Protein AF-A0A3R7LM99-F1 (afdb_monomer_lite)

Secondary structure (DSSP, 8-state):
-TTGGGT--TT----TT-HHHHHHHHHHHHHHHTTS--------GGGGSPPPP---SSHHHHHHHHHHS-HHHHHHHHHHS-GGGHHHHH-S----------THHHHHHHHSS--B-SHHHHHHHHHHHHHHHHHTT---HHHHHHHHHHHHHTT-B---GGGTTHHHHHHHHHGGGSSPPPHHHHHHHHHHS-HHHHHT-HHHHHHHHHHHHHTT-HHHHHHHHTTSSS--HHHHTHHHHHS-HHHHHHHHHHHHHH-TT-HHHHHHHHHHHT--HHHHHHHHHHHH--SS---HHHHHHHHHHHHHHHHH---HHHHHHHHHHTT-SS--GGGS-HHHHHHHTTTS-HHHHHHHHHHHHHTT----HHHHHHHHTSTT--HHHHHHHHHH-TT-HHHHHHHHHHHHHHTT-HHHHHHHHHHHHHHHHHTSTT-HHHHHHHHHHHHHHHHHS-HHHHHHS--HHHHHHHHHHHHTSTTTHHHHHHHHHHSHHHHHS--TTHHHHHHHHHHHHHHHHHT----HHHHHHHHHHHHHH-S-HHHHHHHHHH-SS--HHHHHHHHHHHTT-TTHHHHHHH-HHHHTT-HHHHHHHH-GGGGGGHHHHHHHHHH-SSPPHHHHHHHHTT--HHHHHHHHHHHHHHHTT-TTTHHHHHHHHHHHHHHTT--

Structure (mmCIF, N/CA/C/O backbone):
data_AF-A0A3R7LM99-F1
#
_entry.id   AF-A0A3R7LM99-F1
#
loop_
_atom_site.group_PDB
_atom_site.id
_atom_site.type_symbol
_atom_site.label_atom_id
_atom_site.label_alt_id
_atom_site.label_comp_id
_atom_site.label_asym_id
_atom_site.label_entity_id
_atom_site.label_seq_id
_atom_site.pdbx_PDB_ins_code
_atom_site.Cartn_x
_atom_site.Cartn_y
_atom_site.Cartn_z
_atom_site.occupancy
_atom_site.B_iso_or_equiv
_atom_site.auth_seq_id
_atom_site.auth_comp_id
_atom_site.auth_asym_id
_atom_site.auth_atom_id
_atom_site.pdbx_PDB_model_num
ATOM 1 N N . MET A 1 1 ? 45.178 21.424 -55.373 1.00 45.78 1 MET A N 1
ATOM 2 C CA . MET A 1 1 ? 43.779 21.849 -55.115 1.00 45.78 1 MET A CA 1
ATOM 3 C C . MET A 1 1 ? 43.351 23.023 -56.004 1.00 45.78 1 MET A C 1
ATOM 5 O O . MET A 1 1 ? 42.335 22.893 -56.667 1.00 45.78 1 MET A O 1
ATOM 9 N N . ALA A 1 2 ? 44.138 24.103 -56.114 1.00 44.59 2 ALA A N 1
ATOM 10 C CA . ALA A 1 2 ? 43.827 25.240 -57.001 1.00 44.59 2 ALA A CA 1
ATOM 11 C C . ALA A 1 2 ? 43.760 24.885 -58.507 1.00 44.59 2 ALA A C 1
ATOM 13 O O . ALA A 1 2 ? 42.858 25.334 -59.196 1.00 44.59 2 ALA A O 1
ATOM 14 N N . ARG A 1 3 ? 44.648 24.013 -59.015 1.00 47.62 3 ARG A N 1
ATOM 15 C CA . ARG A 1 3 ? 44.629 23.575 -60.432 1.00 47.62 3 ARG A CA 1
ATOM 16 C C . ARG A 1 3 ? 43.450 22.661 -60.798 1.00 47.62 3 ARG A C 1
ATOM 18 O O . ARG A 1 3 ? 42.922 22.757 -61.894 1.00 47.62 3 ARG A O 1
ATOM 25 N N . ALA A 1 4 ? 42.998 21.840 -59.850 1.00 51.47 4 ALA A N 1
ATOM 26 C CA . ALA A 1 4 ? 41.804 21.003 -59.983 1.00 51.47 4 ALA A CA 1
ATOM 27 C C . ALA A 1 4 ? 40.533 21.855 -60.178 1.00 51.47 4 ALA A C 1
ATOM 29 O O . ALA A 1 4 ? 39.713 21.571 -61.040 1.00 51.47 4 ALA A O 1
ATOM 30 N N . LEU A 1 5 ? 40.406 22.969 -59.451 1.00 48.72 5 LEU A N 1
ATOM 31 C CA . LEU A 1 5 ? 39.274 23.894 -59.594 1.00 48.72 5 LEU A CA 1
ATOM 32 C C . LEU A 1 5 ? 39.198 24.582 -60.975 1.00 48.72 5 LEU A C 1
ATOM 34 O O . LEU A 1 5 ? 38.144 25.111 -61.307 1.00 48.72 5 LEU A O 1
ATOM 38 N N . HIS A 1 6 ? 40.264 24.530 -61.786 1.00 50.09 6 HIS A N 1
ATOM 39 C CA . HIS A 1 6 ? 40.353 25.166 -63.108 1.00 50.09 6 HIS A CA 1
ATOM 40 C C . HIS A 1 6 ? 40.191 24.214 -64.310 1.00 50.09 6 HIS A C 1
ATOM 42 O O . HIS A 1 6 ? 40.374 24.643 -65.443 1.00 50.09 6 HIS A O 1
ATOM 48 N N . GLY A 1 7 ? 39.789 22.955 -64.100 1.00 50.69 7 GLY A N 1
ATOM 49 C CA . GLY A 1 7 ? 39.240 22.119 -65.180 1.00 50.69 7 GLY A CA 1
ATOM 50 C C . GLY A 1 7 ? 40.185 21.112 -65.844 1.00 50.69 7 GLY A C 1
ATOM 51 O O . GLY A 1 7 ? 39.684 20.231 -66.534 1.00 50.69 7 GLY A O 1
ATOM 52 N N . ASP A 1 8 ? 41.494 21.143 -65.577 1.00 51.69 8 ASP A N 1
ATOM 53 C CA . ASP A 1 8 ? 42.444 20.154 -66.118 1.00 51.69 8 ASP A CA 1
ATOM 54 C C . ASP A 1 8 ? 42.789 19.067 -65.085 1.00 51.69 8 ASP A C 1
ATOM 56 O O . ASP A 1 8 ? 43.679 19.206 -64.242 1.00 51.69 8 ASP A O 1
ATOM 60 N N . TRP A 1 9 ? 42.043 17.960 -65.140 1.00 55.28 9 TRP A N 1
ATOM 61 C CA . TRP A 1 9 ? 42.069 16.876 -64.144 1.00 55.28 9 TRP A CA 1
ATOM 62 C C . TRP A 1 9 ? 42.962 15.686 -64.519 1.00 55.28 9 TRP A C 1
ATOM 64 O O . TRP A 1 9 ? 43.233 14.829 -63.679 1.00 55.28 9 TRP A O 1
ATOM 74 N N . THR A 1 10 ? 43.438 15.624 -65.763 1.00 53.31 10 THR A N 1
ATOM 75 C CA . THR A 1 10 ? 44.174 14.482 -66.339 1.00 53.31 10 THR A CA 1
ATOM 76 C C . THR A 1 10 ? 45.643 14.400 -65.911 1.00 53.31 10 THR A C 1
ATOM 78 O O . THR A 1 10 ? 46.302 13.405 -66.194 1.00 53.31 10 THR A O 1
ATOM 81 N N . ARG A 1 11 ? 46.168 15.410 -65.201 1.00 51.78 11 ARG A N 1
ATOM 82 C CA . ARG A 1 11 ? 47.588 15.507 -64.797 1.00 51.78 11 ARG A CA 1
ATOM 83 C C . ARG A 1 11 ? 47.853 15.313 -63.294 1.00 51.78 11 ARG A C 1
ATOM 85 O O . ARG A 1 11 ? 48.932 15.649 -62.819 1.00 51.78 11 ARG A O 1
ATOM 92 N N . LEU A 1 12 ? 46.883 14.813 -62.525 1.00 55.62 12 LEU A N 1
ATOM 93 C CA . LEU A 1 12 ? 47.027 14.563 -61.083 1.00 55.62 12 LEU A CA 1
ATOM 94 C C . LEU A 1 12 ? 47.307 13.076 -60.824 1.00 55.62 12 LEU A C 1
ATOM 96 O O . LEU A 1 12 ? 46.373 12.302 -60.625 1.00 55.62 12 LEU A O 1
ATOM 100 N N . THR A 1 13 ? 48.582 12.686 -60.854 1.00 53.97 13 THR A N 1
ATOM 101 C CA . THR A 1 13 ? 49.023 11.293 -60.652 1.00 53.97 13 THR A CA 1
ATOM 102 C C . THR A 1 13 ? 49.349 10.948 -59.194 1.00 53.97 13 THR A C 1
ATOM 104 O O . THR A 1 13 ? 49.163 9.799 -58.821 1.00 53.97 13 THR A O 1
ATOM 107 N N . ASP A 1 14 ? 49.698 11.921 -58.339 1.00 53.59 14 ASP A N 1
ATOM 108 C CA . ASP A 1 14 ? 50.036 11.683 -56.921 1.00 53.59 14 ASP A CA 1
ATOM 109 C C . ASP A 1 14 ? 49.077 12.402 -55.962 1.00 53.59 14 ASP A C 1
ATOM 111 O O . ASP A 1 14 ? 49.275 13.557 -55.584 1.00 53.59 14 ASP A O 1
ATOM 115 N N . VAL A 1 15 ? 47.989 11.729 -55.569 1.00 56.09 15 VAL A N 1
ATOM 116 C CA . VAL A 1 15 ? 46.950 12.307 -54.683 1.00 56.09 15 VAL A CA 1
ATOM 117 C C . VAL A 1 15 ? 46.677 11.433 -53.448 1.00 56.09 15 VAL A C 1
ATOM 119 O O . VAL A 1 15 ? 45.669 11.584 -52.756 1.00 56.09 15 VAL A O 1
ATOM 122 N N . HIS A 1 16 ? 47.576 10.503 -53.124 1.00 55.41 16 HIS A N 1
ATOM 123 C CA . HIS A 1 16 ? 47.325 9.488 -52.098 1.00 55.41 16 HIS A CA 1
ATOM 124 C C . HIS A 1 16 ? 47.248 10.007 -50.649 1.00 55.41 16 HIS A C 1
ATOM 126 O O . HIS A 1 16 ? 46.745 9.297 -49.778 1.00 55.41 16 HIS A O 1
ATOM 132 N N . GLU A 1 17 ? 47.651 11.242 -50.368 1.00 57.62 17 GLU A N 1
ATOM 133 C CA . GLU A 1 17 ? 47.666 11.744 -48.988 1.00 57.62 17 GLU A CA 1
ATOM 134 C C . GLU A 1 17 ? 46.407 12.535 -48.595 1.00 57.62 17 GLU A C 1
ATOM 136 O O . GLU A 1 17 ? 46.100 12.667 -47.412 1.00 57.62 17 GLU A O 1
ATOM 141 N N . ASN A 1 18 ? 45.607 13.024 -49.554 1.00 69.50 18 ASN A N 1
ATOM 142 C CA . ASN A 1 18 ? 44.462 13.890 -49.249 1.00 69.50 18 ASN A CA 1
ATOM 143 C C . ASN A 1 18 ? 43.112 13.189 -49.481 1.00 69.50 18 ASN A C 1
ATOM 145 O O . ASN A 1 18 ? 42.582 13.170 -50.595 1.00 69.50 18 ASN A O 1
ATOM 149 N N . ALA A 1 19 ? 42.511 12.674 -48.401 1.00 71.31 19 ALA A N 1
ATOM 150 C CA . ALA A 1 19 ? 41.234 11.946 -48.424 1.00 71.31 19 ALA A CA 1
ATOM 151 C C . ALA A 1 19 ? 40.069 12.740 -49.054 1.00 71.31 19 ALA A C 1
ATOM 153 O O . ALA A 1 19 ? 39.204 12.161 -49.722 1.00 71.31 19 ALA A O 1
ATOM 154 N N . ARG A 1 20 ? 40.075 14.071 -48.899 1.00 73.12 20 ARG A N 1
ATOM 155 C CA . ARG A 1 20 ? 39.056 14.973 -49.454 1.00 73.12 20 ARG A CA 1
ATOM 156 C C . ARG A 1 20 ? 39.180 15.109 -50.969 1.00 73.12 20 ARG A C 1
ATOM 158 O O . ARG A 1 20 ? 38.170 15.064 -51.667 1.00 73.12 20 ARG A O 1
ATOM 165 N N . LEU A 1 21 ? 40.403 15.243 -51.487 1.00 72.50 21 LEU A N 1
ATOM 166 C CA . LEU A 1 21 ? 40.648 15.317 -52.932 1.00 72.50 21 LEU A CA 1
ATOM 167 C C . LEU A 1 21 ? 40.449 13.950 -53.606 1.00 72.50 21 LEU A C 1
ATOM 169 O O . LEU A 1 21 ? 39.838 13.891 -54.671 1.00 72.50 21 LEU A O 1
ATOM 173 N N . ARG A 1 22 ? 40.855 12.857 -52.944 1.00 74.81 22 ARG A N 1
ATOM 174 C CA . ARG A 1 22 ? 40.600 11.477 -53.390 1.00 74.81 22 ARG A CA 1
ATOM 175 C C . ARG A 1 22 ? 39.103 11.204 -53.563 1.00 74.81 22 ARG A C 1
ATOM 177 O O . ARG A 1 22 ? 38.682 10.769 -54.631 1.00 74.81 22 ARG A O 1
ATOM 184 N N . SER A 1 23 ? 38.294 11.529 -52.552 1.00 76.62 23 SER A N 1
ATOM 185 C CA . SER A 1 23 ? 36.837 11.321 -52.606 1.00 76.62 23 SER A CA 1
ATOM 186 C C . SER A 1 23 ? 36.167 12.171 -53.688 1.00 76.62 23 SER A C 1
ATOM 188 O O . SER A 1 23 ? 35.235 11.706 -54.337 1.00 76.62 23 SER A O 1
ATOM 190 N N . LEU A 1 24 ? 36.671 13.385 -53.944 1.00 77.25 24 LEU A N 1
ATOM 191 C CA . LEU A 1 24 ? 36.196 14.234 -55.040 1.00 77.25 24 LEU A CA 1
ATOM 192 C C . LEU A 1 24 ? 36.494 13.643 -56.423 1.00 77.25 24 LEU A C 1
ATOM 194 O O . LEU A 1 24 ? 35.623 13.650 -57.293 1.00 77.25 24 LEU A O 1
ATOM 198 N N . MET A 1 25 ? 37.703 13.114 -56.623 1.00 73.62 25 MET A N 1
ATOM 199 C CA . MET A 1 25 ? 38.100 12.488 -57.887 1.00 73.62 25 MET A CA 1
ATOM 200 C C . MET A 1 25 ? 37.316 11.199 -58.152 1.00 73.62 25 MET A C 1
ATOM 202 O O . MET A 1 25 ? 36.811 11.015 -59.257 1.00 73.62 25 MET A O 1
ATOM 206 N N . MET A 1 26 ? 37.150 10.346 -57.137 1.00 73.88 26 MET A N 1
ATOM 207 C CA . MET A 1 26 ? 36.350 9.120 -57.239 1.00 73.88 26 MET A CA 1
ATOM 208 C C . MET A 1 26 ? 34.874 9.424 -57.529 1.00 73.88 26 MET A C 1
ATOM 210 O O . MET A 1 26 ? 34.290 8.837 -58.437 1.00 73.88 26 MET A O 1
ATOM 214 N N . ALA A 1 27 ? 34.286 10.402 -56.832 1.00 74.38 27 ALA A N 1
ATOM 215 C CA . ALA A 1 27 ? 32.905 10.816 -57.061 1.00 74.38 27 ALA A CA 1
ATOM 216 C C . ALA A 1 27 ? 32.664 11.326 -58.492 1.00 74.38 27 ALA A C 1
ATOM 218 O O . ALA A 1 27 ? 31.648 10.994 -59.099 1.00 74.38 27 ALA A O 1
ATOM 219 N N . ARG A 1 28 ? 33.609 12.089 -59.064 1.00 71.12 28 ARG A N 1
ATOM 220 C CA . ARG A 1 28 ? 33.503 12.552 -60.456 1.00 71.12 28 ARG A CA 1
ATOM 221 C C . ARG A 1 28 ? 33.704 11.444 -61.487 1.00 71.12 28 ARG A C 1
ATOM 223 O O . ARG A 1 28 ? 32.990 11.460 -62.483 1.00 71.12 28 ARG A O 1
ATOM 230 N N . ARG A 1 29 ? 34.601 10.479 -61.246 1.00 69.44 29 ARG A N 1
ATOM 231 C CA . ARG A 1 29 ? 34.761 9.298 -62.120 1.00 69.44 29 ARG A CA 1
ATOM 232 C C . ARG A 1 29 ? 33.462 8.485 -62.207 1.00 69.44 29 ARG A C 1
ATOM 234 O O . ARG A 1 29 ? 33.057 8.095 -63.297 1.00 69.44 29 ARG A O 1
ATOM 241 N N . LEU A 1 30 ? 32.761 8.318 -61.082 1.00 65.38 30 LEU A N 1
ATOM 242 C CA . LEU A 1 30 ? 31.448 7.659 -61.027 1.00 65.38 30 LEU A CA 1
ATOM 243 C C . LEU A 1 30 ? 30.356 8.445 -61.778 1.00 65.38 30 LEU A C 1
ATOM 245 O O . LEU A 1 30 ? 29.503 7.850 -62.434 1.00 65.38 30 LEU A O 1
ATOM 249 N N . SER A 1 31 ? 30.397 9.782 -61.736 1.00 58.44 31 SER A N 1
ATOM 250 C CA . SER A 1 31 ? 29.492 10.632 -62.528 1.00 58.44 31 SER A CA 1
ATOM 251 C C . SER A 1 31 ? 29.799 10.636 -64.033 1.00 58.44 31 SER A C 1
ATOM 253 O O . SER A 1 31 ? 28.889 10.864 -64.820 1.00 58.44 31 SER A O 1
ATOM 255 N N . SER A 1 32 ? 31.044 10.383 -64.461 1.00 53.22 32 SER A N 1
ATOM 256 C CA . SER A 1 32 ? 31.384 10.241 -65.889 1.00 53.22 32 SER A CA 1
ATOM 257 C C . SER A 1 32 ? 31.079 8.847 -66.450 1.00 53.22 32 SER A C 1
ATOM 259 O O . SER A 1 32 ? 30.724 8.730 -67.617 1.00 53.22 32 SER A O 1
ATOM 261 N N . LEU A 1 33 ? 31.154 7.801 -65.618 1.00 52.62 33 LEU A N 1
ATOM 262 C CA . LEU A 1 33 ? 30.792 6.419 -65.978 1.00 52.62 33 LEU A CA 1
ATOM 263 C C . LEU A 1 33 ? 29.279 6.208 -66.132 1.00 52.62 33 LEU A C 1
ATOM 265 O O . LEU A 1 33 ? 28.850 5.264 -66.773 1.00 52.62 33 LEU A O 1
ATOM 269 N N . THR A 1 34 ? 28.452 7.092 -65.576 1.00 45.88 34 THR A N 1
ATOM 270 C CA . THR A 1 34 ? 26.988 7.033 -65.735 1.00 45.88 34 THR A CA 1
ATOM 271 C C . THR A 1 34 ? 26.492 7.641 -67.056 1.00 45.88 34 THR A C 1
ATOM 273 O O . THR A 1 34 ? 25.304 7.549 -67.350 1.00 45.88 34 THR A O 1
ATOM 276 N N . VAL A 1 35 ? 27.381 8.231 -67.869 1.00 42.09 35 VAL A N 1
ATOM 277 C CA . VAL A 1 35 ? 27.063 8.821 -69.189 1.00 42.09 35 VAL A CA 1
ATOM 278 C C . VAL A 1 35 ? 27.622 7.989 -70.356 1.00 42.09 35 VAL A C 1
ATOM 280 O O . VAL A 1 35 ? 27.123 8.092 -71.473 1.00 42.09 35 VAL A O 1
ATOM 283 N N . ALA A 1 36 ? 28.607 7.122 -70.112 1.00 37.03 36 ALA A N 1
ATOM 284 C CA . ALA A 1 36 ? 29.135 6.182 -71.097 1.00 37.03 36 ALA A CA 1
ATOM 285 C C . ALA A 1 36 ? 28.749 4.758 -70.678 1.00 37.03 36 ALA A C 1
ATOM 287 O O . ALA A 1 36 ? 29.081 4.335 -69.577 1.00 37.03 36 ALA A O 1
ATOM 288 N N . GLY A 1 37 ? 27.995 4.064 -71.533 1.00 33.59 37 GLY A N 1
ATOM 289 C CA . GLY A 1 37 ? 27.467 2.727 -71.266 1.00 33.59 37 GLY A CA 1
ATOM 290 C C . GLY A 1 37 ? 28.528 1.689 -70.890 1.00 33.59 37 GLY A C 1
ATOM 291 O O . GLY A 1 37 ? 29.711 1.847 -71.180 1.00 33.59 37 GLY A O 1
ATOM 292 N N . GLU A 1 38 ? 28.033 0.642 -70.228 1.00 40.38 38 GLU A N 1
ATOM 293 C CA . GLU A 1 38 ? 28.717 -0.556 -69.731 1.00 40.38 38 GLU A CA 1
ATOM 294 C C . GLU A 1 38 ? 29.991 -0.942 -70.501 1.00 40.38 38 GLU A C 1
ATOM 296 O O . GLU A 1 38 ? 29.952 -1.253 -71.690 1.00 40.38 38 GLU A O 1
ATOM 301 N N . GLY A 1 39 ? 31.120 -0.984 -69.787 1.00 30.48 39 GLY A N 1
ATOM 302 C CA . GLY A 1 39 ? 32.387 -1.458 -70.329 1.00 30.48 39 GLY A CA 1
ATOM 303 C C . GLY A 1 39 ? 33.490 -1.568 -69.276 1.00 30.48 39 GLY A C 1
ATOM 304 O O . GLY A 1 39 ? 33.959 -0.564 -68.755 1.00 30.48 39 GLY A O 1
ATOM 305 N N . GLU A 1 40 ? 33.910 -2.813 -69.049 1.00 33.19 40 GLU A N 1
ATOM 306 C CA . GLU A 1 40 ? 35.221 -3.259 -68.550 1.00 33.19 40 GLU A CA 1
ATOM 307 C C . GLU A 1 40 ? 35.529 -3.184 -67.042 1.00 33.19 40 GLU A C 1
ATOM 309 O O . GLU A 1 40 ? 35.939 -2.183 -66.456 1.00 33.19 40 GLU A O 1
ATOM 314 N N . THR A 1 41 ? 35.426 -4.371 -66.440 1.00 39.50 41 THR A N 1
ATOM 315 C CA . THR A 1 41 ? 36.056 -4.804 -65.194 1.00 39.50 41 THR A CA 1
ATOM 316 C C . THR A 1 41 ? 37.581 -4.750 -65.297 1.00 39.50 41 THR A C 1
ATOM 318 O O . THR A 1 41 ? 38.197 -5.560 -65.991 1.00 39.50 41 THR A O 1
ATOM 321 N N . GLY A 1 42 ? 38.190 -3.844 -64.538 1.00 32.81 42 GLY A N 1
ATOM 322 C CA . GLY A 1 42 ? 39.614 -3.852 -64.225 1.00 32.81 42 GLY A CA 1
ATOM 323 C C . GLY A 1 42 ? 39.803 -3.479 -62.762 1.00 32.81 42 GLY A C 1
ATOM 324 O O . GLY A 1 42 ? 39.920 -2.299 -62.438 1.00 32.81 42 GLY A O 1
ATOM 325 N N . GLU A 1 43 ? 39.797 -4.479 -61.879 1.00 39.88 43 GLU A N 1
ATOM 326 C CA . GLU A 1 43 ? 40.082 -4.312 -60.453 1.00 39.88 43 GLU A CA 1
ATOM 327 C C . GLU A 1 43 ? 41.514 -3.781 -60.274 1.00 39.88 43 GLU A C 1
ATOM 329 O O . GLU A 1 43 ? 42.496 -4.512 -60.402 1.00 39.88 43 GLU A O 1
ATOM 334 N N . LYS A 1 44 ? 41.641 -2.480 -59.990 1.00 38.50 44 LYS A N 1
ATOM 335 C CA . LYS A 1 44 ? 42.860 -1.880 -59.435 1.00 38.50 44 LYS A CA 1
ATOM 336 C C . LYS A 1 44 ? 42.677 -1.734 -57.928 1.00 38.50 44 LYS A C 1
ATOM 338 O O . LYS A 1 44 ? 41.620 -1.320 -57.464 1.00 38.50 44 LYS A O 1
ATOM 343 N N . GLU A 1 45 ? 43.734 -2.009 -57.166 1.00 39.19 45 GLU A N 1
ATOM 344 C CA . GLU A 1 45 ? 43.778 -1.982 -55.691 1.00 39.19 45 GLU A CA 1
ATOM 345 C C . GLU A 1 45 ? 43.356 -0.648 -55.020 1.00 39.19 45 GLU A C 1
ATOM 347 O O . GLU A 1 45 ? 43.287 -0.568 -53.792 1.00 39.19 45 GLU A O 1
ATOM 352 N N . GLU A 1 46 ? 43.018 0.396 -55.785 1.00 42.91 46 GLU A N 1
ATOM 353 C CA . GLU A 1 46 ? 42.526 1.688 -55.287 1.00 42.91 46 GLU A CA 1
ATOM 354 C C . GLU A 1 46 ? 41.065 1.662 -54.779 1.00 42.91 46 GLU A C 1
ATOM 356 O O . GLU A 1 46 ? 40.670 2.567 -54.041 1.00 42.91 46 GLU A O 1
ATOM 361 N N . ASP A 1 47 ? 40.281 0.620 -55.085 1.00 45.19 47 ASP A N 1
ATOM 362 C CA . ASP A 1 47 ? 38.853 0.509 -54.715 1.00 45.19 47 ASP A CA 1
ATOM 363 C C . ASP A 1 47 ? 38.585 0.032 -53.272 1.00 45.19 47 ASP A C 1
ATOM 365 O O . ASP A 1 47 ? 37.436 -0.053 -52.832 1.00 45.19 47 ASP A O 1
ATOM 369 N N . LYS A 1 48 ? 39.625 -0.223 -52.464 1.00 46.94 48 LYS A N 1
ATOM 370 C CA . LYS A 1 48 ? 39.446 -0.626 -51.051 1.00 46.94 48 LYS A CA 1
ATOM 371 C C . LYS A 1 48 ? 38.868 0.475 -50.154 1.00 46.94 48 LYS A C 1
ATOM 373 O O . LYS A 1 48 ? 38.340 0.176 -49.083 1.00 46.94 48 LYS A O 1
ATOM 378 N N . TYR A 1 49 ? 38.945 1.737 -50.572 1.00 54.06 49 TYR A N 1
ATOM 379 C CA . TYR A 1 49 ? 38.446 2.880 -49.809 1.00 54.06 49 TYR A CA 1
ATOM 380 C C . TYR A 1 49 ? 37.375 3.614 -50.618 1.00 54.06 49 TYR A C 1
ATOM 382 O O . TYR A 1 49 ? 37.678 4.550 -51.352 1.00 54.06 49 TYR A O 1
ATOM 390 N N . GLY A 1 50 ? 36.114 3.189 -50.479 1.00 67.12 50 GLY A N 1
ATOM 391 C CA . GLY A 1 50 ? 34.976 3.839 -51.136 1.00 67.12 50 GLY A CA 1
ATOM 392 C C . GLY A 1 50 ? 34.863 5.340 -50.823 1.00 67.12 50 GLY A C 1
ATOM 393 O O . GLY A 1 50 ? 35.423 5.834 -49.842 1.00 67.12 50 GLY A O 1
ATOM 394 N N . VAL A 1 51 ? 34.105 6.072 -51.650 1.00 71.75 51 VAL A N 1
ATOM 395 C CA . VAL A 1 51 ? 33.924 7.530 -51.527 1.00 71.75 51 VAL A CA 1
ATOM 396 C C . VAL A 1 51 ? 33.432 7.899 -50.119 1.00 71.75 51 VAL A C 1
ATOM 398 O O . VAL A 1 51 ? 32.375 7.447 -49.668 1.00 71.75 51 VAL A O 1
ATOM 401 N N . GLN A 1 52 ? 34.193 8.743 -49.419 1.00 76.69 52 GLN A N 1
ATOM 402 C CA . GLN A 1 52 ? 33.815 9.293 -48.116 1.00 76.69 52 GLN A CA 1
ATOM 403 C C . GLN A 1 52 ? 33.094 10.636 -48.295 1.00 76.69 52 GLN A C 1
ATOM 405 O O . GLN A 1 52 ? 33.373 11.389 -49.230 1.00 76.69 52 GLN A O 1
ATOM 410 N N . CYS A 1 53 ? 32.168 10.963 -47.391 1.00 77.25 53 CYS A N 1
ATOM 411 C CA . CYS A 1 53 ? 31.479 12.251 -47.430 1.00 77.25 53 CYS A CA 1
ATOM 412 C C . CYS A 1 53 ? 32.404 13.387 -46.968 1.00 77.25 53 CYS A C 1
ATOM 414 O O . CYS A 1 53 ? 32.966 13.331 -45.876 1.00 77.25 53 CYS A O 1
ATOM 416 N N . PHE A 1 54 ? 32.493 14.452 -47.767 1.00 78.12 54 PHE A N 1
ATOM 417 C CA . PHE A 1 54 ? 33.176 15.695 -47.417 1.00 78.12 54 PHE A CA 1
ATOM 418 C C . PHE A 1 54 ? 32.339 16.897 -47.853 1.00 78.12 54 PHE A C 1
ATOM 420 O O . PHE A 1 54 ? 31.713 16.879 -48.911 1.00 78.12 54 PHE A O 1
ATOM 427 N N . THR A 1 55 ? 32.363 17.969 -47.063 1.00 76.31 55 THR A N 1
ATOM 428 C CA . THR A 1 55 ? 31.775 19.253 -47.457 1.00 76.31 55 THR A CA 1
ATOM 429 C C . THR A 1 55 ? 32.761 20.048 -48.311 1.00 76.31 55 THR A C 1
ATOM 431 O O . THR A 1 55 ? 33.975 19.987 -48.111 1.00 76.31 55 THR A O 1
ATOM 434 N N . PHE A 1 56 ? 32.260 20.822 -49.268 1.00 77.44 56 PHE A N 1
ATOM 435 C CA . PHE A 1 56 ? 33.011 21.787 -50.074 1.00 77.44 56 PHE A CA 1
ATOM 436 C C . PHE A 1 56 ? 32.292 23.137 -50.026 1.00 77.44 56 PHE A C 1
ATOM 438 O O . PHE A 1 56 ? 31.094 23.186 -49.767 1.00 77.44 56 PHE A O 1
ATOM 445 N N . GLN A 1 57 ? 33.013 24.236 -50.256 1.00 74.44 57 GLN A N 1
ATOM 446 C CA . GLN A 1 57 ? 32.383 25.562 -50.347 1.00 74.44 57 GLN A CA 1
ATOM 447 C C . GLN A 1 57 ? 31.463 25.672 -51.569 1.00 74.44 57 GLN A C 1
ATOM 449 O O . GLN A 1 57 ? 30.467 26.377 -51.523 1.00 74.44 57 GLN A O 1
ATOM 454 N N . SER A 1 58 ? 31.780 24.945 -52.643 1.00 77.31 58 SER A N 1
ATOM 455 C CA . SER A 1 58 ? 30.891 24.803 -53.791 1.00 77.31 58 SER A CA 1
ATOM 456 C C . SER A 1 58 ? 29.781 23.792 -53.488 1.00 77.31 58 SER A C 1
ATOM 458 O O . SER A 1 58 ? 30.044 22.652 -53.074 1.00 77.31 58 SER A O 1
ATOM 460 N N . GLU A 1 59 ? 28.546 24.217 -53.741 1.00 76.31 59 GLU A N 1
ATOM 461 C CA . GLU A 1 59 ? 27.331 23.405 -53.701 1.00 76.31 59 GLU A CA 1
ATOM 462 C C . GLU A 1 59 ? 27.437 22.194 -54.639 1.00 76.31 59 GLU A C 1
ATOM 464 O O . GLU A 1 59 ? 27.157 21.061 -54.246 1.00 76.31 59 GLU A O 1
ATOM 469 N N . GLU A 1 60 ? 27.926 22.414 -55.859 1.00 78.00 60 GLU A N 1
ATOM 470 C CA . GLU A 1 60 ? 28.087 21.373 -56.874 1.00 78.00 60 GLU A CA 1
ATOM 471 C C . GLU A 1 60 ? 29.071 20.291 -56.426 1.00 78.00 60 GLU A C 1
ATOM 473 O O . GLU A 1 60 ? 28.756 19.102 -56.470 1.00 78.00 60 GLU A O 1
ATOM 478 N N . LEU A 1 61 ? 30.248 20.688 -55.931 1.00 76.81 61 LEU A N 1
ATOM 479 C CA . LEU A 1 61 ? 31.269 19.736 -55.485 1.00 76.81 61 LEU A CA 1
ATOM 480 C C . LEU A 1 61 ? 30.818 18.976 -54.232 1.00 76.81 61 LEU A C 1
ATOM 482 O O . LEU A 1 61 ? 31.029 17.768 -54.141 1.00 76.81 61 LEU A O 1
ATOM 486 N N . SER A 1 62 ? 30.149 19.659 -53.296 1.00 79.38 62 SER A N 1
ATOM 487 C CA . SER A 1 62 ? 29.551 19.010 -52.125 1.00 79.38 62 SER A CA 1
ATOM 488 C C . SER A 1 62 ? 28.553 17.936 -52.525 1.00 79.38 62 SER A C 1
ATOM 490 O O . SER A 1 62 ? 28.616 16.824 -52.010 1.00 79.38 62 SER A O 1
ATOM 492 N N . ARG A 1 63 ? 27.654 18.245 -53.462 1.00 83.25 63 ARG A N 1
ATOM 493 C CA . ARG A 1 63 ? 26.620 17.310 -53.912 1.00 83.25 63 ARG A CA 1
ATOM 494 C C . ARG A 1 63 ? 27.199 16.108 -54.623 1.00 83.25 63 ARG A C 1
ATOM 496 O O . ARG A 1 63 ? 26.763 14.996 -54.346 1.00 83.25 63 ARG A O 1
ATOM 503 N N . VAL A 1 64 ? 28.178 16.319 -55.498 1.00 80.75 64 VAL A N 1
ATOM 504 C CA . VAL A 1 64 ? 28.833 15.230 -56.232 1.00 80.75 64 VAL A CA 1
ATOM 505 C C . VAL A 1 64 ? 29.466 14.236 -55.257 1.00 80.75 64 VAL A C 1
ATOM 507 O O . VAL A 1 64 ? 29.203 13.040 -55.348 1.00 80.75 64 VAL A O 1
ATOM 510 N N . VAL A 1 65 ? 30.216 14.716 -54.262 1.00 80.50 65 VAL A N 1
ATOM 511 C CA . VAL A 1 65 ? 30.888 13.835 -53.291 1.00 80.50 65 VAL A CA 1
ATOM 512 C C . VAL A 1 65 ? 29.910 13.191 -52.320 1.00 80.50 65 VAL A C 1
ATOM 514 O O . VAL A 1 65 ? 29.957 11.982 -52.103 1.00 80.50 65 VAL A O 1
ATOM 517 N N . CYS A 1 66 ? 28.993 13.972 -51.751 1.00 78.56 66 CYS A N 1
ATOM 518 C CA . CYS A 1 66 ? 28.026 13.457 -50.791 1.00 78.56 66 CYS A CA 1
ATOM 519 C C . CYS A 1 66 ? 27.054 12.448 -51.415 1.00 78.56 66 CYS A C 1
ATOM 521 O O . CYS A 1 66 ? 26.637 11.537 -50.711 1.00 78.56 66 CYS A O 1
ATOM 523 N N . ARG A 1 67 ? 26.715 12.560 -52.707 1.00 76.75 67 ARG A N 1
ATOM 524 C CA . ARG A 1 67 ? 25.856 11.584 -53.403 1.00 76.75 67 ARG A CA 1
ATOM 525 C C . ARG A 1 67 ? 26.596 10.333 -53.861 1.00 76.75 67 ARG A C 1
ATOM 527 O O . ARG A 1 67 ? 25.986 9.272 -53.904 1.00 76.75 67 ARG A O 1
ATOM 534 N N . ALA A 1 68 ? 27.878 10.448 -54.194 1.00 76.69 68 ALA A N 1
ATOM 535 C CA . ALA A 1 68 ? 28.688 9.303 -54.604 1.00 76.69 68 ALA A CA 1
ATOM 536 C C . ALA A 1 68 ? 29.188 8.461 -53.415 1.00 76.69 68 ALA A C 1
ATOM 538 O O . ALA A 1 68 ? 29.620 7.327 -53.602 1.00 76.69 68 ALA A O 1
ATOM 539 N N . ALA A 1 69 ? 29.141 8.999 -52.192 1.00 77.75 69 ALA A N 1
ATOM 540 C CA . ALA A 1 69 ? 29.539 8.282 -50.986 1.00 77.75 69 ALA A CA 1
ATOM 541 C C . ALA A 1 69 ? 28.637 7.076 -50.677 1.00 77.75 69 ALA A C 1
ATOM 543 O O . ALA A 1 69 ? 27.453 7.075 -50.996 1.00 77.75 69 ALA A O 1
ATOM 544 N N . GLY A 1 70 ? 29.159 6.062 -49.984 1.00 70.50 70 GLY A N 1
ATOM 545 C CA . GLY A 1 70 ? 28.347 4.911 -49.572 1.00 70.50 70 GLY A CA 1
ATOM 546 C C . GLY A 1 70 ? 27.187 5.305 -48.642 1.00 70.50 70 GLY A C 1
ATOM 547 O O . GLY A 1 70 ? 27.333 6.184 -47.792 1.00 70.50 70 GLY A O 1
ATOM 548 N N . VAL A 1 71 ? 26.044 4.612 -48.736 1.00 67.81 71 VAL A N 1
ATOM 549 C CA . VAL A 1 71 ? 24.792 4.932 -48.002 1.00 67.81 71 VAL A CA 1
ATOM 550 C C . VAL A 1 71 ? 25.006 5.114 -46.490 1.00 67.81 71 VAL A C 1
ATOM 552 O O . VAL A 1 71 ? 24.409 5.995 -45.869 1.00 67.81 71 VAL A O 1
ATOM 555 N N . LYS A 1 72 ? 25.893 4.317 -45.879 1.00 67.69 72 LYS A N 1
ATOM 556 C CA . LYS A 1 72 ? 26.245 4.427 -44.452 1.00 67.69 72 LYS A CA 1
ATOM 557 C C . LYS A 1 72 ? 26.936 5.758 -44.121 1.00 67.69 72 LYS A C 1
ATOM 559 O O . LYS A 1 72 ? 26.602 6.375 -43.111 1.00 67.69 72 LYS A O 1
ATOM 564 N N . ALA A 1 73 ? 27.855 6.208 -44.975 1.00 70.62 73 ALA A N 1
ATOM 565 C CA . ALA A 1 73 ? 28.548 7.482 -44.820 1.00 70.62 73 ALA A CA 1
ATOM 566 C C . ALA A 1 73 ? 27.589 8.659 -45.035 1.00 70.62 73 ALA A C 1
ATOM 568 O O . ALA A 1 73 ? 27.581 9.574 -44.218 1.00 70.62 73 ALA A O 1
ATOM 569 N N . GLN A 1 74 ? 26.707 8.585 -46.041 1.00 73.19 74 GLN A N 1
ATOM 570 C CA . GLN A 1 74 ? 25.688 9.613 -46.288 1.00 73.19 74 GLN A CA 1
ATOM 571 C C . GLN A 1 74 ? 24.773 9.817 -45.072 1.00 73.19 74 GLN A C 1
ATOM 573 O O . GLN A 1 74 ? 24.542 10.950 -44.652 1.00 73.19 74 GLN A O 1
ATOM 578 N N . ARG A 1 75 ? 24.295 8.723 -44.458 1.00 69.38 75 ARG A N 1
ATOM 579 C CA . ARG A 1 75 ? 23.437 8.771 -43.258 1.00 69.38 75 ARG A CA 1
ATOM 580 C C . ARG A 1 75 ? 24.131 9.415 -42.069 1.00 69.38 75 ARG A C 1
ATOM 582 O O . ARG A 1 75 ? 23.547 10.293 -41.440 1.00 69.38 75 ARG A O 1
ATOM 589 N N . TYR A 1 76 ? 25.363 8.992 -41.786 1.00 71.75 76 TYR A N 1
ATOM 590 C CA . TYR A 1 76 ? 26.166 9.607 -40.736 1.00 71.75 76 TYR A CA 1
ATOM 591 C C . TYR A 1 76 ? 26.315 11.107 -41.002 1.00 71.75 76 TYR A C 1
ATOM 593 O O . TYR A 1 76 ? 25.957 11.922 -40.160 1.00 71.75 76 TYR A O 1
ATOM 601 N N . PHE A 1 77 ? 26.717 11.488 -42.216 1.00 74.81 77 PHE A N 1
ATOM 602 C CA . PHE A 1 77 ? 26.968 12.882 -42.570 1.00 74.81 77 PHE A CA 1
ATOM 603 C C . PHE A 1 77 ? 25.715 13.773 -42.480 1.00 74.81 77 PHE A C 1
ATOM 605 O O . PHE A 1 77 ? 25.801 14.916 -42.042 1.00 74.81 77 PHE A O 1
ATOM 612 N N . ILE A 1 78 ? 24.529 13.253 -42.809 1.00 71.62 78 ILE A N 1
ATOM 613 C CA . ILE A 1 78 ? 23.250 13.971 -42.654 1.00 71.62 78 ILE A CA 1
ATOM 614 C C . ILE A 1 78 ? 22.892 14.213 -41.184 1.00 71.62 78 ILE A C 1
ATOM 616 O O . ILE A 1 78 ? 22.291 15.244 -40.866 1.00 71.62 78 ILE A O 1
ATOM 620 N N . GLN A 1 79 ? 23.237 13.277 -40.295 1.00 68.38 79 GLN A N 1
ATOM 621 C CA . GLN A 1 79 ? 22.998 13.421 -38.858 1.00 68.38 79 GLN A CA 1
ATOM 622 C C . GLN A 1 79 ? 23.881 14.512 -38.249 1.00 68.38 79 GLN A C 1
ATOM 624 O O . GLN A 1 79 ? 23.382 15.301 -37.451 1.00 68.38 79 GLN A O 1
ATOM 629 N N . VAL A 1 80 ? 25.151 14.596 -38.658 1.00 69.25 80 VAL A N 1
ATOM 630 C CA . VAL A 1 80 ? 26.100 15.592 -38.127 1.00 69.25 80 VAL A CA 1
ATOM 631 C C . VAL A 1 80 ? 26.012 16.964 -38.808 1.00 69.25 80 VAL A C 1
ATOM 633 O O . VAL A 1 80 ? 26.410 17.956 -38.205 1.00 69.25 80 VAL A O 1
ATOM 636 N N . ILE A 1 81 ? 25.475 17.071 -40.031 1.00 71.06 81 ILE A N 1
ATOM 637 C CA . ILE A 1 81 ? 25.316 18.365 -40.717 1.00 71.06 81 ILE A CA 1
ATOM 638 C C . ILE A 1 81 ? 24.033 19.094 -40.258 1.00 71.06 81 ILE A C 1
ATOM 640 O O . ILE A 1 81 ? 22.935 18.514 -40.311 1.00 71.06 81 ILE A O 1
ATOM 644 N N . PRO A 1 82 ? 24.123 20.398 -39.910 1.00 67.19 82 PRO A N 1
ATOM 645 C CA . PRO A 1 82 ? 22.970 21.235 -39.588 1.00 67.19 82 PRO A CA 1
ATOM 646 C C . PRO A 1 82 ? 21.896 21.215 -40.678 1.00 67.19 82 PRO A C 1
ATOM 648 O O . PRO A 1 82 ? 22.195 21.304 -41.868 1.00 67.19 82 PRO A O 1
ATOM 651 N N . ARG A 1 83 ? 20.619 21.168 -40.275 1.00 66.00 83 ARG A N 1
ATOM 652 C CA . ARG A 1 83 ? 19.474 21.047 -41.198 1.00 66.00 83 ARG A CA 1
ATOM 653 C C . ARG A 1 83 ? 19.477 22.102 -42.314 1.00 66.00 83 ARG A C 1
ATOM 655 O O . ARG A 1 83 ? 19.164 21.754 -43.447 1.00 66.00 83 ARG A O 1
ATOM 662 N N . ALA A 1 84 ? 19.894 23.333 -42.009 1.00 71.38 84 ALA A N 1
ATOM 663 C CA . ALA A 1 84 ? 19.992 24.441 -42.963 1.00 71.38 84 ALA A CA 1
ATOM 664 C C . ALA A 1 84 ? 21.007 24.200 -44.101 1.00 71.38 84 ALA A C 1
ATOM 666 O O . ALA A 1 84 ? 20.830 24.709 -45.200 1.00 71.38 84 ALA A O 1
ATOM 667 N N . LEU A 1 85 ? 22.043 23.388 -43.866 1.00 71.00 85 LEU A N 1
ATOM 668 C CA . LEU A 1 85 ? 23.109 23.114 -44.837 1.00 71.00 85 LEU A CA 1
ATOM 669 C C . LEU A 1 85 ? 22.867 21.829 -45.643 1.00 71.00 85 LEU A C 1
ATOM 671 O O . LEU A 1 85 ? 23.579 21.546 -46.606 1.00 71.00 85 LEU A O 1
ATOM 675 N N . ARG A 1 86 ? 21.843 21.037 -45.304 1.00 76.69 86 ARG A N 1
ATOM 676 C CA . ARG A 1 86 ? 21.554 19.771 -46.001 1.00 76.69 86 ARG A CA 1
ATOM 677 C C . ARG A 1 86 ? 21.169 19.987 -47.463 1.00 76.69 86 ARG A C 1
ATOM 679 O O . ARG A 1 86 ? 21.610 19.223 -48.314 1.00 76.69 86 ARG A O 1
ATOM 686 N N . GLN A 1 87 ? 20.419 21.046 -47.768 1.00 74.94 87 GLN A N 1
ATOM 687 C CA . GLN A 1 87 ? 20.053 21.391 -49.146 1.00 74.94 87 GLN A CA 1
ATOM 688 C C . GLN A 1 87 ? 21.279 21.785 -49.982 1.00 74.94 87 GLN A C 1
ATOM 690 O O . GLN A 1 87 ? 21.386 21.406 -51.149 1.00 74.94 87 GLN A O 1
ATOM 695 N N . HIS A 1 88 ? 22.247 22.470 -49.372 1.00 78.50 88 HIS A N 1
ATOM 696 C CA . HIS A 1 88 ? 23.521 22.781 -50.011 1.00 78.50 88 HIS A CA 1
ATOM 697 C C . HIS A 1 88 ? 24.306 21.493 -50.329 1.00 78.50 88 HIS A C 1
ATOM 699 O O . HIS A 1 88 ? 24.728 21.284 -51.461 1.00 78.50 88 HIS A O 1
ATOM 705 N N . HIS A 1 89 ? 24.419 20.558 -49.380 1.00 77.50 89 HIS A N 1
ATOM 706 C CA . HIS A 1 89 ? 25.260 19.366 -49.563 1.00 77.50 89 HIS A CA 1
ATOM 707 C C . HIS A 1 89 ? 24.597 18.179 -50.285 1.00 77.50 89 HIS A C 1
ATOM 709 O O . HIS A 1 89 ? 25.312 17.376 -50.873 1.00 77.50 89 HIS A O 1
ATOM 715 N N . PHE A 1 90 ? 23.266 18.053 -50.279 1.00 71.50 90 PHE A N 1
ATOM 716 C CA . PHE A 1 90 ? 22.541 16.914 -50.874 1.00 71.50 90 PHE A CA 1
ATOM 717 C C . PHE A 1 90 ? 21.512 17.324 -51.949 1.00 71.50 90 PHE A C 1
ATOM 719 O O . PHE A 1 90 ? 21.117 16.498 -52.779 1.00 71.50 90 PHE A O 1
ATOM 726 N N . GLY A 1 91 ? 21.139 18.608 -52.023 1.00 70.75 91 GLY A N 1
ATOM 727 C CA . GLY A 1 91 ? 20.128 19.135 -52.950 1.00 70.75 91 GLY A CA 1
ATOM 728 C C . GLY A 1 91 ? 18.685 18.899 -52.491 1.00 70.75 91 GLY A C 1
ATOM 729 O O . GLY A 1 91 ? 18.435 18.639 -51.318 1.00 70.75 91 GLY A O 1
ATOM 730 N N . VAL A 1 92 ? 17.741 19.008 -53.435 1.00 57.19 92 VAL A N 1
ATOM 731 C CA . VAL A 1 92 ? 16.290 18.765 -53.235 1.00 57.19 92 VAL A CA 1
ATOM 732 C C . VAL A 1 92 ? 15.919 17.285 -53.427 1.00 57.19 92 VAL A C 1
ATOM 734 O O . VAL A 1 92 ? 14.805 16.868 -53.124 1.00 57.19 92 VAL A O 1
ATOM 737 N N . ALA A 1 93 ? 16.859 16.470 -53.913 1.00 47.56 93 ALA A N 1
ATOM 738 C CA . ALA A 1 93 ? 16.651 15.041 -54.072 1.00 47.56 93 ALA A CA 1
ATOM 739 C C . ALA A 1 93 ? 16.442 14.405 -52.692 1.00 47.56 93 ALA A C 1
ATOM 741 O O . ALA A 1 93 ? 17.346 14.408 -51.852 1.00 47.56 93 ALA A O 1
ATOM 742 N N . GLN A 1 94 ? 15.244 13.865 -52.469 1.00 48.97 94 GLN A N 1
ATOM 743 C CA . GLN A 1 94 ? 15.020 12.915 -51.393 1.00 48.97 94 GLN A CA 1
ATOM 744 C C . GLN A 1 94 ? 16.014 11.776 -51.623 1.00 48.97 94 GLN A C 1
ATOM 746 O O . GLN A 1 94 ? 16.051 11.197 -52.710 1.00 48.97 94 GLN A O 1
ATOM 751 N N . LEU A 1 95 ? 16.845 11.469 -50.620 1.00 47.00 95 LEU A N 1
ATOM 752 C CA . LEU A 1 95 ? 17.498 10.161 -50.601 1.00 47.00 95 LEU A CA 1
ATOM 753 C C . LEU A 1 95 ? 16.414 9.114 -50.841 1.00 47.00 95 LEU A C 1
ATOM 755 O O . LEU A 1 95 ? 15.287 9.356 -50.389 1.00 47.00 95 LEU A O 1
ATOM 759 N N . PRO A 1 96 ? 16.718 7.977 -51.493 1.00 41.41 96 PRO A N 1
ATOM 760 C CA . PRO A 1 96 ? 15.782 6.870 -51.488 1.00 41.41 96 PRO A CA 1
ATOM 761 C C . PRO A 1 96 ? 15.345 6.698 -50.037 1.00 41.41 96 PRO A C 1
ATOM 763 O O . PRO A 1 96 ? 16.180 6.466 -49.149 1.00 41.41 96 PRO A O 1
ATOM 766 N N . ALA A 1 97 ? 14.047 6.943 -49.794 1.00 40.97 97 ALA A N 1
ATOM 767 C CA . ALA A 1 97 ? 13.405 6.531 -48.563 1.00 40.97 97 ALA A CA 1
ATOM 768 C C . ALA A 1 97 ? 13.930 5.127 -48.331 1.00 40.97 97 ALA A C 1
ATOM 770 O O . ALA A 1 97 ? 14.011 4.374 -49.307 1.00 40.97 97 ALA A O 1
ATOM 771 N N . SER A 1 98 ? 14.409 4.860 -47.107 1.00 41.19 98 SER A N 1
ATOM 772 C CA . SER A 1 98 ? 14.884 3.540 -46.695 1.00 41.19 98 SER A CA 1
ATOM 773 C C . SER A 1 98 ? 14.209 2.502 -47.565 1.00 41.19 98 SER A C 1
ATOM 775 O O . SER A 1 98 ? 12.978 2.515 -47.556 1.00 41.19 98 SER A O 1
ATOM 777 N N . GLU A 1 99 ? 14.930 1.661 -48.316 1.00 35.28 99 GLU A N 1
ATOM 778 C CA . GLU A 1 99 ? 14.281 0.411 -48.692 1.00 35.28 99 GLU A CA 1
ATOM 779 C C . GLU A 1 99 ? 13.695 -0.103 -47.377 1.00 35.28 99 GLU A C 1
ATOM 781 O O . GLU A 1 99 ? 14.455 -0.280 -46.409 1.00 35.28 99 GLU A O 1
ATOM 786 N N . PRO A 1 100 ? 12.358 -0.172 -47.256 1.00 40.00 100 PRO A N 1
ATOM 787 C CA . PRO A 1 100 ? 11.750 -0.713 -46.072 1.00 40.00 100 PRO A CA 1
ATOM 788 C C . PRO A 1 100 ? 12.068 -2.197 -46.167 1.00 40.00 100 PRO A C 1
ATOM 790 O O . PRO A 1 100 ? 11.327 -2.970 -46.762 1.00 40.00 100 PRO A O 1
ATOM 793 N N . CYS A 1 101 ? 13.236 -2.595 -45.662 1.00 39.09 101 CYS A N 1
ATOM 794 C CA . CYS A 1 101 ? 13.558 -4.000 -45.538 1.00 39.09 101 CYS A CA 1
ATOM 795 C C . CYS A 1 101 ? 12.504 -4.558 -44.571 1.00 39.09 101 CYS A C 1
ATOM 797 O O . CYS A 1 101 ? 12.303 -4.000 -43.487 1.00 39.09 101 CYS A O 1
ATOM 799 N N . PRO A 1 102 ? 11.707 -5.532 -45.019 1.00 46.69 102 PRO A N 1
ATOM 800 C CA . PRO A 1 102 ? 10.294 -5.547 -44.717 1.00 46.69 102 PRO A CA 1
ATOM 801 C C . PRO A 1 102 ? 10.056 -5.895 -43.251 1.00 46.69 102 PRO A C 1
ATOM 803 O O . PRO A 1 102 ? 10.563 -6.889 -42.724 1.00 46.69 102 PRO A O 1
ATOM 806 N N . SER A 1 103 ? 9.103 -5.167 -42.673 1.00 53.25 103 SER A N 1
ATOM 807 C CA . SER A 1 103 ? 8.221 -5.584 -41.574 1.00 53.25 103 SER A CA 1
ATOM 808 C C . SER A 1 103 ? 7.622 -6.997 -41.747 1.00 53.25 103 SER A C 1
ATOM 810 O O . SER A 1 103 ? 6.976 -7.507 -40.833 1.00 53.25 103 SER A O 1
ATOM 812 N N . GLY A 1 104 ? 7.873 -7.641 -42.890 1.00 59.22 104 GLY A N 1
ATOM 813 C CA . GLY A 1 104 ? 7.578 -9.018 -43.228 1.00 59.22 104 GLY A CA 1
ATOM 814 C C . GLY A 1 104 ? 8.436 -10.071 -42.534 1.00 59.22 104 GLY A C 1
ATOM 815 O O . GLY A 1 104 ? 7.922 -11.158 -42.394 1.00 59.22 104 GLY A O 1
ATOM 816 N N . ARG A 1 105 ? 9.662 -9.829 -42.035 1.00 76.69 105 ARG A N 1
ATOM 817 C CA . ARG A 1 105 ? 10.456 -10.914 -41.390 1.00 76.69 105 ARG A CA 1
ATOM 818 C C . ARG A 1 105 ? 9.756 -11.554 -40.191 1.00 76.69 105 ARG A C 1
ATOM 820 O O . ARG A 1 105 ? 9.748 -12.770 -40.040 1.00 76.69 105 ARG A O 1
ATOM 827 N N . TYR A 1 106 ? 9.149 -10.727 -39.344 1.00 83.69 106 TYR A N 1
ATOM 828 C CA . TYR A 1 106 ? 8.361 -11.219 -38.220 1.00 83.69 106 TYR A CA 1
ATOM 829 C C . TYR A 1 106 ? 7.061 -11.892 -38.683 1.00 83.69 106 TYR A C 1
ATOM 831 O O . TYR A 1 106 ? 6.677 -12.929 -38.150 1.00 83.69 106 TYR A O 1
ATOM 839 N N . VAL A 1 107 ? 6.405 -11.327 -39.701 1.00 82.44 107 VAL A N 1
ATOM 840 C CA . VAL A 1 107 ? 5.150 -11.857 -40.257 1.00 82.44 107 VAL A CA 1
ATOM 841 C C . VAL A 1 107 ? 5.383 -13.193 -40.975 1.00 82.44 107 VAL A C 1
ATOM 843 O O . VAL A 1 107 ? 4.627 -14.134 -40.763 1.00 82.44 107 VAL A O 1
ATOM 846 N N . THR A 1 108 ? 6.469 -13.321 -41.741 1.00 83.38 108 THR A N 1
ATOM 847 C CA . THR A 1 108 ? 6.897 -14.554 -42.406 1.00 83.38 108 THR A CA 1
ATOM 848 C C . THR A 1 108 ? 7.327 -15.595 -41.388 1.00 83.38 108 THR A C 1
ATOM 850 O O . THR A 1 108 ? 6.943 -16.751 -41.523 1.00 83.38 108 THR A O 1
ATOM 853 N N . PHE A 1 109 ? 8.048 -15.203 -40.333 1.00 85.94 109 PHE A N 1
ATOM 854 C CA . PHE A 1 109 ? 8.355 -16.078 -39.201 1.00 85.94 109 PHE A CA 1
ATOM 855 C C . PHE A 1 109 ? 7.080 -16.564 -38.490 1.00 85.94 109 PHE A C 1
ATOM 857 O O . PHE A 1 109 ? 6.971 -17.736 -38.126 1.00 85.94 109 PHE A O 1
ATOM 864 N N . GLN A 1 110 ? 6.075 -15.700 -38.310 1.00 85.19 110 GLN A N 1
ATOM 865 C CA . GLN A 1 110 ? 4.782 -16.110 -37.759 1.00 85.19 110 GLN A CA 1
ATOM 866 C C . GLN A 1 110 ? 4.055 -17.102 -38.673 1.00 85.19 110 GLN A C 1
ATOM 868 O O . GLN A 1 110 ? 3.519 -18.088 -38.169 1.00 85.19 110 GLN A O 1
ATOM 873 N N . SER A 1 111 ? 4.069 -16.897 -39.990 1.00 82.75 111 SER A N 1
ATOM 874 C CA . SER A 1 111 ? 3.393 -17.780 -40.949 1.00 82.75 111 SER A CA 1
ATOM 875 C C . SER A 1 111 ? 4.183 -19.042 -41.320 1.00 82.75 111 SER A C 1
ATOM 877 O O . SER A 1 111 ? 3.602 -19.976 -41.861 1.00 82.75 111 SER A O 1
ATOM 879 N N . SER A 1 112 ? 5.493 -19.098 -41.060 1.00 85.38 112 SER A N 1
ATOM 880 C CA . SER A 1 112 ? 6.349 -20.240 -41.418 1.00 85.38 112 SER A CA 1
ATOM 881 C C . SER A 1 112 ? 6.225 -21.410 -40.430 1.00 85.38 112 SER A C 1
ATOM 883 O O . SER A 1 112 ? 5.636 -21.289 -39.360 1.00 85.38 112 SER A O 1
ATOM 885 N N . ALA A 1 113 ? 6.822 -22.563 -40.738 1.00 82.50 113 ALA A N 1
ATOM 886 C CA . ALA A 1 113 ? 6.963 -23.666 -39.778 1.00 82.50 113 ALA A CA 1
ATOM 887 C C . ALA A 1 113 ? 8.158 -23.484 -38.813 1.00 82.50 113 ALA A C 1
ATOM 889 O O . ALA A 1 113 ? 8.482 -24.390 -38.046 1.00 82.50 113 ALA A O 1
ATOM 890 N N . GLU A 1 114 ? 8.840 -22.336 -38.860 1.00 85.00 114 GLU A N 1
ATOM 891 C CA . GLU A 1 114 ? 10.062 -22.093 -38.097 1.00 85.00 114 GLU A CA 1
ATOM 892 C C . GLU A 1 114 ? 9.780 -21.988 -36.590 1.00 85.00 114 GLU A C 1
ATOM 894 O O . GLU A 1 114 ? 8.815 -21.351 -36.153 1.00 85.00 114 GLU A O 1
ATOM 899 N N . VAL A 1 115 ? 10.637 -22.625 -35.786 1.00 87.75 115 VAL A N 1
ATOM 900 C CA . VAL A 1 115 ? 10.543 -22.655 -34.322 1.00 87.75 115 VAL A CA 1
ATOM 901 C C . VAL A 1 115 ? 11.907 -22.337 -33.720 1.00 87.75 115 VAL A C 1
ATOM 903 O O . VAL A 1 115 ? 12.917 -22.956 -34.049 1.00 87.75 115 VAL A O 1
ATOM 906 N N . VAL A 1 116 ? 11.928 -21.399 -32.778 1.00 88.06 116 VAL A N 1
ATOM 907 C CA . VAL A 1 116 ? 13.119 -21.017 -32.017 1.00 88.06 116 VAL A CA 1
ATOM 908 C C . VAL A 1 116 ? 13.444 -22.111 -31.003 1.00 88.06 116 VAL A C 1
ATOM 910 O O . VAL A 1 116 ? 12.734 -22.284 -30.010 1.00 88.06 116 VAL A O 1
ATOM 913 N N . THR A 1 117 ? 14.528 -22.845 -31.254 1.00 86.19 117 THR A N 1
ATOM 914 C CA . THR A 1 117 ? 14.995 -23.958 -30.407 1.00 86.19 117 THR A CA 1
ATOM 915 C C . THR A 1 117 ? 16.334 -23.699 -29.716 1.00 86.19 117 THR A C 1
ATOM 917 O O . THR A 1 117 ? 16.642 -24.351 -28.722 1.00 86.19 117 THR A O 1
ATOM 920 N N . ARG A 1 118 ? 17.119 -22.725 -30.197 1.00 86.44 118 ARG A N 1
ATOM 921 C CA . ARG A 1 118 ? 18.458 -22.393 -29.678 1.00 86.44 118 ARG A CA 1
ATOM 922 C C . ARG A 1 118 ? 18.465 -21.090 -28.876 1.00 86.44 118 ARG A C 1
ATOM 924 O O . ARG A 1 118 ? 17.689 -20.173 -29.150 1.00 86.44 118 ARG A O 1
ATOM 931 N N . ARG A 1 119 ? 19.418 -20.972 -27.941 1.00 83.75 119 ARG A N 1
ATOM 932 C CA . ARG A 1 119 ? 19.645 -19.772 -27.110 1.00 83.75 119 ARG A CA 1
ATOM 933 C C . ARG A 1 119 ? 19.841 -18.497 -27.936 1.00 83.75 119 ARG A C 1
ATOM 935 O O . ARG A 1 119 ? 19.225 -17.478 -27.644 1.00 83.75 119 ARG A O 1
ATOM 942 N N . GLU A 1 120 ? 20.680 -18.547 -28.964 1.00 81.62 120 GLU A N 1
ATOM 943 C CA . GLU A 1 120 ? 21.035 -17.375 -29.782 1.00 81.62 120 GLU A CA 1
ATOM 944 C C . GLU A 1 120 ? 19.848 -16.844 -30.592 1.00 81.62 120 GLU A C 1
ATOM 946 O O . GLU A 1 120 ? 19.641 -15.633 -30.675 1.00 81.62 120 GLU A O 1
ATOM 951 N N . ALA A 1 121 ? 19.002 -17.755 -31.082 1.00 85.25 121 ALA A N 1
ATOM 952 C CA . ALA A 1 121 ? 17.809 -17.431 -31.856 1.00 85.25 121 ALA A CA 1
ATOM 953 C C . ALA A 1 121 ? 16.747 -16.662 -31.043 1.00 85.25 121 ALA A C 1
ATOM 955 O O . ALA A 1 121 ? 15.897 -15.992 -31.626 1.00 85.25 121 ALA A O 1
ATOM 956 N N . CYS A 1 122 ? 16.821 -16.675 -29.705 1.00 86.75 122 CYS A N 1
ATOM 957 C CA . CYS A 1 122 ? 15.962 -15.843 -28.857 1.00 86.75 122 CYS A CA 1
ATOM 958 C C . CYS A 1 122 ? 16.253 -14.343 -29.028 1.00 86.75 122 CYS A C 1
ATOM 960 O O . CYS A 1 122 ? 15.320 -13.543 -29.048 1.00 86.75 122 CYS A O 1
ATOM 962 N N . ASN A 1 123 ? 17.525 -13.952 -29.185 1.00 85.94 123 ASN A N 1
ATOM 963 C CA . ASN A 1 123 ? 17.881 -12.548 -29.429 1.00 85.94 123 ASN A CA 1
ATOM 964 C C . ASN A 1 123 ? 17.395 -12.104 -30.813 1.00 85.94 123 ASN A C 1
ATOM 966 O O . ASN A 1 123 ? 16.859 -11.007 -30.947 1.00 85.94 123 ASN A O 1
ATOM 970 N N . THR A 1 124 ? 17.526 -12.976 -31.817 1.00 86.81 124 THR A N 1
ATOM 971 C CA . THR A 1 124 ? 17.029 -12.730 -33.176 1.00 86.81 124 THR A CA 1
ATOM 972 C C . THR A 1 124 ? 15.513 -12.561 -33.190 1.00 86.81 124 THR A C 1
ATOM 974 O O . THR A 1 124 ? 15.018 -11.615 -33.794 1.00 86.81 124 THR A O 1
ATOM 977 N N . LEU A 1 125 ? 14.774 -13.411 -32.466 1.00 88.81 125 LEU A N 1
ATOM 978 C CA . LEU A 1 125 ? 13.326 -13.272 -32.304 1.00 88.81 125 LEU A CA 1
ATOM 979 C C . LEU A 1 125 ? 12.956 -11.910 -31.713 1.00 88.81 125 LEU A C 1
ATOM 981 O O . LEU A 1 125 ? 12.152 -11.190 -32.301 1.00 88.81 125 LEU A O 1
ATOM 985 N N . CYS A 1 126 ? 13.552 -11.541 -30.576 1.00 88.56 126 CYS A N 1
ATOM 986 C CA . CYS A 1 126 ? 13.277 -10.252 -29.946 1.00 88.56 126 CYS A CA 1
ATOM 987 C C . CYS A 1 126 ? 13.631 -9.075 -30.869 1.00 88.56 126 CYS A C 1
ATOM 989 O O . CYS A 1 126 ? 12.853 -8.130 -30.959 1.00 88.56 126 CYS A O 1
ATOM 991 N N . GLY A 1 127 ? 14.754 -9.148 -31.591 1.00 86.62 127 GLY A N 1
ATOM 992 C CA . GLY A 1 127 ? 15.149 -8.150 -32.587 1.00 86.62 127 GLY A CA 1
ATOM 993 C C . GLY A 1 127 ? 14.120 -7.994 -33.710 1.00 86.62 127 GLY A C 1
ATOM 994 O O . GLY A 1 127 ? 13.697 -6.875 -33.987 1.00 86.62 127 GLY A O 1
ATOM 995 N N . MET A 1 128 ? 13.632 -9.103 -34.280 1.00 87.75 128 MET A N 1
ATOM 996 C CA . MET A 1 128 ? 12.586 -9.081 -35.314 1.00 87.75 128 MET A CA 1
ATOM 997 C C . MET A 1 128 ? 11.287 -8.436 -34.815 1.00 87.75 128 MET A C 1
ATOM 999 O O . MET A 1 128 ? 10.671 -7.655 -35.540 1.00 87.75 128 MET A O 1
ATOM 1003 N N . VAL A 1 129 ? 10.871 -8.731 -33.578 1.00 88.12 129 VAL A N 1
ATOM 1004 C CA . VAL A 1 129 ? 9.672 -8.118 -32.979 1.00 88.12 129 VAL A CA 1
ATOM 1005 C C . VAL A 1 129 ? 9.869 -6.615 -32.768 1.00 88.12 129 VAL A C 1
ATOM 1007 O O . VAL A 1 129 ? 8.975 -5.829 -33.079 1.00 88.12 129 VAL A O 1
ATOM 1010 N N . VAL A 1 130 ? 11.036 -6.199 -32.265 1.00 86.81 130 VAL A N 1
ATOM 1011 C CA . VAL A 1 130 ? 11.374 -4.779 -32.086 1.00 86.81 130 VAL A CA 1
ATOM 1012 C C . VAL A 1 130 ? 11.332 -4.040 -33.422 1.00 86.81 130 VAL A C 1
ATOM 1014 O O . VAL A 1 130 ? 10.722 -2.978 -33.505 1.00 86.81 130 VAL A O 1
ATOM 1017 N N . GLU A 1 131 ? 11.943 -4.591 -34.470 1.00 85.75 131 GLU A N 1
ATOM 1018 C CA . GLU A 1 131 ? 11.947 -3.993 -35.810 1.00 85.75 131 GLU A CA 1
ATOM 1019 C C . GLU A 1 131 ? 10.533 -3.876 -36.384 1.00 85.75 131 GLU A C 1
ATOM 1021 O O . GLU A 1 131 ? 10.162 -2.814 -36.882 1.00 85.75 131 GLU A O 1
ATOM 1026 N N . HIS A 1 132 ? 9.721 -4.926 -36.244 1.00 86.38 132 HIS A N 1
ATOM 1027 C CA . HIS A 1 132 ? 8.325 -4.929 -36.676 1.00 86.38 132 HIS A CA 1
ATOM 1028 C C . HIS A 1 132 ? 7.504 -3.836 -35.974 1.00 86.38 132 HIS A C 1
ATOM 1030 O O . HIS A 1 132 ? 6.836 -3.037 -36.630 1.00 86.38 132 HIS A O 1
ATOM 1036 N N . LEU A 1 133 ? 7.591 -3.750 -34.644 1.00 84.25 133 LEU A N 1
ATOM 1037 C CA . LEU A 1 133 ? 6.850 -2.754 -33.868 1.00 84.25 133 LEU A CA 1
ATOM 1038 C C . LEU A 1 133 ? 7.361 -1.330 -34.094 1.00 84.25 133 LEU A C 1
ATOM 1040 O O . LEU A 1 133 ? 6.565 -0.391 -34.094 1.00 84.25 133 LEU A O 1
ATOM 1044 N N . ARG A 1 134 ? 8.671 -1.161 -34.313 1.00 84.50 134 ARG A N 1
ATOM 1045 C CA . ARG A 1 134 ? 9.272 0.127 -34.674 1.00 84.50 134 ARG A CA 1
ATOM 1046 C C . ARG A 1 134 ? 8.771 0.601 -36.033 1.00 84.50 134 ARG A C 1
ATOM 1048 O O . ARG A 1 134 ? 8.382 1.757 -36.151 1.00 84.50 134 ARG A O 1
ATOM 1055 N N . ALA A 1 135 ? 8.733 -0.287 -37.026 1.00 80.38 135 ALA A N 1
ATOM 1056 C CA . ALA A 1 135 ? 8.194 0.014 -38.350 1.00 80.38 135 ALA A CA 1
ATOM 1057 C C . ALA A 1 135 ? 6.695 0.358 -38.301 1.00 80.38 135 ALA A C 1
ATOM 1059 O O . ALA A 1 135 ? 6.237 1.206 -39.059 1.00 80.38 135 ALA A O 1
ATOM 1060 N N . ALA A 1 136 ? 5.946 -0.251 -37.378 1.00 79.00 136 ALA A N 1
ATOM 1061 C CA . ALA A 1 136 ? 4.533 0.041 -37.143 1.00 79.00 136 ALA A CA 1
ATOM 1062 C C . ALA A 1 136 ? 4.275 1.298 -36.283 1.00 79.00 136 ALA A C 1
ATOM 1064 O O . ALA A 1 136 ? 3.117 1.614 -36.022 1.00 79.00 136 ALA A O 1
ATOM 1065 N N . GLY A 1 137 ? 5.315 1.983 -35.786 1.00 77.12 137 GLY A N 1
ATOM 1066 C CA . GLY A 1 137 ? 5.172 3.137 -34.887 1.00 77.12 137 GLY A CA 1
ATOM 1067 C C . GLY A 1 137 ? 4.595 2.808 -33.501 1.00 77.12 137 GLY A C 1
ATOM 1068 O O . GLY A 1 137 ? 4.261 3.714 -32.748 1.00 77.12 137 GLY A O 1
ATOM 1069 N N . ASN A 1 138 ? 4.500 1.524 -33.143 1.00 79.38 138 ASN A N 1
ATOM 1070 C CA . ASN A 1 138 ? 3.819 1.028 -31.939 1.00 79.38 138 ASN A CA 1
ATOM 1071 C C . ASN A 1 138 ? 4.787 0.386 -30.934 1.00 79.38 138 ASN A C 1
ATOM 1073 O O . ASN A 1 138 ? 4.394 -0.465 -30.128 1.00 79.38 138 ASN A O 1
ATOM 1077 N N . LEU A 1 139 ? 6.068 0.753 -30.994 1.00 81.06 139 LEU A N 1
ATOM 1078 C CA . LEU A 1 139 ? 7.107 0.174 -30.153 1.00 81.06 139 LEU A CA 1
ATOM 1079 C C . LEU A 1 139 ? 6.965 0.640 -28.695 1.00 81.06 139 LEU A C 1
ATOM 1081 O O . LEU A 1 139 ? 7.566 1.615 -28.257 1.00 81.06 139 LEU A O 1
ATOM 1085 N N . THR A 1 140 ? 6.169 -0.109 -27.940 1.00 80.12 140 THR A N 1
ATOM 1086 C CA . THR A 1 140 ? 5.970 0.037 -26.495 1.00 80.12 140 THR A CA 1
ATOM 1087 C C . THR A 1 140 ? 6.267 -1.289 -25.806 1.00 80.12 140 THR A C 1
ATOM 1089 O O . THR A 1 140 ? 6.077 -2.355 -26.401 1.00 80.12 140 THR A O 1
ATOM 1092 N N . ALA A 1 141 ? 6.661 -1.253 -24.529 1.00 81.69 141 ALA A N 1
ATOM 1093 C CA . ALA A 1 141 ? 6.893 -2.467 -23.741 1.00 81.69 141 ALA A CA 1
ATOM 1094 C C . ALA A 1 141 ? 5.675 -3.414 -23.763 1.00 81.69 141 ALA A C 1
ATOM 1096 O O . ALA A 1 141 ? 5.816 -4.623 -23.949 1.00 81.69 141 ALA A O 1
ATOM 1097 N N . GLY A 1 142 ? 4.460 -2.863 -23.655 1.00 81.94 142 GLY A N 1
ATOM 1098 C CA . GLY A 1 142 ? 3.220 -3.641 -23.693 1.00 81.94 142 GLY A CA 1
ATOM 1099 C C . GLY A 1 142 ? 2.904 -4.255 -25.062 1.00 81.94 142 GLY A C 1
ATOM 1100 O O . GLY A 1 142 ? 2.376 -5.364 -25.126 1.00 81.94 142 GLY A O 1
ATOM 1101 N N . ALA A 1 143 ? 3.202 -3.575 -26.173 1.00 84.12 143 ALA A N 1
ATOM 1102 C CA . ALA A 1 143 ? 3.075 -4.173 -27.506 1.00 84.12 143 ALA A CA 1
ATOM 1103 C C . ALA A 1 143 ? 4.117 -5.281 -27.717 1.00 84.12 143 ALA A C 1
ATOM 1105 O O . ALA A 1 143 ? 3.762 -6.378 -28.140 1.00 84.12 143 ALA A O 1
ATOM 1106 N N . PHE A 1 144 ? 5.367 -5.038 -27.318 1.00 89.19 144 PHE A N 1
ATOM 1107 C CA . PHE A 1 144 ? 6.453 -6.011 -27.415 1.00 89.19 144 PHE A CA 1
ATOM 1108 C C . PHE A 1 144 ? 6.149 -7.303 -26.650 1.00 89.19 144 PHE A C 1
A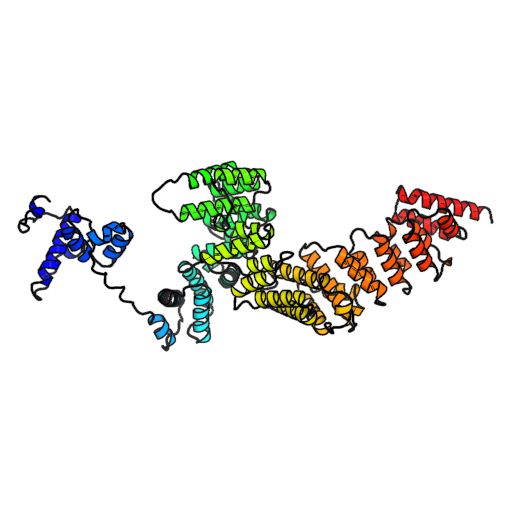TOM 1110 O O . PHE A 1 144 ? 6.191 -8.391 -27.224 1.00 89.19 144 PHE A O 1
ATOM 1117 N N . LEU A 1 145 ? 5.761 -7.201 -25.377 1.00 88.19 145 LEU A N 1
ATOM 1118 C CA . LEU A 1 145 ? 5.436 -8.374 -24.564 1.00 88.19 145 LEU A CA 1
ATOM 1119 C C . LEU A 1 145 ? 4.228 -9.152 -25.104 1.00 88.19 145 LEU A C 1
ATOM 1121 O O . LEU A 1 145 ? 4.209 -10.377 -24.998 1.00 88.19 145 LEU A O 1
ATOM 1125 N N . ARG A 1 146 ? 3.245 -8.476 -25.715 1.00 88.00 146 ARG A N 1
ATOM 1126 C CA . ARG A 1 146 ? 2.101 -9.138 -26.365 1.00 88.00 146 ARG A CA 1
ATOM 1127 C C . ARG A 1 146 ? 2.525 -9.961 -27.576 1.00 88.00 146 ARG A C 1
ATOM 1129 O O . ARG A 1 146 ? 2.073 -11.095 -27.710 1.00 88.00 146 ARG A O 1
ATOM 1136 N N . GLU A 1 147 ? 3.407 -9.433 -28.418 1.00 88.69 147 GLU A N 1
ATOM 1137 C CA . GLU A 1 147 ? 3.937 -10.175 -29.567 1.00 88.69 147 GLU A CA 1
ATOM 1138 C C . GLU A 1 147 ? 4.787 -11.376 -29.133 1.00 88.69 147 GLU A C 1
ATOM 1140 O O . GLU A 1 147 ? 4.645 -12.472 -29.674 1.00 88.69 147 GLU A O 1
ATOM 1145 N N . ILE A 1 148 ? 5.609 -11.222 -28.090 1.00 91.31 148 ILE A N 1
ATOM 1146 C CA . ILE A 1 148 ? 6.364 -12.342 -27.510 1.00 91.31 148 ILE A CA 1
ATOM 1147 C C . ILE A 1 148 ? 5.419 -13.396 -26.913 1.00 91.31 148 ILE A C 1
ATOM 1149 O O . ILE A 1 148 ? 5.601 -14.591 -27.150 1.00 91.31 148 ILE A O 1
ATOM 1153 N N . ALA A 1 149 ? 4.376 -12.980 -26.189 1.00 88.62 149 ALA A N 1
ATOM 1154 C CA . ALA A 1 149 ? 3.360 -13.889 -25.662 1.00 88.62 149 ALA A CA 1
ATOM 1155 C C . ALA A 1 149 ? 2.604 -14.620 -26.782 1.00 88.62 149 ALA A C 1
ATOM 1157 O O . ALA A 1 149 ? 2.340 -15.815 -26.659 1.00 88.62 149 ALA A O 1
ATOM 1158 N N . ARG A 1 150 ? 2.316 -13.942 -27.900 1.00 89.75 150 ARG A N 1
ATOM 1159 C CA . ARG A 1 150 ? 1.712 -14.551 -29.091 1.00 89.75 150 ARG A CA 1
ATOM 1160 C C . ARG A 1 150 ? 2.623 -15.613 -29.704 1.00 89.75 150 ARG A C 1
ATOM 1162 O O . ARG A 1 150 ? 2.148 -16.705 -30.000 1.00 89.75 150 ARG A O 1
ATOM 1169 N N . CYS A 1 151 ? 3.925 -15.347 -29.821 1.00 88.56 151 CYS A N 1
ATOM 1170 C CA . CYS A 1 151 ? 4.901 -16.344 -30.272 1.00 88.56 151 CYS A CA 1
ATOM 1171 C C . CYS A 1 151 ? 4.938 -17.575 -29.354 1.00 88.56 151 CYS A C 1
ATOM 1173 O O . CYS A 1 151 ? 5.006 -18.705 -29.835 1.00 88.56 151 CYS A O 1
ATOM 1175 N N . LEU A 1 152 ? 4.869 -17.369 -28.036 1.00 89.25 152 LEU A N 1
ATOM 1176 C CA . LEU A 1 152 ? 4.839 -18.461 -27.060 1.00 89.25 152 LEU A CA 1
ATOM 1177 C C . LEU A 1 152 ? 3.558 -19.294 -27.171 1.00 89.25 152 LEU A C 1
ATOM 1179 O O . LEU A 1 152 ? 3.637 -20.518 -27.249 1.00 89.25 152 LEU A O 1
ATOM 1183 N N . ALA A 1 153 ? 2.395 -18.642 -27.231 1.00 88.12 153 ALA A N 1
ATOM 1184 C CA . ALA A 1 153 ? 1.102 -19.308 -27.377 1.00 88.12 153 ALA A CA 1
ATOM 1185 C C . ALA A 1 153 ? 0.986 -20.066 -28.710 1.00 88.12 153 ALA A C 1
ATOM 1187 O O . ALA A 1 153 ? 0.448 -21.168 -28.749 1.00 88.12 153 ALA A O 1
ATOM 1188 N N . GLY A 1 154 ? 1.552 -19.513 -29.786 1.00 85.19 154 GLY A N 1
ATOM 1189 C CA . GLY A 1 154 ? 1.637 -20.156 -31.098 1.00 85.19 154 GLY A CA 1
ATOM 1190 C C . GLY A 1 154 ? 2.689 -21.267 -31.199 1.00 85.19 154 GLY A C 1
ATOM 1191 O O . GLY A 1 154 ? 2.907 -21.796 -32.285 1.00 85.19 154 GLY A O 1
ATOM 1192 N N . GLY A 1 155 ? 3.384 -21.612 -30.108 1.00 86.88 155 GLY A N 1
ATOM 1193 C CA . GLY A 1 155 ? 4.370 -22.696 -30.085 1.00 86.88 155 GLY A CA 1
ATOM 1194 C C . GLY A 1 155 ? 5.653 -22.421 -30.879 1.00 86.88 155 GLY A C 1
ATOM 1195 O O . GLY A 1 155 ? 6.399 -23.361 -31.157 1.00 86.88 155 GLY A O 1
ATOM 1196 N N . LYS A 1 156 ? 5.930 -21.152 -31.216 1.00 88.50 156 LYS A N 1
ATOM 1197 C CA . LYS A 1 156 ? 7.096 -20.704 -32.003 1.00 88.50 156 LYS A CA 1
ATOM 1198 C C . LYS A 1 156 ? 8.407 -20.718 -31.229 1.00 88.50 156 LYS A C 1
ATOM 1200 O O . LYS A 1 156 ? 9.462 -20.491 -31.812 1.00 88.50 156 LYS A O 1
ATOM 1205 N N . VAL A 1 157 ? 8.359 -20.985 -29.927 1.00 88.38 157 VAL A N 1
ATOM 1206 C CA . VAL A 1 157 ? 9.537 -21.108 -29.067 1.00 88.38 157 VAL A CA 1
ATOM 1207 C C . VAL A 1 157 ? 9.479 -22.448 -28.344 1.00 88.38 157 VAL A C 1
ATOM 1209 O O . VAL A 1 157 ? 8.561 -22.702 -27.566 1.00 88.38 157 VAL A O 1
ATOM 1212 N N . ARG A 1 158 ? 10.469 -23.309 -28.591 1.00 88.06 158 ARG A N 1
ATOM 1213 C CA . ARG A 1 158 ? 10.617 -24.628 -27.961 1.00 88.06 158 ARG A CA 1
ATOM 1214 C C . ARG A 1 158 ? 12.060 -24.814 -27.513 1.00 88.06 158 ARG A C 1
ATOM 1216 O O . ARG A 1 158 ? 12.869 -25.419 -28.207 1.00 88.06 158 ARG A O 1
ATOM 1223 N N . LEU A 1 159 ? 12.375 -24.263 -26.346 1.00 88.00 159 LEU A N 1
ATOM 1224 C CA . LEU A 1 159 ? 13.707 -24.352 -25.750 1.00 88.00 159 LEU A CA 1
ATOM 1225 C C . LEU A 1 159 ? 13.827 -25.586 -24.851 1.00 88.00 159 LEU A C 1
ATOM 1227 O O . LEU A 1 159 ? 12.888 -25.931 -24.121 1.00 88.00 159 LEU A O 1
ATOM 1231 N N . ALA A 1 160 ? 15.009 -26.206 -24.853 1.00 87.62 160 ALA A N 1
ATOM 1232 C CA . ALA A 1 160 ? 15.363 -27.238 -23.885 1.00 87.62 160 ALA A CA 1
ATOM 1233 C C . ALA A 1 160 ? 15.296 -26.681 -22.445 1.00 87.62 160 ALA A C 1
ATOM 1235 O O . ALA A 1 160 ? 15.501 -25.481 -22.245 1.00 87.62 160 ALA A O 1
ATOM 1236 N N . PRO A 1 161 ? 15.035 -27.513 -21.415 1.00 83.94 161 PRO A N 1
ATOM 1237 C CA . PRO A 1 161 ? 14.906 -27.053 -20.029 1.00 83.94 161 PRO A CA 1
ATOM 1238 C C . PRO A 1 161 ? 16.089 -26.211 -19.529 1.00 83.94 161 PRO A C 1
ATOM 1240 O O . PRO A 1 161 ? 15.867 -25.207 -18.855 1.00 83.94 161 PRO A O 1
ATOM 1243 N N . ALA A 1 162 ? 17.317 -26.577 -19.911 1.00 83.00 162 ALA A N 1
ATOM 1244 C CA . ALA A 1 162 ? 18.536 -25.853 -19.548 1.00 83.00 162 ALA A CA 1
ATOM 1245 C C . ALA A 1 162 ? 18.590 -24.430 -20.141 1.00 83.00 162 ALA A C 1
ATOM 1247 O O . ALA A 1 162 ? 19.082 -23.507 -19.492 1.00 83.00 162 ALA A O 1
ATOM 1248 N N . ASP A 1 163 ? 17.998 -24.222 -21.320 1.00 85.25 163 ASP A N 1
ATOM 1249 C CA . ASP A 1 163 ? 18.073 -22.973 -22.087 1.00 85.25 163 ASP A CA 1
ATOM 1250 C C . ASP A 1 163 ? 16.861 -22.057 -21.896 1.00 85.25 163 ASP A C 1
ATOM 1252 O O . ASP A 1 163 ? 16.805 -20.970 -22.468 1.00 85.25 163 ASP A O 1
ATOM 1256 N N . ARG A 1 164 ? 15.885 -22.435 -21.060 1.00 85.81 164 ARG A N 1
ATOM 1257 C CA . ARG A 1 164 ? 14.666 -21.631 -20.833 1.00 85.81 164 ARG A CA 1
ATOM 1258 C C . ARG A 1 164 ? 14.944 -20.215 -20.323 1.00 85.81 164 ARG A C 1
ATOM 1260 O O . ARG A 1 164 ? 14.125 -19.328 -20.538 1.00 85.81 164 ARG A O 1
ATOM 1267 N N . HIS A 1 165 ? 16.095 -19.992 -19.691 1.00 86.81 165 HIS A N 1
ATOM 1268 C CA . HIS A 1 165 ? 16.539 -18.677 -19.225 1.00 86.81 165 HIS A CA 1
ATOM 1269 C C . HIS A 1 165 ? 16.939 -17.721 -20.369 1.00 86.81 165 HIS A C 1
ATOM 1271 O O . HIS A 1 165 ? 16.997 -16.508 -20.159 1.00 86.81 165 HIS A O 1
ATOM 1277 N N . ALA A 1 166 ? 17.199 -18.239 -21.576 1.00 87.31 166 ALA A N 1
ATOM 1278 C CA . ALA A 1 166 ? 17.663 -17.466 -22.725 1.00 87.31 166 ALA A CA 1
ATOM 1279 C C . ALA A 1 166 ? 16.629 -16.455 -23.233 1.00 87.31 166 ALA A C 1
ATOM 1281 O O . ALA A 1 166 ? 16.990 -15.326 -23.555 1.00 87.31 166 ALA A O 1
ATOM 1282 N N . LEU A 1 167 ? 15.350 -16.839 -23.282 1.00 89.88 167 LEU A N 1
ATOM 1283 C CA . LEU A 1 167 ? 14.279 -15.957 -23.748 1.00 89.88 167 LEU A CA 1
ATOM 1284 C C . LEU A 1 167 ? 14.019 -14.787 -22.777 1.00 89.88 167 LEU A C 1
ATOM 1286 O O . LEU A 1 167 ? 14.042 -13.647 -23.238 1.00 89.88 167 LEU A O 1
ATOM 1290 N N . PRO A 1 168 ? 13.833 -15.006 -21.457 1.00 89.50 168 PRO A N 1
ATOM 1291 C CA . PRO A 1 168 ? 13.751 -13.919 -20.479 1.00 89.50 168 PRO A CA 1
ATOM 1292 C C . PRO A 1 168 ? 14.938 -12.949 -20.559 1.00 89.50 168 PRO A C 1
ATOM 1294 O O . PRO A 1 168 ? 14.758 -11.734 -20.511 1.00 89.50 168 PRO A O 1
ATOM 1297 N N . LEU A 1 169 ? 16.151 -13.475 -20.741 1.00 88.25 169 LEU A N 1
ATOM 1298 C CA . LEU A 1 169 ? 17.356 -12.665 -20.896 1.00 88.25 169 LEU A CA 1
ATOM 1299 C C . LEU A 1 169 ? 17.338 -11.839 -22.194 1.00 88.25 169 LEU A C 1
ATOM 1301 O O . LEU A 1 169 ? 17.646 -10.650 -22.163 1.00 88.25 169 LEU A O 1
ATOM 1305 N N . ALA A 1 170 ? 16.947 -12.441 -23.320 1.00 87.62 170 ALA A N 1
ATOM 1306 C CA . ALA A 1 170 ? 16.807 -11.746 -24.600 1.00 87.62 170 ALA A CA 1
ATOM 1307 C C . ALA A 1 170 ? 15.751 -10.631 -24.537 1.00 87.62 170 ALA A C 1
ATOM 1309 O O . ALA A 1 170 ? 15.955 -9.557 -25.097 1.00 87.62 170 ALA A O 1
ATOM 1310 N N . VAL A 1 171 ? 14.647 -10.859 -23.820 1.00 89.69 171 VAL A N 1
ATOM 1311 C CA . VAL A 1 171 ? 13.601 -9.856 -23.560 1.00 89.69 171 VAL A CA 1
ATOM 1312 C C . VAL A 1 171 ? 14.161 -8.654 -22.794 1.00 89.69 171 VAL A C 1
ATOM 1314 O O . VAL A 1 171 ? 13.927 -7.524 -23.210 1.00 89.69 171 VAL A O 1
ATOM 1317 N N . MET A 1 172 ? 14.947 -8.866 -21.731 1.00 86.56 172 MET A N 1
ATOM 1318 C CA . MET A 1 172 ? 15.549 -7.747 -20.987 1.00 86.56 172 MET A CA 1
ATOM 1319 C C . MET A 1 172 ? 16.562 -6.963 -21.819 1.00 86.56 172 MET A C 1
ATOM 1321 O O . MET A 1 172 ? 16.621 -5.747 -21.708 1.00 86.56 172 MET A O 1
ATOM 1325 N N . ARG A 1 173 ? 17.340 -7.633 -22.674 1.00 84.94 173 ARG A N 1
ATOM 1326 C CA . ARG A 1 173 ? 18.261 -6.943 -23.593 1.00 84.94 173 ARG A CA 1
ATOM 1327 C C . ARG A 1 173 ? 17.505 -6.135 -24.641 1.00 84.94 173 ARG A C 1
ATOM 1329 O O . ARG A 1 173 ? 17.917 -5.036 -24.995 1.00 84.94 173 ARG A O 1
ATOM 1336 N N . ALA A 1 174 ? 16.381 -6.666 -25.118 1.00 84.06 174 ALA A N 1
ATOM 1337 C CA . ALA A 1 174 ? 15.545 -5.977 -26.085 1.00 84.06 174 ALA A CA 1
ATOM 1338 C C . ALA A 1 174 ? 14.891 -4.712 -25.513 1.00 84.06 174 ALA A C 1
ATOM 1340 O O . ALA A 1 174 ? 14.605 -3.794 -26.278 1.00 84.06 174 ALA A O 1
ATOM 1341 N N . ALA A 1 175 ? 14.724 -4.634 -24.187 1.00 80.94 175 ALA A N 1
ATOM 1342 C CA . ALA A 1 175 ? 14.217 -3.451 -23.500 1.00 80.94 175 ALA A CA 1
ATOM 1343 C C . ALA A 1 175 ? 15.073 -2.195 -23.719 1.00 80.94 175 ALA A C 1
ATOM 1345 O O . ALA A 1 175 ? 14.556 -1.106 -23.544 1.00 80.94 175 ALA A O 1
ATOM 1346 N N . ASN A 1 176 ? 16.332 -2.315 -24.159 1.00 76.69 176 ASN A N 1
ATOM 1347 C CA . ASN A 1 176 ? 17.160 -1.161 -24.529 1.00 76.69 176 ASN A CA 1
ATOM 1348 C C . ASN A 1 176 ? 16.717 -0.497 -25.847 1.00 76.69 176 ASN A C 1
ATOM 1350 O O . ASN A 1 176 ? 17.122 0.621 -26.151 1.00 76.69 176 ASN A O 1
ATOM 1354 N N . TYR A 1 177 ? 15.941 -1.200 -26.679 1.00 74.31 177 TYR A N 1
ATOM 1355 C CA . TYR A 1 177 ? 15.512 -0.703 -27.990 1.00 74.31 177 TYR A CA 1
ATOM 1356 C C . TYR A 1 177 ? 14.191 0.059 -27.964 1.00 74.31 177 TYR A C 1
ATOM 1358 O O . TYR A 1 177 ? 13.819 0.655 -28.981 1.00 74.31 177 TYR A O 1
ATOM 1366 N N . PHE A 1 178 ? 13.489 -0.005 -26.840 1.00 72.44 178 PHE A N 1
ATOM 1367 C CA . PHE A 1 178 ? 12.301 0.766 -26.524 1.00 72.44 178 PHE A CA 1
ATOM 1368 C C . PHE A 1 178 ? 12.530 1.473 -25.187 1.00 72.44 178 PHE A C 1
ATOM 1370 O O . PHE A 1 178 ? 13.571 1.283 -24.566 1.00 72.44 178 PHE A O 1
ATOM 1377 N N . HIS A 1 179 ? 11.616 2.338 -24.749 1.00 68.94 179 HIS A N 1
ATOM 1378 C CA . HIS A 1 179 ? 11.722 2.873 -23.390 1.00 68.94 179 HIS A CA 1
ATOM 1379 C C . HIS A 1 179 ? 11.728 1.727 -22.361 1.00 68.94 179 HIS A C 1
ATOM 1381 O O . HIS A 1 179 ? 11.496 0.561 -22.685 1.00 68.94 179 HIS A O 1
ATOM 1387 N N . ARG A 1 180 ? 11.986 2.057 -21.097 1.00 74.44 180 ARG A N 1
ATOM 1388 C CA . ARG A 1 180 ? 12.077 1.078 -20.011 1.00 74.44 180 ARG A CA 1
ATOM 1389 C C . ARG A 1 180 ? 10.869 0.122 -19.960 1.00 74.44 180 ARG A C 1
ATOM 1391 O O . ARG A 1 180 ? 9.757 0.433 -20.382 1.00 74.44 180 ARG A O 1
ATOM 1398 N N . MET A 1 181 ? 11.070 -1.059 -19.388 1.00 81.50 181 MET A N 1
ATOM 1399 C CA . MET A 1 181 ? 9.964 -1.917 -18.960 1.00 81.50 181 MET A CA 1
ATOM 1400 C C . MET A 1 181 ? 9.495 -1.535 -17.552 1.00 81.50 181 MET A C 1
ATOM 1402 O O . MET A 1 181 ? 10.259 -0.976 -16.760 1.00 81.50 181 MET A O 1
ATOM 1406 N N . ASP A 1 182 ? 8.247 -1.867 -17.218 1.00 82.88 182 ASP A N 1
ATOM 1407 C CA . ASP A 1 182 ? 7.733 -1.689 -15.861 1.00 82.88 182 ASP A CA 1
ATOM 1408 C C . ASP A 1 182 ? 8.552 -2.524 -14.864 1.00 82.88 182 ASP A C 1
ATOM 1410 O O . ASP A 1 182 ? 8.988 -3.652 -15.143 1.00 82.88 182 ASP A O 1
ATOM 1414 N N . ALA A 1 183 ? 8.767 -1.980 -13.671 1.00 83.81 183 ALA A N 1
ATOM 1415 C CA . ALA A 1 183 ? 9.599 -2.604 -12.652 1.00 83.81 183 ALA A CA 1
ATOM 1416 C C . ALA A 1 183 ? 9.022 -3.949 -12.189 1.00 83.81 183 ALA A C 1
ATOM 1418 O O . ALA A 1 183 ? 9.772 -4.874 -11.865 1.00 83.81 183 ALA A O 1
ATOM 1419 N N . ALA A 1 184 ? 7.694 -4.098 -12.180 1.00 80.38 184 ALA A N 1
ATOM 1420 C CA . ALA A 1 184 ? 7.033 -5.330 -11.762 1.00 80.38 184 ALA A CA 1
ATOM 1421 C C . ALA A 1 184 ? 7.287 -6.488 -12.743 1.00 80.38 184 ALA A C 1
ATOM 1423 O O . ALA A 1 184 ? 7.638 -7.596 -12.320 1.00 80.38 184 ALA A O 1
ATOM 1424 N N . THR A 1 185 ? 7.145 -6.265 -14.049 1.00 82.25 185 THR A N 1
ATOM 1425 C CA . THR A 1 185 ? 7.456 -7.281 -15.068 1.00 82.25 185 THR A CA 1
ATOM 1426 C C . THR A 1 185 ? 8.949 -7.532 -15.163 1.00 82.25 185 THR A C 1
ATOM 1428 O O . THR A 1 185 ? 9.351 -8.695 -15.155 1.00 82.25 185 THR A O 1
ATOM 1431 N N . THR A 1 186 ? 9.775 -6.487 -15.122 1.00 87.12 186 THR A N 1
ATOM 1432 C CA . THR A 1 186 ? 11.240 -6.627 -15.101 1.00 87.12 186 THR A CA 1
ATOM 1433 C C . THR A 1 186 ? 11.697 -7.467 -13.908 1.00 87.12 186 THR A C 1
ATOM 1435 O O . THR A 1 186 ? 12.460 -8.414 -14.075 1.00 87.12 186 THR A O 1
ATOM 1438 N N . THR A 1 187 ? 11.137 -7.239 -12.715 1.00 85.50 187 THR A N 1
ATOM 1439 C CA . THR A 1 187 ? 11.409 -8.063 -11.526 1.00 85.50 187 THR A CA 1
ATOM 1440 C C . THR A 1 187 ? 10.994 -9.520 -11.730 1.00 85.50 187 THR A C 1
ATOM 1442 O O . THR A 1 187 ? 11.728 -10.434 -11.356 1.00 85.50 187 THR A O 1
ATOM 1445 N N . ARG A 1 188 ? 9.815 -9.781 -12.310 1.00 83.75 188 ARG A N 1
ATOM 1446 C CA . ARG A 1 188 ? 9.349 -11.155 -12.568 1.00 83.75 188 ARG A CA 1
ATOM 1447 C C . ARG A 1 188 ? 10.267 -11.889 -13.546 1.00 83.75 188 ARG A C 1
ATOM 1449 O O . ARG A 1 188 ? 10.590 -13.049 -13.300 1.00 83.75 188 ARG A O 1
ATOM 1456 N N . ILE A 1 189 ? 10.705 -11.204 -14.598 1.00 86.75 189 ILE A N 1
ATOM 1457 C CA . ILE A 1 189 ? 11.640 -11.724 -15.598 1.00 86.75 189 ILE A CA 1
ATOM 1458 C C . ILE A 1 189 ? 13.001 -11.990 -14.953 1.00 86.75 189 ILE A C 1
ATOM 1460 O O . ILE A 1 189 ? 13.500 -13.109 -15.047 1.00 86.75 189 ILE A O 1
ATOM 1464 N N . ALA A 1 190 ? 13.548 -11.032 -14.204 1.00 85.94 190 ALA A N 1
ATOM 1465 C CA . ALA A 1 190 ? 14.814 -11.183 -13.492 1.00 85.94 190 ALA A CA 1
ATOM 1466 C C . ALA A 1 190 ? 14.807 -12.390 -12.538 1.00 85.94 190 ALA A C 1
ATOM 1468 O O . ALA A 1 190 ? 15.748 -13.177 -12.522 1.00 85.94 190 ALA A O 1
ATOM 1469 N N . LEU A 1 191 ? 13.715 -12.597 -11.792 1.00 84.12 191 LEU A N 1
ATOM 1470 C CA . LEU A 1 191 ? 13.567 -13.736 -10.875 1.00 84.12 191 LEU A CA 1
ATOM 1471 C C . LEU A 1 191 ? 13.465 -15.098 -11.580 1.00 84.12 191 LEU A C 1
ATOM 1473 O O . LEU A 1 191 ? 13.635 -16.123 -10.922 1.00 84.12 191 LEU A O 1
ATOM 1477 N N . SER A 1 192 ? 13.166 -15.126 -12.880 1.00 85.75 192 SER A N 1
ATOM 1478 C CA . SER A 1 192 ? 13.151 -16.357 -13.680 1.00 85.75 192 SER A CA 1
ATOM 1479 C C . SER A 1 192 ? 14.529 -16.736 -14.235 1.00 85.75 192 SER A C 1
ATOM 1481 O O . SER A 1 192 ? 14.708 -17.851 -14.723 1.00 85.75 192 SER A O 1
ATOM 1483 N N . ILE A 1 193 ? 15.509 -15.830 -14.148 1.00 86.56 193 ILE A N 1
ATOM 1484 C CA . ILE A 1 193 ? 16.856 -16.016 -14.687 1.00 86.56 193 ILE A CA 1
ATOM 1485 C C . ILE A 1 193 ? 17.789 -16.444 -13.546 1.00 86.56 193 ILE A C 1
ATOM 1487 O O . ILE A 1 193 ? 17.889 -15.745 -12.535 1.00 86.56 193 ILE A O 1
ATOM 1491 N N . PRO A 1 194 ? 18.519 -17.567 -13.681 1.00 86.25 194 PRO A N 1
ATOM 1492 C CA . PRO A 1 194 ? 19.527 -17.948 -12.702 1.00 86.25 194 PRO A CA 1
ATOM 1493 C C . PRO A 1 194 ? 20.597 -16.860 -12.564 1.00 86.25 194 PRO A C 1
ATOM 1495 O O . PRO A 1 194 ? 21.108 -16.348 -13.563 1.00 86.25 194 PRO A O 1
ATOM 1498 N N . SER A 1 195 ? 20.987 -16.543 -11.327 1.00 81.88 195 SER A N 1
ATOM 1499 C CA . SER A 1 195 ? 21.881 -15.412 -11.033 1.00 81.88 195 SER A CA 1
ATOM 1500 C C . SER A 1 195 ? 23.204 -15.459 -11.803 1.00 81.88 195 SER A C 1
ATOM 1502 O O . SER A 1 195 ? 23.703 -14.418 -12.203 1.00 81.88 195 SER A O 1
ATOM 1504 N N . GLN A 1 196 ? 23.744 -16.655 -12.062 1.00 84.81 196 GLN A N 1
ATOM 1505 C CA . GLN A 1 196 ? 24.979 -16.840 -12.835 1.00 84.81 196 GLN A CA 1
ATOM 1506 C C . GLN A 1 196 ? 24.882 -16.278 -14.263 1.00 84.81 196 GLN A C 1
ATOM 1508 O O . GLN A 1 196 ? 25.825 -15.667 -14.755 1.00 84.81 196 GLN A O 1
ATOM 1513 N N . HIS A 1 197 ? 23.726 -16.432 -14.916 1.00 83.81 197 HIS A N 1
ATOM 1514 C CA . HIS A 1 197 ? 23.507 -15.928 -16.270 1.00 83.81 197 HIS A CA 1
ATOM 1515 C C . HIS A 1 197 ? 23.187 -14.438 -16.258 1.00 83.81 197 HIS A C 1
ATOM 1517 O O . HIS A 1 197 ? 23.586 -13.728 -17.172 1.00 83.81 197 HIS A O 1
ATOM 1523 N N . LEU A 1 198 ? 22.511 -13.957 -15.212 1.00 83.12 198 LEU A N 1
ATOM 1524 C CA . LEU A 1 198 ? 22.248 -12.532 -15.040 1.00 83.12 198 LEU A CA 1
ATOM 1525 C C . LEU A 1 198 ? 23.551 -11.742 -14.847 1.00 83.12 198 LEU A C 1
ATOM 1527 O O . LEU A 1 198 ? 23.737 -10.701 -15.462 1.00 83.12 198 LEU A O 1
ATOM 1531 N N . MET A 1 199 ? 24.476 -12.268 -14.043 1.00 81.69 199 MET A N 1
ATOM 1532 C CA . MET A 1 199 ? 25.760 -11.625 -13.749 1.00 81.69 199 MET A CA 1
ATOM 1533 C C . MET A 1 199 ? 26.700 -11.547 -14.957 1.00 81.69 199 MET A C 1
ATOM 1535 O O . MET A 1 199 ? 27.534 -10.652 -15.014 1.00 81.69 199 MET A O 1
ATOM 1539 N N . ALA A 1 200 ? 26.553 -12.445 -15.934 1.00 82.88 200 ALA A N 1
ATOM 1540 C CA . ALA A 1 200 ? 27.323 -12.404 -17.176 1.00 82.88 200 ALA A CA 1
ATOM 1541 C C . ALA A 1 200 ? 26.901 -11.256 -18.120 1.00 82.88 200 ALA A C 1
ATOM 1543 O O . ALA A 1 200 ? 27.560 -11.021 -19.131 1.00 82.88 200 ALA A O 1
ATOM 1544 N N . HIS A 1 201 ? 25.800 -10.554 -17.820 1.00 82.81 201 HIS A N 1
ATOM 1545 C CA . HIS A 1 201 ? 25.232 -9.514 -18.674 1.00 82.81 201 HIS A CA 1
ATOM 1546 C C . HIS A 1 201 ? 24.952 -8.227 -17.869 1.00 82.81 201 HIS A C 1
ATOM 1548 O O . HIS A 1 201 ? 23.922 -8.142 -17.197 1.00 82.81 201 HIS A O 1
ATOM 1554 N N . PRO A 1 202 ? 25.827 -7.203 -17.945 1.00 80.94 202 PRO A N 1
ATOM 1555 C CA . PRO A 1 202 ? 25.770 -6.034 -17.060 1.00 80.94 202 PRO A CA 1
ATOM 1556 C C . PRO A 1 202 ? 24.498 -5.189 -17.230 1.00 80.94 202 PRO A C 1
ATOM 1558 O O . PRO A 1 202 ? 23.892 -4.805 -16.237 1.00 80.94 202 PRO A O 1
ATOM 1561 N N . GLU A 1 203 ? 24.030 -4.971 -18.461 1.00 79.44 203 GLU A N 1
ATOM 1562 C CA . GLU A 1 203 ? 22.811 -4.189 -18.745 1.00 79.44 203 GLU A CA 1
ATOM 1563 C C . GLU A 1 203 ? 21.550 -4.837 -18.142 1.00 79.44 203 GLU A C 1
ATOM 1565 O O . GLU A 1 203 ? 20.715 -4.194 -17.507 1.00 79.44 203 GLU A O 1
ATOM 1570 N N . ALA A 1 204 ? 21.442 -6.158 -18.306 1.00 82.81 204 ALA A N 1
ATOM 1571 C CA . ALA A 1 204 ? 20.371 -6.976 -17.749 1.00 82.81 204 ALA A CA 1
ATOM 1572 C C . ALA A 1 204 ? 20.374 -6.940 -16.213 1.00 82.81 204 ALA A C 1
ATOM 1574 O O . ALA A 1 204 ? 19.316 -6.886 -15.579 1.00 82.81 204 ALA A O 1
ATOM 1575 N N . LEU A 1 205 ? 21.565 -6.968 -15.619 1.00 85.62 205 LEU A N 1
ATOM 1576 C CA . LEU A 1 205 ? 21.764 -6.887 -14.182 1.00 85.62 205 LEU A CA 1
ATOM 1577 C C . LEU A 1 205 ? 21.399 -5.500 -13.629 1.00 85.62 205 LEU A C 1
ATOM 1579 O O . LEU A 1 205 ? 20.684 -5.442 -12.631 1.00 85.62 205 LEU A O 1
ATOM 1583 N N . GLU A 1 206 ? 21.827 -4.408 -14.268 1.00 84.88 206 GLU A N 1
ATOM 1584 C CA . GLU A 1 206 ? 21.474 -3.035 -13.872 1.00 84.88 206 GLU A CA 1
ATOM 1585 C C . GLU A 1 206 ? 19.954 -2.833 -13.893 1.00 84.88 206 GLU A C 1
ATOM 1587 O O . GLU A 1 206 ? 19.359 -2.455 -12.882 1.00 84.88 206 GLU A O 1
ATOM 1592 N N . SER A 1 207 ? 19.305 -3.197 -15.003 1.00 84.56 207 SER A N 1
ATOM 1593 C CA . SER A 1 207 ? 17.845 -3.133 -15.135 1.00 84.56 207 SER A CA 1
ATOM 1594 C C . SER A 1 207 ? 17.132 -3.955 -14.053 1.00 84.56 207 SER A C 1
ATOM 1596 O O . SER A 1 207 ? 16.163 -3.502 -13.439 1.00 84.56 207 SER A O 1
ATOM 1598 N N . SER A 1 208 ? 17.665 -5.139 -13.734 1.00 87.31 208 SER A N 1
ATOM 1599 C CA . SER A 1 208 ? 17.133 -5.998 -12.672 1.00 87.31 208 SER A CA 1
ATOM 1600 C C . SER A 1 208 ? 17.281 -5.380 -11.284 1.00 87.31 208 SER A C 1
ATOM 1602 O O . SER A 1 208 ? 16.346 -5.449 -10.486 1.00 87.31 208 SER A O 1
ATOM 1604 N N . VAL A 1 209 ? 18.433 -4.781 -10.969 1.00 87.44 209 VAL A N 1
ATOM 1605 C CA . VAL A 1 209 ? 18.675 -4.128 -9.676 1.00 87.44 209 VAL A CA 1
ATOM 1606 C C . VAL A 1 209 ? 17.750 -2.924 -9.511 1.00 87.44 209 VAL A C 1
ATOM 1608 O O . VAL A 1 209 ? 17.062 -2.841 -8.491 1.00 87.44 209 VAL A O 1
ATOM 1611 N N . ASN A 1 210 ? 17.645 -2.061 -10.524 1.00 87.44 210 ASN A N 1
ATOM 1612 C CA . ASN A 1 210 ? 16.748 -0.903 -10.503 1.00 87.44 210 ASN A CA 1
ATOM 1613 C C . ASN A 1 210 ? 15.286 -1.333 -10.310 1.00 87.44 210 ASN A C 1
ATOM 1615 O O . ASN A 1 210 ? 14.603 -0.848 -9.404 1.00 87.44 210 ASN A O 1
ATOM 1619 N N . ALA A 1 211 ? 14.825 -2.331 -11.069 1.00 87.31 211 ALA A N 1
ATOM 1620 C CA . ALA A 1 211 ? 13.476 -2.874 -10.938 1.00 87.31 211 ALA A CA 1
ATOM 1621 C C . ALA A 1 211 ? 13.207 -3.500 -9.558 1.00 87.31 211 ALA A C 1
ATOM 1623 O O . ALA A 1 211 ? 12.139 -3.285 -8.980 1.00 87.31 211 ALA A O 1
ATOM 1624 N N . LEU A 1 212 ? 14.170 -4.240 -8.996 1.00 87.38 212 LEU A N 1
ATOM 1625 C CA . LEU A 1 212 ? 14.052 -4.828 -7.658 1.00 87.38 212 LEU A CA 1
ATOM 1626 C C . LEU A 1 212 ? 13.963 -3.755 -6.571 1.00 87.38 212 LEU A C 1
ATOM 1628 O O . LEU A 1 212 ? 13.206 -3.931 -5.614 1.00 87.38 212 LEU A O 1
ATOM 1632 N N . VAL A 1 213 ? 14.712 -2.658 -6.703 1.00 87.19 213 VAL A N 1
ATOM 1633 C CA . VAL A 1 213 ? 14.651 -1.531 -5.765 1.00 87.19 213 VAL A CA 1
ATOM 1634 C C . VAL A 1 213 ? 13.298 -0.824 -5.867 1.00 87.19 213 VAL A C 1
ATOM 1636 O O . VAL A 1 213 ? 12.651 -0.653 -4.836 1.00 87.19 213 VAL A O 1
ATOM 1639 N N . LEU A 1 214 ? 12.810 -0.496 -7.069 1.00 85.75 214 LEU A N 1
ATOM 1640 C CA . LEU A 1 214 ? 11.472 0.099 -7.243 1.00 85.75 214 LEU A CA 1
ATOM 1641 C C . LEU A 1 214 ? 10.364 -0.824 -6.716 1.00 85.75 214 LEU A C 1
ATOM 1643 O O . LEU A 1 214 ? 9.462 -0.390 -6.001 1.00 85.75 214 LEU A O 1
ATOM 1647 N N . GLY A 1 215 ? 10.480 -2.129 -6.977 1.00 80.69 215 GLY A N 1
ATOM 1648 C CA . GLY A 1 215 ? 9.541 -3.158 -6.529 1.00 80.69 215 GLY A CA 1
ATOM 1649 C C . GLY A 1 215 ? 9.597 -3.494 -5.032 1.00 80.69 215 GLY A C 1
ATOM 1650 O O . GLY A 1 215 ? 8.831 -4.346 -4.571 1.00 80.69 215 GLY A O 1
ATOM 1651 N N . GLY A 1 216 ? 10.483 -2.867 -4.257 1.00 79.38 216 GLY A N 1
ATOM 1652 C CA . GLY A 1 216 ? 10.572 -3.060 -2.811 1.00 79.38 216 GLY A CA 1
ATOM 1653 C C . GLY A 1 216 ? 11.376 -4.271 -2.337 1.00 79.38 216 GLY A C 1
ATOM 1654 O O . GLY A 1 216 ? 11.319 -4.636 -1.162 1.00 79.38 216 GLY A O 1
ATOM 1655 N N . GLN A 1 217 ? 12.129 -4.918 -3.225 1.00 84.12 217 GLN A N 1
ATOM 1656 C CA . GLN A 1 217 ? 12.926 -6.120 -2.952 1.00 84.12 217 GLN A CA 1
ATOM 1657 C C . GLN A 1 217 ? 14.409 -5.788 -2.718 1.00 84.12 217 GLN A C 1
ATOM 1659 O O . GLN A 1 217 ? 15.307 -6.462 -3.228 1.00 84.12 217 GLN A O 1
ATOM 1664 N N . TRP A 1 218 ? 14.678 -4.777 -1.889 1.00 85.62 218 TRP A N 1
ATOM 1665 C CA . TRP A 1 218 ? 16.022 -4.246 -1.610 1.00 85.62 218 TRP A CA 1
ATOM 1666 C C . TRP A 1 218 ? 17.018 -5.307 -1.126 1.00 85.62 218 TRP A C 1
ATOM 1668 O O . TRP A 1 218 ? 18.166 -5.307 -1.548 1.00 85.62 218 TRP A O 1
ATOM 1678 N N . GLN A 1 219 ? 16.593 -6.258 -0.287 1.00 84.69 219 GLN A N 1
ATOM 1679 C CA . GLN A 1 219 ? 17.487 -7.318 0.210 1.00 84.69 219 GLN A CA 1
ATOM 1680 C C . GLN A 1 219 ? 18.023 -8.213 -0.913 1.00 84.69 219 GLN A C 1
ATOM 1682 O O . GLN A 1 219 ? 19.180 -8.625 -0.879 1.00 84.69 219 GLN A O 1
ATOM 1687 N N . ARG A 1 220 ? 17.190 -8.504 -1.919 1.00 84.75 220 ARG A N 1
ATOM 1688 C CA . ARG A 1 220 ? 17.594 -9.301 -3.081 1.00 84.75 220 ARG A CA 1
ATOM 1689 C C . ARG A 1 220 ? 18.493 -8.504 -4.013 1.00 84.75 220 ARG A C 1
ATOM 1691 O O . ARG A 1 220 ? 19.481 -9.056 -4.479 1.00 84.75 220 ARG A O 1
ATOM 1698 N N . ALA A 1 221 ? 18.190 -7.223 -4.224 1.00 86.88 221 ALA A N 1
ATOM 1699 C CA . ALA A 1 221 ? 19.069 -6.320 -4.963 1.00 86.88 221 ALA A CA 1
ATOM 1700 C C . ALA A 1 221 ? 20.468 -6.266 -4.322 1.00 86.88 221 ALA A C 1
ATOM 1702 O O . ALA A 1 221 ? 21.460 -6.505 -5.001 1.00 86.88 221 ALA A O 1
ATOM 1703 N N . ILE A 1 222 ? 20.545 -6.090 -2.997 1.00 85.56 222 ILE A N 1
ATOM 1704 C CA . ILE A 1 222 ? 21.810 -6.107 -2.244 1.00 85.56 222 ILE A CA 1
ATOM 1705 C C . ILE A 1 222 ? 22.538 -7.444 -2.401 1.00 85.56 222 ILE A C 1
ATOM 1707 O O . ILE A 1 222 ? 23.746 -7.459 -2.608 1.00 85.56 222 ILE A O 1
ATOM 1711 N N . ALA A 1 223 ? 21.825 -8.570 -2.316 1.00 86.56 223 ALA A N 1
ATOM 1712 C CA . ALA A 1 223 ? 22.432 -9.889 -2.481 1.00 86.56 223 ALA A CA 1
ATOM 1713 C C . ALA A 1 223 ? 22.989 -10.115 -3.897 1.00 86.56 223 ALA A C 1
ATOM 1715 O O . ALA A 1 223 ? 23.988 -10.813 -4.043 1.00 86.56 223 ALA A O 1
ATOM 1716 N N . LEU A 1 224 ? 22.366 -9.541 -4.931 1.00 84.69 224 LEU A N 1
ATOM 1717 C CA . LEU A 1 224 ? 22.890 -9.582 -6.298 1.00 84.69 224 LEU A CA 1
ATOM 1718 C C . LEU A 1 224 ? 24.141 -8.709 -6.436 1.00 84.69 224 LEU A C 1
ATOM 1720 O O . LEU A 1 224 ? 25.158 -9.204 -6.912 1.00 84.69 224 LEU A O 1
ATOM 1724 N N . VAL A 1 225 ? 24.098 -7.468 -5.942 1.00 83.25 225 VAL A N 1
ATOM 1725 C CA . VAL A 1 225 ? 25.240 -6.532 -5.957 1.00 83.25 225 VAL A CA 1
ATOM 1726 C C . VAL A 1 225 ? 26.431 -7.077 -5.158 1.00 83.25 225 VAL A C 1
ATOM 1728 O O . VAL A 1 225 ? 27.572 -6.958 -5.578 1.00 83.25 225 VAL A O 1
ATOM 1731 N N . ALA A 1 226 ? 26.193 -7.756 -4.035 1.00 82.00 226 ALA A N 1
ATOM 1732 C CA . ALA A 1 226 ? 27.264 -8.362 -3.240 1.00 82.00 226 ALA A CA 1
ATOM 1733 C C . ALA A 1 226 ? 27.966 -9.539 -3.942 1.00 82.00 226 ALA A C 1
ATOM 1735 O O . ALA A 1 226 ? 29.052 -9.936 -3.528 1.00 82.00 226 ALA A O 1
ATOM 1736 N N . ARG A 1 227 ? 27.336 -10.142 -4.958 1.00 80.50 227 ARG A N 1
ATOM 1737 C CA . ARG A 1 227 ? 27.890 -11.288 -5.694 1.00 80.50 227 ARG A CA 1
ATOM 1738 C C . ARG A 1 227 ? 28.654 -10.863 -6.942 1.00 80.50 227 ARG A C 1
ATOM 1740 O O . ARG A 1 227 ? 29.418 -11.665 -7.465 1.00 80.50 227 ARG A O 1
ATOM 1747 N N . THR A 1 228 ? 28.440 -9.648 -7.440 1.00 78.88 228 THR A N 1
ATOM 1748 C CA . THR A 1 228 ? 29.076 -9.145 -8.662 1.00 78.88 228 THR A CA 1
ATOM 1749 C C . THR A 1 228 ? 30.520 -8.754 -8.407 1.00 78.88 228 THR A C 1
ATOM 1751 O O . THR A 1 228 ? 30.813 -8.068 -7.433 1.00 78.88 228 THR A O 1
ATOM 1754 N N . SER A 1 229 ? 31.424 -9.167 -9.294 1.00 65.62 229 SER A N 1
ATOM 1755 C CA . SER A 1 229 ? 32.818 -8.733 -9.259 1.00 65.62 229 SER A CA 1
ATOM 1756 C C . SER A 1 229 ? 32.894 -7.240 -9.593 1.00 65.62 229 SER A C 1
ATOM 1758 O O . SER A 1 229 ? 32.690 -6.886 -10.752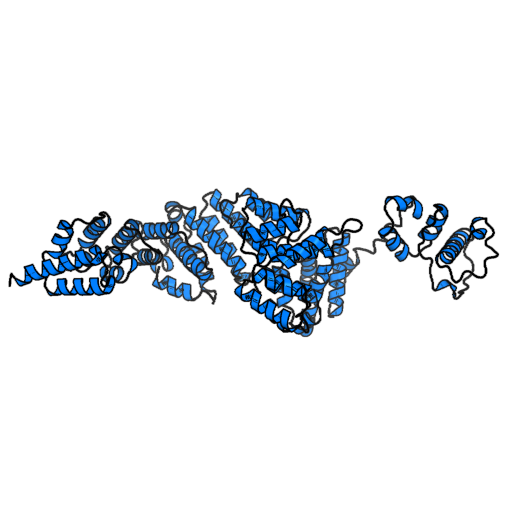 1.00 65.62 229 SER A O 1
ATOM 1760 N N . ARG A 1 230 ? 33.192 -6.397 -8.592 1.00 67.12 230 ARG A N 1
ATOM 1761 C CA . ARG A 1 230 ? 33.337 -4.928 -8.683 1.00 67.12 230 ARG A CA 1
ATOM 1762 C C . ARG A 1 230 ? 32.076 -4.217 -9.211 1.00 67.12 230 ARG A C 1
ATOM 1764 O O . ARG A 1 230 ? 31.950 -3.995 -10.416 1.00 67.12 230 ARG A O 1
ATOM 1771 N N . PRO A 1 231 ? 31.116 -3.872 -8.338 1.00 64.56 231 PRO A N 1
ATOM 1772 C CA . PRO A 1 231 ? 29.885 -3.217 -8.760 1.00 64.56 231 PRO A CA 1
ATOM 1773 C C . PRO A 1 231 ? 30.149 -1.776 -9.220 1.00 64.56 231 PRO A C 1
ATOM 1775 O O . PRO A 1 231 ? 30.417 -0.915 -8.393 1.00 64.56 231 PRO A O 1
ATOM 1778 N N . TYR A 1 232 ? 29.985 -1.486 -10.518 1.00 70.94 232 TYR A N 1
ATOM 1779 C CA . TYR A 1 232 ? 30.019 -0.112 -11.043 1.00 70.94 232 TYR A CA 1
ATOM 1780 C C . TYR A 1 232 ? 29.136 0.827 -10.197 1.00 70.94 232 TYR A C 1
ATOM 1782 O O . TYR A 1 232 ? 27.912 0.644 -10.170 1.00 70.94 232 TYR A O 1
ATOM 1790 N N . PRO A 1 233 ? 29.718 1.818 -9.497 1.00 69.19 233 PRO A N 1
ATOM 1791 C CA . PRO A 1 233 ? 28.986 2.599 -8.507 1.00 69.19 233 PRO A CA 1
ATOM 1792 C C . PRO A 1 233 ? 27.800 3.329 -9.141 1.00 69.19 233 PRO A C 1
ATOM 1794 O O . PRO A 1 233 ? 26.710 3.305 -8.581 1.00 69.19 233 PRO A O 1
ATOM 1797 N N . ASP A 1 234 ? 27.950 3.859 -10.353 1.00 72.31 234 ASP A N 1
ATOM 1798 C CA . ASP A 1 234 ? 26.904 4.634 -11.033 1.00 72.31 234 ASP A CA 1
ATOM 1799 C C . ASP A 1 234 ? 25.655 3.810 -11.388 1.00 72.31 234 ASP A C 1
ATOM 1801 O O . ASP A 1 234 ? 24.551 4.354 -11.418 1.00 72.31 234 ASP A O 1
ATOM 1805 N N . SER A 1 235 ? 25.809 2.504 -11.624 1.00 72.94 235 SER A N 1
ATOM 1806 C CA . SER A 1 235 ? 24.713 1.592 -11.985 1.00 72.94 235 SER A CA 1
ATOM 1807 C C . SER A 1 235 ? 24.028 0.964 -10.764 1.00 72.94 235 SER A C 1
ATOM 1809 O O . SER A 1 235 ? 22.859 0.593 -10.836 1.00 72.94 235 SER A O 1
ATOM 1811 N N . PHE A 1 236 ? 24.726 0.827 -9.628 1.00 77.94 236 PHE A N 1
ATOM 1812 C CA . PHE A 1 236 ? 24.228 0.074 -8.460 1.00 77.94 236 PHE A CA 1
ATOM 1813 C C . PHE A 1 236 ? 23.969 0.922 -7.210 1.00 77.94 236 PHE A C 1
ATOM 1815 O O . PHE A 1 236 ? 23.299 0.470 -6.277 1.00 77.94 236 PHE A O 1
ATOM 1822 N N . ALA A 1 237 ? 24.437 2.166 -7.186 1.00 79.50 237 ALA A N 1
ATOM 1823 C CA . ALA A 1 237 ? 24.224 3.103 -6.086 1.00 79.50 237 ALA A CA 1
ATOM 1824 C C . ALA A 1 237 ? 22.755 3.475 -5.844 1.00 79.50 237 ALA A C 1
ATOM 1826 O O . ALA A 1 237 ? 22.400 3.902 -4.748 1.00 79.50 237 ALA A O 1
ATOM 1827 N N . VAL A 1 238 ? 21.878 3.207 -6.809 1.00 82.62 238 VAL A N 1
ATOM 1828 C CA . VAL A 1 238 ? 20.419 3.268 -6.658 1.00 82.62 238 VAL A CA 1
ATOM 1829 C C . VAL A 1 238 ? 19.923 2.473 -5.442 1.00 82.62 238 VAL A C 1
ATOM 1831 O O . VAL A 1 238 ? 18.980 2.875 -4.759 1.00 82.62 238 VAL A O 1
ATOM 1834 N N . VAL A 1 239 ? 20.592 1.369 -5.094 1.00 82.50 239 VAL A N 1
ATOM 1835 C CA . VAL A 1 239 ? 20.266 0.575 -3.898 1.00 82.50 239 VAL A CA 1
ATOM 1836 C C . VAL A 1 239 ? 20.516 1.364 -2.604 1.00 82.50 239 VAL A C 1
ATOM 1838 O O . VAL A 1 239 ? 19.813 1.149 -1.614 1.00 82.50 239 VAL A O 1
ATOM 1841 N N . ALA A 1 240 ? 21.485 2.283 -2.602 1.00 83.38 240 ALA A N 1
ATOM 1842 C CA . ALA A 1 240 ? 21.874 3.054 -1.427 1.00 83.38 240 ALA A CA 1
ATOM 1843 C C . ALA A 1 240 ? 20.880 4.174 -1.082 1.00 83.38 240 ALA A C 1
ATOM 1845 O O . ALA A 1 240 ? 20.686 4.425 0.099 1.00 83.38 240 ALA A O 1
ATOM 1846 N N . TYR A 1 241 ? 20.188 4.789 -2.048 1.00 84.69 241 TYR A N 1
ATOM 1847 C CA . TYR A 1 241 ? 19.162 5.810 -1.750 1.00 84.69 241 TYR A CA 1
ATOM 1848 C C . TYR A 1 241 ? 17.719 5.349 -1.995 1.00 84.69 241 TYR A C 1
ATOM 1850 O O . TYR A 1 241 ? 16.784 5.849 -1.369 1.00 84.69 241 TYR A O 1
ATOM 1858 N N . GLY A 1 242 ? 17.506 4.332 -2.832 1.00 79.44 242 GLY A N 1
ATOM 1859 C CA . GLY A 1 242 ? 16.186 3.748 -3.053 1.00 79.44 242 GLY A CA 1
ATOM 1860 C C . GLY A 1 242 ? 15.672 2.920 -1.867 1.00 79.44 242 GLY A C 1
ATOM 1861 O O . GLY A 1 242 ? 14.457 2.821 -1.669 1.00 79.44 242 GLY A O 1
ATOM 1862 N N . ALA A 1 243 ? 16.558 2.370 -1.027 1.00 81.81 243 ALA A N 1
ATOM 1863 C CA . ALA A 1 243 ? 16.202 1.572 0.152 1.00 81.81 243 ALA A CA 1
ATOM 1864 C C . ALA A 1 243 ? 15.949 2.434 1.414 1.00 81.81 243 ALA A C 1
ATOM 1866 O O . ALA A 1 243 ? 16.383 3.584 1.486 1.00 81.81 243 ALA A O 1
ATOM 1867 N N . PRO A 1 244 ? 15.217 1.936 2.432 1.00 77.88 244 PRO A N 1
ATOM 1868 C CA . PRO A 1 244 ? 15.075 2.639 3.713 1.00 77.88 244 PRO A CA 1
ATOM 1869 C C . PRO A 1 244 ? 16.438 2.923 4.360 1.00 77.88 244 PRO A C 1
ATOM 1871 O O . PRO A 1 244 ? 17.355 2.119 4.204 1.00 77.88 244 PRO A O 1
ATOM 1874 N N . SER A 1 245 ? 16.566 3.998 5.145 1.00 74.62 245 SER A N 1
ATOM 1875 C CA . SER A 1 245 ? 17.853 4.475 5.689 1.00 74.62 245 SER A CA 1
ATOM 1876 C C . SER A 1 245 ? 18.631 3.416 6.490 1.00 74.62 245 SER A C 1
ATOM 1878 O O . SER A 1 245 ? 19.859 3.385 6.463 1.00 74.62 245 SER A O 1
ATOM 1880 N N . SER A 1 246 ? 17.930 2.492 7.158 1.00 75.81 246 SER A N 1
ATOM 1881 C CA . SER A 1 246 ? 18.542 1.359 7.872 1.00 75.81 246 SER A CA 1
ATOM 1882 C C . SER A 1 246 ? 19.207 0.329 6.947 1.00 75.81 246 SER A C 1
ATOM 1884 O O . SER A 1 246 ? 20.142 -0.357 7.349 1.00 75.81 246 SER A O 1
ATOM 1886 N N . VAL A 1 247 ? 18.739 0.223 5.703 1.00 80.19 247 VAL A N 1
ATOM 1887 C CA . VAL A 1 247 ? 19.216 -0.708 4.670 1.00 80.19 247 VAL A CA 1
ATOM 1888 C C . VAL A 1 247 ? 20.206 -0.019 3.721 1.00 80.19 247 VAL A C 1
ATOM 1890 O O . VAL A 1 247 ? 21.177 -0.647 3.300 1.00 80.19 247 VAL A O 1
ATOM 1893 N N . ALA A 1 248 ? 20.007 1.275 3.460 1.00 80.94 248 ALA A N 1
ATOM 1894 C CA . ALA A 1 248 ? 20.879 2.154 2.681 1.00 80.94 248 ALA A CA 1
ATOM 1895 C C . ALA A 1 248 ? 22.354 2.063 3.102 1.00 80.94 248 ALA A C 1
ATOM 1897 O O . ALA A 1 248 ? 23.224 1.794 2.277 1.00 80.94 248 ALA A O 1
ATOM 1898 N N . ARG A 1 249 ? 22.632 2.177 4.411 1.00 82.62 249 ARG A N 1
ATOM 1899 C CA . ARG A 1 249 ? 23.998 2.103 4.967 1.00 82.62 249 ARG A CA 1
ATOM 1900 C C . ARG A 1 249 ? 24.696 0.779 4.655 1.00 82.62 249 ARG A C 1
ATOM 1902 O O . ARG A 1 249 ? 25.887 0.749 4.371 1.00 82.62 249 ARG A O 1
ATOM 1909 N N . ARG A 1 250 ? 23.952 -0.333 4.669 1.00 82.00 250 ARG A N 1
ATOM 1910 C CA . ARG A 1 250 ? 24.503 -1.656 4.342 1.00 82.00 250 ARG A CA 1
ATOM 1911 C C . ARG A 1 250 ? 24.878 -1.760 2.865 1.00 82.00 250 ARG A C 1
ATOM 1913 O O . ARG A 1 250 ? 25.897 -2.367 2.556 1.00 82.00 250 ARG A O 1
ATOM 1920 N N . ALA A 1 251 ? 24.060 -1.195 1.978 1.00 82.69 251 ALA A N 1
ATOM 1921 C CA . ALA A 1 251 ? 24.358 -1.143 0.551 1.00 82.69 251 ALA A CA 1
ATOM 1922 C C . ALA A 1 251 ? 25.581 -0.256 0.271 1.00 82.69 251 ALA A C 1
ATOM 1924 O O . ALA A 1 251 ? 26.471 -0.670 -0.467 1.00 82.69 251 ALA A O 1
ATOM 1925 N N . LEU A 1 252 ? 25.673 0.898 0.938 1.00 83.50 252 LEU A N 1
ATOM 1926 C CA . LEU A 1 252 ? 26.813 1.807 0.825 1.00 83.50 252 LEU A CA 1
ATOM 1927 C C . LEU A 1 252 ? 28.127 1.137 1.257 1.00 83.50 252 LEU A C 1
ATOM 1929 O O . LEU A 1 252 ? 29.101 1.192 0.520 1.00 83.50 252 LEU A O 1
ATOM 1933 N N . ASN A 1 253 ? 28.131 0.391 2.368 1.00 83.06 253 ASN A N 1
ATOM 1934 C CA . ASN A 1 253 ? 29.312 -0.361 2.813 1.00 83.06 253 ASN A CA 1
ATOM 1935 C C . ASN A 1 253 ? 29.781 -1.417 1.798 1.00 83.06 253 ASN A C 1
ATOM 1937 O O . ASN A 1 253 ? 30.961 -1.753 1.764 1.00 83.06 253 ASN A O 1
ATOM 1941 N N . ILE A 1 254 ? 28.869 -1.994 1.008 1.00 82.31 254 ILE A N 1
ATOM 1942 C CA . ILE A 1 254 ? 29.225 -2.962 -0.040 1.00 82.31 254 ILE A CA 1
ATOM 1943 C C . ILE A 1 254 ? 29.864 -2.236 -1.225 1.00 82.31 254 ILE A C 1
ATOM 1945 O O . ILE A 1 254 ? 30.888 -2.691 -1.718 1.00 82.31 254 ILE A O 1
ATOM 1949 N N . LEU A 1 255 ? 29.305 -1.094 -1.632 1.00 81.19 255 LEU A N 1
ATOM 1950 C CA . LEU A 1 255 ? 29.852 -0.274 -2.717 1.00 81.19 255 LEU A CA 1
ATOM 1951 C C . LEU A 1 255 ? 31.214 0.332 -2.344 1.00 81.19 255 LEU A C 1
ATOM 1953 O O . LEU A 1 255 ? 32.126 0.355 -3.163 1.00 81.19 255 LEU A O 1
ATOM 1957 N N . GLN A 1 256 ? 31.379 0.767 -1.094 1.00 81.12 256 GLN A N 1
ATOM 1958 C CA . GLN A 1 256 ? 32.591 1.428 -0.612 1.00 81.12 256 GLN A CA 1
ATOM 1959 C C . GLN A 1 256 ? 33.801 0.493 -0.548 1.00 81.12 256 GLN A C 1
ATOM 1961 O O . GLN A 1 256 ? 34.911 0.939 -0.818 1.00 81.12 256 GLN A O 1
ATOM 1966 N N . LYS A 1 257 ? 33.603 -0.797 -0.232 1.00 78.50 257 LYS A N 1
ATOM 1967 C CA . LYS A 1 257 ? 34.691 -1.792 -0.158 1.00 78.50 257 LYS A CA 1
ATOM 1968 C C . LYS A 1 257 ? 35.535 -1.850 -1.431 1.00 78.50 257 LYS A C 1
ATOM 1970 O O . LYS A 1 257 ? 36.746 -2.015 -1.333 1.00 78.50 257 LYS A O 1
ATOM 1975 N N . ASP A 1 258 ? 34.895 -1.665 -2.582 1.00 70.88 258 ASP A N 1
ATOM 1976 C CA . ASP A 1 258 ? 35.538 -1.766 -3.891 1.00 70.88 258 ASP A CA 1
ATOM 1977 C C . ASP A 1 258 ? 35.753 -0.390 -4.562 1.00 70.88 258 ASP A C 1
ATOM 1979 O O . ASP A 1 258 ? 36.497 -0.299 -5.539 1.00 70.88 258 ASP A O 1
ATOM 1983 N N . HIS A 1 259 ? 35.139 0.686 -4.040 1.00 77.50 259 HIS A N 1
ATOM 1984 C CA . HIS A 1 259 ? 35.096 2.019 -4.666 1.00 77.50 259 HIS A CA 1
ATOM 1985 C C . HIS A 1 259 ? 35.261 3.185 -3.669 1.00 77.50 259 HIS A C 1
ATOM 1987 O O . HIS A 1 259 ? 34.472 4.130 -3.667 1.00 77.50 259 HIS A O 1
ATOM 1993 N N . VAL A 1 260 ? 36.308 3.147 -2.836 1.00 72.44 260 VAL A N 1
ATOM 1994 C CA . VAL A 1 260 ? 36.583 4.167 -1.796 1.00 72.44 260 VAL A CA 1
ATOM 1995 C C . VAL A 1 260 ? 36.746 5.589 -2.364 1.00 72.44 260 VAL A C 1
ATOM 1997 O O . VAL A 1 260 ? 36.397 6.554 -1.695 1.00 72.44 260 VAL A O 1
ATOM 2000 N N . SER A 1 261 ? 37.239 5.730 -3.599 1.00 75.62 261 SER A N 1
ATOM 2001 C CA . SER A 1 261 ? 37.493 7.021 -4.260 1.00 75.62 261 SER A CA 1
ATOM 2002 C C . SER A 1 261 ? 36.379 7.489 -5.207 1.00 75.62 261 SER A C 1
ATOM 2004 O O . SER A 1 261 ? 36.570 8.454 -5.943 1.00 75.62 261 SER A O 1
ATOM 2006 N N . SER A 1 262 ? 35.229 6.809 -5.252 1.00 82.38 262 SER A N 1
ATOM 2007 C CA . SER A 1 262 ? 34.131 7.215 -6.137 1.00 82.38 262 SER A CA 1
ATOM 2008 C C . SER A 1 262 ? 33.399 8.440 -5.580 1.00 82.38 262 SER A C 1
ATOM 2010 O O . SER A 1 262 ? 32.781 8.356 -4.517 1.00 82.38 262 SER A O 1
ATOM 2012 N N . ASN A 1 263 ? 33.390 9.542 -6.342 1.00 83.38 263 ASN A N 1
ATOM 2013 C CA . ASN A 1 263 ? 32.646 10.767 -6.008 1.00 83.38 263 ASN A CA 1
ATOM 2014 C C . ASN A 1 263 ? 31.166 10.489 -5.707 1.00 83.38 263 ASN A C 1
ATOM 2016 O O . ASN A 1 263 ? 30.594 11.083 -4.799 1.00 83.38 263 ASN A O 1
ATOM 2020 N N . TRP A 1 264 ? 30.554 9.540 -6.419 1.00 86.31 264 TRP A N 1
ATOM 2021 C CA . TRP A 1 264 ? 29.151 9.187 -6.223 1.00 86.31 264 TRP A CA 1
ATOM 2022 C C . TRP A 1 264 ? 28.883 8.492 -4.886 1.00 86.31 264 TRP A C 1
ATOM 2024 O O . TRP A 1 264 ? 27.900 8.783 -4.206 1.00 86.31 264 TRP A O 1
ATOM 2034 N N . VAL A 1 265 ? 29.773 7.583 -4.478 1.00 85.06 265 VAL A N 1
ATOM 2035 C CA . VAL A 1 265 ? 29.660 6.878 -3.191 1.00 85.06 265 VAL A CA 1
ATOM 2036 C C . VAL A 1 265 ? 29.871 7.851 -2.030 1.00 85.06 265 VAL A C 1
ATOM 2038 O O . VAL A 1 265 ? 29.131 7.784 -1.047 1.00 85.06 265 VAL A O 1
ATOM 2041 N N . LEU A 1 266 ? 30.822 8.779 -2.169 1.00 85.75 266 LEU A N 1
ATOM 2042 C CA . LEU A 1 266 ? 31.076 9.847 -1.197 1.00 85.75 266 LEU A CA 1
ATOM 2043 C C . LEU A 1 266 ? 29.878 10.795 -1.074 1.00 85.75 266 LEU A C 1
ATOM 2045 O O . LEU A 1 266 ? 29.396 11.024 0.031 1.00 85.75 266 LEU A O 1
ATOM 2049 N N . LEU A 1 267 ? 29.311 11.245 -2.197 1.00 88.56 267 LEU A N 1
ATOM 2050 C CA . LEU A 1 267 ? 28.108 12.080 -2.204 1.00 88.56 267 LEU A CA 1
ATOM 2051 C C . LEU A 1 267 ? 26.944 11.402 -1.465 1.00 88.56 267 LEU A C 1
ATOM 2053 O O . LEU A 1 267 ? 26.275 12.028 -0.646 1.00 88.56 267 LEU A O 1
ATOM 2057 N N . LEU A 1 268 ? 26.697 10.112 -1.706 1.00 87.50 268 LEU A N 1
ATOM 2058 C CA . LEU A 1 268 ? 25.619 9.384 -1.026 1.00 87.50 268 LEU A CA 1
ATOM 2059 C C . LEU A 1 268 ? 25.874 9.198 0.473 1.00 87.50 268 LEU A C 1
ATOM 2061 O O . LEU A 1 268 ? 24.924 9.170 1.261 1.00 87.50 268 LEU A O 1
ATOM 2065 N N . GLN A 1 269 ? 27.139 9.073 0.872 1.00 87.62 269 GLN A N 1
ATOM 2066 C CA . GLN A 1 269 ? 27.537 9.035 2.274 1.00 87.62 269 GLN A CA 1
ATOM 2067 C C . GLN A 1 269 ? 27.264 10.378 2.964 1.00 87.62 269 GLN A C 1
ATOM 2069 O O . GLN A 1 269 ? 26.713 10.383 4.068 1.00 87.62 269 GLN A O 1
ATOM 2074 N N . ASP A 1 270 ? 27.597 11.484 2.306 1.00 87.12 270 ASP A N 1
ATOM 2075 C CA . ASP A 1 270 ? 27.377 12.845 2.796 1.00 87.12 270 ASP A CA 1
ATOM 2076 C C . ASP A 1 270 ? 25.882 13.148 2.922 1.00 87.12 270 ASP A C 1
ATOM 2078 O O . ASP A 1 270 ? 25.418 13.553 3.991 1.00 87.12 270 ASP A O 1
ATOM 2082 N N . LEU A 1 271 ? 25.085 12.797 1.906 1.00 87.50 271 LEU A N 1
ATOM 2083 C CA . LEU A 1 271 ? 23.628 12.944 1.952 1.00 87.50 271 LEU A CA 1
ATOM 2084 C C . LEU A 1 271 ? 22.986 12.136 3.092 1.00 87.50 271 LEU A C 1
ATOM 2086 O O . LEU A 1 271 ? 22.027 12.600 3.708 1.00 87.50 271 LEU A O 1
ATOM 2090 N N . LEU A 1 272 ? 23.507 10.944 3.411 1.00 84.50 272 LEU A N 1
ATOM 2091 C CA . LEU A 1 272 ? 23.042 10.149 4.559 1.00 84.50 272 LEU A CA 1
ATOM 2092 C C . LEU A 1 272 ? 23.379 10.791 5.913 1.00 84.50 272 LEU A C 1
ATOM 2094 O O . LEU A 1 272 ? 22.698 10.502 6.902 1.00 84.50 272 LEU A O 1
ATOM 2098 N N . GLN A 1 273 ? 24.427 11.611 5.966 1.00 85.44 273 GLN A N 1
ATOM 2099 C CA . GLN A 1 273 ? 24.818 12.399 7.138 1.00 85.44 273 GLN A CA 1
ATOM 2100 C C . GLN A 1 273 ? 24.136 13.776 7.168 1.00 85.44 273 GLN A C 1
ATOM 2102 O O . GLN A 1 273 ? 24.143 14.433 8.206 1.00 85.44 273 GLN A O 1
ATOM 2107 N N . GLY A 1 274 ? 23.493 14.177 6.067 1.00 82.31 274 GLY A N 1
ATOM 2108 C CA . GLY A 1 274 ? 22.829 15.468 5.907 1.00 82.31 274 GLY A CA 1
ATOM 2109 C C . GLY A 1 274 ? 23.730 16.577 5.356 1.00 82.31 274 GLY A C 1
ATOM 2110 O O . GLY A 1 274 ? 23.287 17.724 5.315 1.00 82.31 274 GLY A O 1
ATOM 2111 N N . ASP A 1 275 ? 24.955 16.258 4.925 1.00 86.00 275 ASP A N 1
ATOM 2112 C CA . ASP A 1 275 ? 25.821 17.197 4.210 1.00 86.00 275 ASP A CA 1
ATOM 2113 C C . ASP A 1 275 ? 25.421 17.254 2.726 1.00 86.00 275 ASP A C 1
ATOM 2115 O O . ASP A 1 275 ? 25.125 16.240 2.092 1.00 86.00 275 ASP A O 1
ATOM 2119 N N . ILE A 1 276 ? 25.359 18.469 2.187 1.00 89.00 276 ILE A N 1
ATOM 2120 C CA . ILE A 1 276 ? 24.890 18.773 0.832 1.00 89.00 276 ILE A CA 1
ATOM 2121 C C . ILE A 1 276 ? 25.974 19.369 -0.066 1.00 89.00 276 ILE A C 1
ATOM 2123 O O . ILE A 1 276 ? 25.701 19.576 -1.245 1.00 89.00 276 ILE A O 1
ATOM 2127 N N . ARG A 1 277 ? 27.179 19.653 0.446 1.00 87.94 277 ARG A N 1
ATOM 2128 C CA . ARG A 1 277 ? 28.222 20.394 -0.291 1.00 87.94 277 ARG A CA 1
ATOM 2129 C C . ARG A 1 277 ? 28.574 19.734 -1.624 1.00 87.94 277 ARG A C 1
ATOM 2131 O O . ARG A 1 277 ? 28.430 20.364 -2.666 1.00 87.94 277 ARG A O 1
ATOM 2138 N N . LEU A 1 278 ? 28.895 18.437 -1.605 1.00 85.44 278 LEU A N 1
ATOM 2139 C CA . LEU A 1 278 ? 29.205 17.679 -2.825 1.00 85.44 278 LEU A CA 1
ATOM 2140 C C . LEU A 1 278 ? 28.024 17.629 -3.803 1.00 85.44 278 LEU A C 1
ATOM 2142 O O . LEU A 1 278 ? 28.214 17.721 -5.012 1.00 85.44 278 LEU A O 1
ATOM 2146 N N . ALA A 1 279 ? 26.792 17.521 -3.298 1.00 86.44 279 ALA A N 1
ATOM 2147 C CA . ALA A 1 279 ? 25.607 17.536 -4.151 1.00 86.44 279 ALA A CA 1
ATOM 2148 C C . ALA A 1 279 ? 25.395 18.907 -4.814 1.00 86.44 279 ALA A C 1
ATOM 2150 O O . ALA A 1 279 ? 24.990 18.971 -5.972 1.00 86.44 279 ALA A O 1
ATOM 2151 N N . GLN A 1 280 ? 25.678 20.005 -4.108 1.00 88.00 280 GLN A N 1
ATOM 2152 C CA . GLN A 1 280 ? 25.613 21.350 -4.676 1.00 88.00 280 GLN A CA 1
ATOM 2153 C C . GLN A 1 280 ? 26.674 21.550 -5.758 1.00 88.00 280 GLN A C 1
ATOM 2155 O O . GLN A 1 280 ? 26.334 22.042 -6.832 1.00 88.00 280 GLN A O 1
ATOM 2160 N N . ASP A 1 281 ? 27.911 21.122 -5.512 1.00 87.19 281 ASP A N 1
ATOM 2161 C CA . ASP A 1 281 ? 29.009 21.245 -6.475 1.00 87.19 281 ASP A CA 1
ATOM 2162 C C . ASP A 1 281 ? 28.705 20.483 -7.774 1.00 87.19 281 ASP A C 1
ATOM 2164 O O . ASP A 1 281 ? 28.817 21.048 -8.863 1.00 87.19 281 ASP A O 1
ATOM 2168 N N . GLU A 1 282 ? 28.220 19.243 -7.673 1.00 86.31 282 GLU A N 1
ATOM 2169 C CA . GLU A 1 282 ? 27.805 18.427 -8.824 1.00 86.31 282 GLU A CA 1
ATOM 2170 C C . GLU A 1 282 ? 26.649 19.071 -9.613 1.00 86.31 282 GLU A C 1
ATOM 2172 O O . GLU A 1 282 ? 26.641 19.066 -10.847 1.00 86.31 282 GLU A O 1
ATOM 2177 N N . LEU A 1 283 ? 25.676 19.686 -8.931 1.00 85.50 283 LEU A N 1
ATOM 2178 C CA . LEU A 1 283 ? 24.547 20.363 -9.584 1.00 85.50 283 LEU A CA 1
ATOM 2179 C C . LEU A 1 283 ? 24.945 21.692 -10.240 1.00 85.50 283 LEU A C 1
ATOM 2181 O O . LEU A 1 283 ? 24.415 22.039 -11.301 1.00 85.50 283 LEU A O 1
ATOM 2185 N N . ILE A 1 284 ? 25.890 22.427 -9.653 1.00 84.38 284 ILE A N 1
ATOM 2186 C CA . ILE A 1 284 ? 26.459 23.648 -10.237 1.00 84.38 284 ILE A CA 1
ATOM 2187 C C . ILE A 1 284 ? 27.287 23.292 -11.478 1.00 84.38 284 ILE A C 1
ATOM 2189 O O . ILE A 1 284 ? 27.156 23.936 -12.522 1.00 84.38 284 ILE A O 1
ATOM 2193 N N . GLN A 1 285 ? 28.086 22.226 -11.423 1.00 82.69 285 GLN A N 1
ATOM 2194 C CA . GLN A 1 285 ? 28.846 21.735 -12.576 1.00 82.69 285 GLN A CA 1
ATOM 2195 C C . GLN A 1 285 ? 27.922 21.258 -13.705 1.00 82.69 285 GLN A C 1
ATOM 2197 O O . GLN A 1 285 ? 28.109 21.635 -14.860 1.00 82.69 285 GLN A O 1
ATOM 2202 N N . ALA A 1 286 ? 26.857 20.522 -13.376 1.00 75.75 286 ALA A N 1
ATOM 2203 C CA . ALA A 1 286 ? 25.874 20.066 -14.358 1.00 75.75 286 ALA A CA 1
ATOM 2204 C C . ALA A 1 286 ? 25.027 21.205 -14.963 1.00 75.75 286 ALA A C 1
ATOM 2206 O O . ALA A 1 286 ? 24.457 21.039 -16.040 1.00 75.75 286 ALA A O 1
ATOM 2207 N N . SER A 1 287 ? 24.918 22.357 -14.289 1.00 70.50 287 SER A N 1
ATOM 2208 C CA . SER A 1 287 ? 24.155 23.523 -14.768 1.00 70.50 287 SER A CA 1
ATOM 2209 C C . SER A 1 287 ? 25.004 24.587 -15.475 1.00 70.50 287 SER A C 1
ATOM 2211 O O . SER A 1 287 ? 24.464 25.364 -16.262 1.00 70.50 287 SER A O 1
ATOM 2213 N N . SER A 1 288 ? 26.321 24.610 -15.251 1.00 64.06 288 SER A N 1
ATOM 2214 C CA . SER A 1 288 ? 27.263 25.568 -15.856 1.00 64.06 288 SER A CA 1
ATOM 2215 C C . SER A 1 288 ? 27.751 25.181 -17.262 1.00 64.06 288 SER A C 1
ATOM 2217 O O . SER A 1 288 ? 28.378 25.999 -17.938 1.00 64.06 288 SER A O 1
ATOM 2219 N N . GLY A 1 289 ? 27.403 23.984 -17.754 1.00 56.34 289 GLY A N 1
ATOM 2220 C CA . GLY A 1 289 ? 27.651 23.517 -19.125 1.00 56.34 289 GLY A CA 1
ATOM 2221 C C . GLY A 1 289 ? 26.827 24.261 -20.184 1.00 56.34 289 GLY A C 1
ATOM 2222 O O . GLY A 1 289 ? 25.884 23.729 -20.767 1.00 56.34 289 GLY A O 1
ATOM 2223 N N . GLY A 1 290 ? 27.165 25.522 -20.443 1.00 46.69 290 GLY A N 1
ATOM 2224 C CA . GLY A 1 290 ? 26.546 26.332 -21.483 1.00 46.69 290 GLY A CA 1
ATOM 2225 C C . GLY A 1 290 ? 26.945 25.901 -22.901 1.00 46.69 290 GLY A C 1
ATOM 2226 O O . GLY A 1 290 ? 28.102 26.016 -23.283 1.00 46.69 290 GLY A O 1
ATOM 2227 N N . LYS A 1 291 ? 25.931 25.557 -23.711 1.00 49.91 291 LYS A N 1
ATOM 2228 C CA . LYS A 1 291 ? 25.870 25.705 -25.183 1.00 49.91 291 LYS A CA 1
ATOM 2229 C C . LYS A 1 291 ? 26.825 24.826 -26.021 1.00 49.91 291 LYS A C 1
ATOM 2231 O O . LYS A 1 291 ? 27.898 25.266 -26.411 1.00 49.91 291 LYS A O 1
ATOM 2236 N N . SER A 1 292 ? 26.358 23.645 -26.448 1.00 45.03 292 SER A N 1
ATOM 2237 C CA . SER A 1 292 ? 26.366 23.248 -27.885 1.00 45.03 292 SER A CA 1
ATOM 2238 C C . SER A 1 292 ? 25.865 21.825 -28.178 1.00 45.03 292 SER A C 1
ATOM 2240 O O . SER A 1 292 ? 25.506 21.558 -29.319 1.00 45.03 292 SER A O 1
ATOM 2242 N N . HIS A 1 293 ? 25.711 20.943 -27.190 1.00 46.16 293 HIS A N 1
ATOM 2243 C CA . HIS A 1 293 ? 25.001 19.670 -27.361 1.00 46.16 293 HIS A CA 1
ATOM 2244 C C . HIS A 1 293 ? 24.268 19.316 -26.063 1.00 46.16 293 HIS A C 1
ATOM 2246 O O . HIS A 1 293 ? 24.865 19.351 -24.994 1.00 46.16 293 HIS A O 1
ATOM 2252 N N . PHE A 1 294 ? 22.970 19.009 -26.146 1.00 53.56 294 PHE A N 1
ATOM 2253 C CA . PHE A 1 294 ? 22.241 18.366 -25.050 1.00 53.56 294 PHE A CA 1
ATOM 2254 C C . PHE A 1 294 ? 22.900 17.005 -24.786 1.00 53.56 294 PHE A C 1
ATOM 2256 O O . PHE A 1 294 ? 22.667 16.062 -25.540 1.00 53.56 294 PHE A O 1
ATOM 2263 N N . ASP A 1 295 ? 23.756 16.912 -23.768 1.00 67.62 295 ASP A N 1
ATOM 2264 C CA . ASP A 1 295 ? 24.322 15.633 -23.348 1.00 67.62 295 ASP A CA 1
ATOM 2265 C C . ASP A 1 295 ? 23.310 14.929 -22.436 1.00 67.62 295 ASP A C 1
ATOM 2267 O O . ASP A 1 295 ? 23.131 15.273 -21.266 1.00 67.62 295 ASP A O 1
ATOM 2271 N N . GLU A 1 296 ? 22.607 13.948 -23.000 1.00 70.88 296 GLU A N 1
ATOM 2272 C CA . GLU A 1 296 ? 21.630 13.100 -22.309 1.00 70.88 296 GLU A CA 1
ATOM 2273 C C . GLU A 1 296 ? 22.208 12.507 -21.011 1.00 70.88 296 GLU A C 1
ATOM 2275 O O . GLU A 1 296 ? 21.503 12.385 -20.008 1.00 70.88 296 GLU A O 1
ATOM 2280 N N . LYS A 1 297 ? 23.521 12.239 -20.975 1.00 77.25 297 LYS A N 1
ATOM 2281 C CA . LYS A 1 297 ? 24.210 11.732 -19.783 1.00 77.25 297 LYS A CA 1
ATOM 2282 C C . LYS A 1 297 ? 24.242 12.739 -18.639 1.00 77.25 297 LYS A C 1
ATOM 2284 O O . LYS A 1 297 ? 24.023 12.347 -17.496 1.00 77.25 297 LYS A O 1
ATOM 2289 N N . GLN A 1 298 ? 24.468 14.020 -18.925 1.00 78.56 298 GLN A N 1
ATOM 2290 C CA . GLN A 1 298 ? 24.471 15.069 -17.900 1.00 78.56 298 GLN A CA 1
ATOM 2291 C C . GLN A 1 298 ? 23.070 15.296 -17.329 1.00 78.56 298 GLN A C 1
ATOM 2293 O O . GLN A 1 298 ? 22.911 15.477 -16.122 1.00 78.56 298 GLN A O 1
ATOM 2298 N N . MET A 1 299 ? 22.037 15.220 -18.174 1.00 79.31 299 MET A N 1
ATOM 2299 C CA . MET A 1 299 ? 20.647 15.292 -17.720 1.00 79.31 299 MET A CA 1
ATOM 2300 C C . MET A 1 299 ? 20.300 14.113 -16.800 1.00 79.31 299 MET A C 1
ATOM 2302 O O . MET A 1 299 ? 19.740 14.317 -15.724 1.00 79.31 299 MET A O 1
ATOM 2306 N N . LEU A 1 300 ? 20.654 12.887 -17.195 1.00 81.75 300 LEU A N 1
ATOM 2307 C CA . LEU A 1 300 ? 20.424 11.686 -16.389 1.00 81.75 300 LEU A CA 1
ATOM 2308 C C . LEU A 1 300 ? 21.199 11.733 -15.067 1.00 81.75 300 LEU A C 1
ATOM 2310 O O . LEU A 1 300 ? 20.650 11.371 -14.027 1.00 81.75 300 LEU A O 1
ATOM 2314 N N . TRP A 1 301 ? 22.439 12.227 -15.083 1.00 84.94 301 TRP A N 1
ATOM 2315 C CA . TRP A 1 301 ? 23.236 12.433 -13.875 1.00 84.94 301 TRP A CA 1
ATOM 2316 C C . TRP A 1 301 ? 22.571 13.423 -12.919 1.00 84.94 301 TRP A C 1
ATOM 2318 O O . TRP A 1 301 ? 22.331 13.100 -11.757 1.00 84.94 301 TRP A O 1
ATOM 2328 N N . ARG A 1 302 ? 22.162 14.591 -13.426 1.00 86.44 302 ARG A N 1
ATOM 2329 C CA . ARG A 1 302 ? 21.437 15.598 -12.643 1.00 86.44 302 ARG A CA 1
ATOM 2330 C C . ARG A 1 302 ? 20.163 15.026 -12.017 1.00 86.44 302 ARG A C 1
ATOM 2332 O O . ARG A 1 302 ? 19.926 15.245 -10.829 1.00 86.44 302 ARG A O 1
ATOM 2339 N N . ARG A 1 303 ? 19.378 14.257 -12.783 1.00 87.25 303 ARG A N 1
ATOM 2340 C CA . ARG A 1 303 ? 18.166 13.578 -12.289 1.00 87.25 303 ARG A CA 1
ATOM 2341 C C . ARG A 1 303 ? 18.475 12.608 -11.150 1.00 87.25 303 ARG A C 1
ATOM 2343 O O . ARG A 1 303 ? 17.746 12.588 -10.160 1.00 87.25 303 ARG A O 1
ATOM 2350 N N . ARG A 1 304 ? 19.568 11.845 -11.253 1.00 87.69 304 ARG A N 1
ATOM 2351 C CA . ARG A 1 304 ? 20.027 10.923 -10.199 1.00 87.69 304 ARG A CA 1
ATOM 2352 C C . ARG A 1 304 ? 20.457 11.663 -8.934 1.00 87.69 304 ARG A C 1
ATOM 2354 O O . ARG A 1 304 ? 20.043 11.270 -7.847 1.00 87.69 304 ARG A O 1
ATOM 2361 N N . VAL A 1 305 ? 21.225 12.750 -9.051 1.00 88.62 305 VAL A N 1
ATOM 2362 C CA . VAL A 1 305 ? 21.662 13.558 -7.895 1.00 88.62 305 VAL A CA 1
ATOM 2363 C C . VAL A 1 305 ? 20.458 14.171 -7.173 1.00 88.62 305 VAL A C 1
ATOM 2365 O O . VAL A 1 305 ? 20.330 14.027 -5.956 1.00 88.62 305 VAL A O 1
ATOM 2368 N N . LEU A 1 306 ? 19.532 14.796 -7.908 1.00 87.75 306 LEU A N 1
ATOM 2369 C CA . LEU A 1 306 ? 18.302 15.358 -7.333 1.00 87.75 306 LEU A CA 1
ATOM 2370 C C . LEU A 1 306 ? 17.395 14.271 -6.746 1.00 87.75 306 LEU A C 1
ATOM 2372 O O . LEU A 1 306 ? 16.807 14.464 -5.679 1.00 87.75 306 LEU A O 1
ATOM 2376 N N . GLY A 1 307 ? 17.326 13.112 -7.400 1.00 88.75 307 GLY A N 1
ATOM 2377 C CA . GLY A 1 307 ? 16.634 11.926 -6.912 1.00 88.75 307 GLY A CA 1
ATOM 2378 C C . GLY A 1 307 ? 17.176 11.451 -5.565 1.00 88.75 307 GLY A C 1
ATOM 2379 O O . GLY A 1 307 ? 16.416 11.316 -4.603 1.00 88.75 307 GLY A O 1
ATOM 2380 N N . ALA A 1 308 ? 18.495 11.301 -5.450 1.00 88.31 308 ALA A N 1
ATOM 2381 C CA . ALA A 1 308 ? 19.169 10.945 -4.205 1.00 88.31 308 ALA A CA 1
ATOM 2382 C C . ALA A 1 308 ? 18.951 11.992 -3.103 1.00 88.31 308 ALA A C 1
ATOM 2384 O O . ALA A 1 308 ? 18.614 11.623 -1.977 1.00 88.31 308 ALA A O 1
ATOM 2385 N N . CYS A 1 309 ? 19.049 13.287 -3.427 1.00 88.75 309 CYS A N 1
ATOM 2386 C CA . CYS A 1 309 ? 18.753 14.373 -2.488 1.00 88.75 309 CYS A CA 1
ATOM 2387 C C . CYS A 1 309 ? 17.316 14.271 -1.959 1.00 88.75 309 CYS A C 1
ATOM 2389 O O . CYS A 1 309 ? 17.101 14.299 -0.750 1.00 88.75 309 CYS A O 1
ATOM 2391 N N . SER A 1 310 ? 16.338 14.069 -2.847 1.00 85.31 310 SER A N 1
ATOM 2392 C CA . SER A 1 310 ? 14.924 13.934 -2.474 1.00 85.31 310 SER A CA 1
ATOM 2393 C C . SER A 1 310 ? 14.626 12.691 -1.626 1.00 85.31 310 SER A C 1
ATOM 2395 O O . SER A 1 310 ? 13.676 12.683 -0.843 1.00 85.31 310 SER A O 1
ATOM 2397 N N . ALA A 1 311 ? 15.432 11.636 -1.768 1.00 84.44 311 ALA A N 1
ATOM 2398 C CA . ALA A 1 311 ? 15.257 10.382 -1.047 1.00 84.44 311 ALA A CA 1
ATOM 2399 C C . ALA A 1 311 ? 15.955 10.359 0.324 1.00 84.44 311 ALA A C 1
ATOM 2401 O O . ALA A 1 311 ? 15.467 9.684 1.235 1.00 84.44 311 ALA A O 1
ATOM 2402 N N . LEU A 1 312 ? 17.098 11.041 0.459 1.00 86.06 312 LEU A N 1
ATOM 2403 C CA . LEU A 1 312 ? 17.983 10.953 1.626 1.00 86.06 312 LEU A CA 1
ATOM 2404 C C . LEU A 1 312 ? 17.941 12.178 2.542 1.00 86.06 312 LEU A C 1
ATOM 2406 O O . LEU A 1 312 ? 18.198 12.034 3.739 1.00 86.06 312 LEU A O 1
ATOM 2410 N N . LEU A 1 313 ? 17.617 13.366 2.029 1.00 84.62 313 LEU A N 1
ATOM 2411 C CA . LEU A 1 313 ? 17.558 14.570 2.851 1.00 84.62 313 LEU A CA 1
ATOM 2412 C C . LEU A 1 313 ? 16.261 14.616 3.658 1.00 84.62 313 LEU A C 1
ATOM 2414 O O . LEU A 1 313 ? 15.166 14.415 3.140 1.00 84.62 313 LEU A O 1
ATOM 2418 N N . HIS A 1 314 ? 16.402 14.922 4.946 1.00 80.81 314 HIS A N 1
ATOM 2419 C CA . HIS A 1 314 ? 15.278 15.038 5.879 1.00 80.81 314 HIS A CA 1
ATOM 2420 C C . HIS A 1 314 ? 15.017 16.496 6.304 1.00 80.81 314 HIS A C 1
ATOM 2422 O O . HIS A 1 314 ? 14.016 16.766 6.962 1.00 80.81 314 HIS A O 1
ATOM 2428 N N . SER A 1 315 ? 15.902 17.432 5.930 1.00 83.69 315 SER A N 1
ATOM 2429 C CA . SER A 1 315 ? 15.799 18.859 6.258 1.00 83.69 315 SER A CA 1
ATOM 2430 C C . SER A 1 315 ? 15.278 19.672 5.073 1.00 83.69 315 SER A C 1
ATOM 2432 O O . SER A 1 315 ? 15.801 19.582 3.958 1.00 83.69 315 SER A O 1
ATOM 2434 N N . ALA A 1 316 ? 14.269 20.508 5.334 1.00 81.44 316 ALA A N 1
ATOM 2435 C CA . ALA A 1 316 ? 13.716 21.432 4.348 1.00 81.44 316 ALA A CA 1
ATOM 2436 C C . ALA A 1 316 ? 14.737 22.502 3.923 1.00 81.44 316 ALA A C 1
ATOM 2438 O O . ALA A 1 316 ? 14.784 22.866 2.750 1.00 81.44 316 ALA A O 1
ATOM 2439 N N . GLU A 1 317 ? 15.580 22.965 4.849 1.00 84.25 317 GLU A N 1
ATOM 2440 C CA . GLU A 1 317 ? 16.633 23.951 4.575 1.00 84.25 317 GLU A CA 1
ATOM 2441 C C . GLU A 1 317 ? 17.674 23.378 3.610 1.00 84.25 317 GLU A C 1
ATOM 2443 O O . GLU A 1 317 ? 17.973 23.983 2.579 1.00 84.25 317 GLU A O 1
ATOM 2448 N N . SER A 1 318 ? 18.149 22.157 3.876 1.00 84.38 318 SER A N 1
ATOM 2449 C CA . SER A 1 318 ? 19.096 21.454 3.005 1.00 84.38 318 SER A CA 1
ATOM 2450 C C . SER A 1 318 ? 18.543 21.285 1.588 1.00 84.38 318 SER A C 1
ATOM 2452 O O . SER A 1 318 ? 19.252 21.521 0.611 1.00 84.38 318 SER A O 1
ATOM 2454 N N . MET A 1 319 ? 17.254 20.956 1.458 1.00 83.75 319 MET A N 1
ATOM 2455 C CA . MET A 1 319 ? 16.607 20.845 0.150 1.00 83.75 319 MET A CA 1
ATOM 2456 C C . MET A 1 319 ? 16.504 22.201 -0.567 1.00 83.75 319 MET A C 1
ATOM 2458 O O . MET A 1 319 ? 16.742 22.275 -1.771 1.00 83.75 319 MET A O 1
ATOM 2462 N N . GLN A 1 320 ? 16.210 23.296 0.144 1.00 82.50 320 GLN A N 1
ATOM 2463 C CA . GLN A 1 320 ? 16.193 24.640 -0.453 1.00 82.50 320 GLN A CA 1
ATOM 2464 C C . GLN A 1 320 ? 17.566 25.044 -1.000 1.00 82.50 320 GLN A C 1
ATOM 2466 O O . GLN A 1 320 ? 17.654 25.621 -2.084 1.00 82.50 320 GLN A O 1
ATOM 2471 N N . HIS A 1 321 ? 18.639 24.720 -0.281 1.00 83.06 321 HIS A N 1
ATOM 2472 C CA . HIS A 1 321 ? 20.009 24.974 -0.720 1.00 83.06 321 HIS A CA 1
ATOM 2473 C C . HIS A 1 321 ? 20.388 24.176 -1.977 1.00 83.06 321 HIS A C 1
ATOM 2475 O O . HIS A 1 321 ? 21.046 24.722 -2.865 1.00 83.06 321 HIS A O 1
ATOM 2481 N N . VAL A 1 322 ? 19.929 22.927 -2.090 1.00 84.94 322 VAL A N 1
ATOM 2482 C CA . VAL A 1 322 ? 20.088 22.088 -3.292 1.00 84.94 322 VAL A CA 1
ATOM 2483 C C . VAL A 1 322 ? 19.306 22.662 -4.478 1.00 84.94 322 VAL A C 1
ATOM 2485 O O . VAL A 1 322 ? 19.851 22.797 -5.573 1.00 84.94 322 VAL A O 1
ATOM 2488 N N . VAL A 1 323 ? 18.052 23.074 -4.266 1.00 82.12 323 VAL A N 1
ATOM 2489 C CA . VAL A 1 323 ? 17.214 23.672 -5.320 1.00 82.12 323 VAL A CA 1
ATOM 2490 C C . VAL A 1 323 ? 17.839 24.965 -5.850 1.00 82.12 323 VAL A C 1
ATOM 2492 O O . VAL A 1 323 ? 17.959 25.123 -7.066 1.00 82.12 323 VAL A O 1
ATOM 2495 N N . ARG A 1 324 ? 18.329 25.843 -4.963 1.00 82.00 324 ARG A N 1
ATOM 2496 C CA . ARG A 1 324 ? 19.051 27.066 -5.357 1.00 82.00 324 ARG A CA 1
ATOM 2497 C C . ARG A 1 324 ? 20.313 26.752 -6.161 1.00 82.00 324 ARG A C 1
ATOM 2499 O O . ARG A 1 324 ? 20.507 27.351 -7.210 1.00 82.00 324 ARG A O 1
ATOM 2506 N N . ALA A 1 325 ? 21.126 25.792 -5.715 1.00 80.50 325 ALA A N 1
ATOM 2507 C CA . ALA A 1 325 ? 22.341 25.380 -6.426 1.00 80.50 325 ALA A CA 1
ATOM 2508 C C . ALA A 1 325 ? 22.044 24.799 -7.821 1.00 80.50 325 ALA A C 1
ATOM 2510 O O . ALA A 1 325 ? 22.825 24.968 -8.751 1.00 80.50 325 ALA A O 1
ATOM 2511 N N . SER A 1 326 ? 20.887 24.154 -7.987 1.00 76.75 326 SER A N 1
ATOM 2512 C CA . SER A 1 326 ? 20.457 23.579 -9.264 1.00 76.75 326 SER A CA 1
ATOM 2513 C C . SER A 1 326 ? 19.850 24.581 -10.258 1.00 76.75 326 SER A C 1
ATOM 2515 O O . SER A 1 326 ? 19.495 24.170 -11.363 1.00 76.75 326 SER A O 1
ATOM 2517 N N . ASN A 1 327 ? 19.700 25.863 -9.891 1.00 77.44 327 ASN A N 1
ATOM 2518 C CA . ASN A 1 327 ? 19.008 26.894 -10.680 1.00 77.44 327 ASN A CA 1
ATOM 2519 C C . ASN A 1 327 ? 17.591 26.483 -11.136 1.00 77.44 327 ASN A C 1
ATOM 2521 O O . ASN A 1 327 ? 17.137 26.859 -12.217 1.00 77.44 327 ASN A O 1
ATOM 2525 N N . ILE A 1 328 ? 16.884 25.693 -10.321 1.00 73.56 328 ILE A N 1
ATOM 2526 C CA . ILE A 1 328 ? 15.503 25.272 -10.589 1.00 73.56 328 ILE A CA 1
ATOM 2527 C C . ILE A 1 328 ? 14.553 26.197 -9.828 1.00 73.56 328 ILE A C 1
ATOM 2529 O O . ILE A 1 328 ? 14.638 26.318 -8.608 1.00 73.56 328 ILE A O 1
ATOM 2533 N N . SER A 1 329 ? 13.625 26.834 -10.541 1.00 67.69 329 SER A N 1
ATOM 2534 C CA . SER A 1 329 ? 12.574 27.664 -9.937 1.00 67.69 329 SER A CA 1
ATOM 2535 C C . SER A 1 329 ? 11.424 26.832 -9.363 1.00 67.69 329 SER A C 1
ATOM 2537 O O . SER A 1 329 ? 10.858 27.193 -8.333 1.00 67.69 329 SER A O 1
ATOM 2539 N N . SER A 1 330 ? 11.089 25.705 -9.999 1.00 68.88 330 SER A N 1
ATOM 2540 C CA . SER A 1 330 ? 10.044 24.779 -9.555 1.00 68.88 330 SER A CA 1
ATOM 2541 C C . SER A 1 330 ? 10.412 23.331 -9.859 1.00 68.88 330 SER A C 1
ATOM 2543 O O . SER A 1 330 ? 10.775 23.017 -10.987 1.00 68.88 330 SER A O 1
ATOM 2545 N N . PHE A 1 331 ? 10.259 22.456 -8.870 1.00 68.62 331 PHE A N 1
ATOM 2546 C CA . PHE A 1 331 ? 10.549 21.030 -8.990 1.00 68.62 331 PHE A CA 1
ATOM 2547 C C . PHE A 1 331 ? 9.494 20.325 -9.864 1.00 68.62 331 PHE A C 1
ATOM 2549 O O . PHE A 1 331 ? 8.314 20.297 -9.507 1.00 68.62 331 PHE A O 1
ATOM 2556 N N . CYS A 1 332 ? 9.905 19.751 -10.992 1.00 74.12 332 CYS A N 1
ATOM 2557 C CA . CYS A 1 332 ? 9.083 18.932 -11.883 1.00 74.12 332 CYS A CA 1
ATOM 2558 C C . CYS A 1 332 ? 9.399 17.439 -11.690 1.00 74.12 332 CYS A C 1
ATOM 2560 O O . CYS A 1 332 ? 10.496 17.060 -11.283 1.00 74.12 332 CYS A O 1
ATOM 2562 N N . ALA A 1 333 ? 8.452 16.557 -12.030 1.00 76.50 333 ALA A N 1
ATOM 2563 C CA . ALA A 1 333 ? 8.661 15.105 -11.998 1.00 76.50 333 ALA A CA 1
ATOM 2564 C C . ALA A 1 333 ? 9.838 14.640 -12.877 1.00 76.50 333 ALA A C 1
ATOM 2566 O O . ALA A 1 333 ? 10.426 13.592 -12.630 1.00 76.50 333 ALA A O 1
ATOM 2567 N N . LEU A 1 334 ? 10.182 15.436 -13.890 1.00 80.19 334 LEU A N 1
ATOM 2568 C CA . LEU A 1 334 ? 11.263 15.176 -14.837 1.00 80.19 334 LEU A CA 1
ATOM 2569 C C . LEU A 1 334 ? 12.641 15.597 -14.318 1.00 80.19 334 LEU A C 1
ATOM 2571 O O . LEU A 1 334 ? 13.649 15.203 -14.902 1.00 80.19 334 LEU A O 1
ATOM 2575 N N . ASP A 1 335 ? 12.690 16.372 -13.234 1.00 81.25 335 ASP A N 1
ATOM 2576 C CA . ASP A 1 335 ? 13.945 16.816 -12.622 1.00 81.25 335 ASP A CA 1
ATOM 2577 C C . ASP A 1 335 ? 14.563 15.735 -11.732 1.00 81.25 335 ASP A C 1
ATOM 2579 O O . ASP A 1 335 ? 15.738 15.818 -11.385 1.00 81.25 335 ASP A O 1
ATOM 2583 N N . VAL A 1 336 ? 13.795 14.700 -11.382 1.00 85.25 336 VAL A N 1
ATOM 2584 C CA . VAL A 1 336 ? 14.248 13.562 -10.580 1.00 85.25 336 VAL A CA 1
ATOM 2585 C C . VAL A 1 336 ? 14.236 12.264 -11.367 1.00 85.25 336 VAL A C 1
ATOM 2587 O O . VAL A 1 336 ? 13.579 12.112 -12.404 1.00 85.25 336 VAL A O 1
ATOM 2590 N N . ASP A 1 337 ? 15.008 11.313 -10.863 1.00 86.88 337 ASP A N 1
ATOM 2591 C CA . ASP A 1 337 ? 14.919 9.925 -11.275 1.00 86.88 337 ASP A CA 1
ATOM 2592 C C . ASP A 1 337 ? 13.673 9.237 -10.685 1.00 86.88 337 ASP A C 1
ATOM 2594 O O . ASP A 1 337 ? 12.920 9.777 -9.866 1.00 86.88 337 ASP A O 1
ATOM 2598 N N . GLU A 1 338 ? 13.439 8.004 -11.113 1.00 86.00 338 GLU A N 1
ATOM 2599 C CA . GLU A 1 338 ? 12.257 7.222 -10.759 1.00 86.00 338 GLU A CA 1
ATOM 2600 C C . GLU A 1 338 ? 12.222 6.857 -9.272 1.00 86.00 338 GLU A C 1
ATOM 2602 O O . GLU A 1 338 ? 11.151 6.727 -8.676 1.00 86.00 338 GLU A O 1
ATOM 2607 N N . HIS A 1 339 ? 13.393 6.708 -8.657 1.00 86.69 339 HIS A N 1
ATOM 2608 C CA . HIS A 1 339 ? 13.527 6.367 -7.246 1.00 86.69 339 HIS A CA 1
ATOM 2609 C C . HIS A 1 339 ? 13.210 7.563 -6.349 1.00 86.69 339 HIS A C 1
ATOM 2611 O O . HIS A 1 339 ? 12.469 7.410 -5.372 1.00 86.69 339 HIS A O 1
ATOM 2617 N N . GLY A 1 340 ? 13.704 8.750 -6.704 1.00 85.88 340 GLY A N 1
ATOM 2618 C CA . GLY A 1 340 ? 13.331 10.013 -6.081 1.00 85.88 340 GLY A CA 1
ATOM 2619 C C . GLY A 1 340 ? 11.840 10.281 -6.236 1.00 85.88 340 GLY A C 1
ATOM 2620 O O . GLY A 1 340 ? 11.146 10.514 -5.245 1.00 85.88 340 GLY A O 1
ATOM 2621 N N . LEU A 1 341 ? 11.293 10.117 -7.446 1.00 87.94 341 LEU A N 1
ATOM 2622 C CA . LEU A 1 341 ? 9.858 10.283 -7.674 1.00 87.94 341 LEU A CA 1
ATOM 2623 C C . LEU A 1 341 ? 9.018 9.310 -6.832 1.00 87.94 341 LEU A C 1
ATOM 2625 O O . LEU A 1 341 ? 8.067 9.737 -6.176 1.00 87.94 341 LEU A O 1
ATOM 2629 N N . GLN A 1 342 ? 9.386 8.026 -6.763 1.00 88.25 342 GLN A N 1
ATOM 2630 C CA . GLN A 1 342 ? 8.698 7.038 -5.923 1.00 88.25 342 GLN A CA 1
ATOM 2631 C C . GLN A 1 342 ? 8.671 7.441 -4.438 1.00 88.25 342 GLN A C 1
ATOM 2633 O O . GLN A 1 342 ? 7.715 7.115 -3.729 1.00 88.25 342 GLN A O 1
ATOM 2638 N N . ARG A 1 343 ? 9.696 8.152 -3.952 1.00 84.38 343 ARG A N 1
ATOM 2639 C CA . ARG A 1 343 ? 9.759 8.680 -2.579 1.00 84.38 343 ARG A CA 1
ATOM 2640 C C . ARG A 1 343 ? 8.960 9.964 -2.390 1.00 84.38 343 ARG A C 1
ATOM 2642 O O . ARG A 1 343 ? 8.396 10.154 -1.314 1.00 84.38 343 ARG A O 1
ATOM 2649 N N . LEU A 1 344 ? 8.861 10.794 -3.422 1.00 85.75 344 LEU A N 1
ATOM 2650 C CA . LEU A 1 344 ? 8.101 12.041 -3.397 1.00 85.75 344 LEU A CA 1
ATOM 2651 C C . LEU A 1 344 ? 6.590 11.811 -3.513 1.00 85.75 344 LEU A C 1
ATOM 2653 O O . LEU A 1 344 ? 5.819 12.458 -2.807 1.00 85.75 344 LEU A O 1
ATOM 2657 N N . LEU A 1 345 ? 6.142 10.853 -4.331 1.00 88.56 345 LEU A N 1
ATOM 2658 C CA . LEU A 1 345 ? 4.716 10.587 -4.570 1.00 88.56 345 LEU A CA 1
ATOM 2659 C C . LEU A 1 345 ? 3.876 10.420 -3.282 1.00 88.56 345 LEU A C 1
ATOM 2661 O O . LEU A 1 345 ? 2.785 10.994 -3.216 1.00 88.56 345 LEU A O 1
ATOM 2665 N N . PRO A 1 346 ? 4.322 9.703 -2.226 1.00 85.75 346 PRO A N 1
ATOM 2666 C CA . PRO A 1 346 ? 3.613 9.641 -0.945 1.00 85.75 346 PRO A CA 1
ATOM 2667 C C . PRO A 1 346 ? 3.422 10.992 -0.241 1.00 85.75 346 PRO A C 1
ATOM 2669 O O . PRO A 1 346 ? 2.429 11.141 0.471 1.00 85.75 346 PRO A O 1
ATOM 2672 N N . LEU A 1 347 ? 4.312 11.960 -0.462 1.00 84.69 347 LEU A N 1
ATOM 2673 C CA . LEU A 1 347 ? 4.305 13.280 0.180 1.00 84.69 347 LEU A CA 1
ATOM 2674 C C . LEU A 1 347 ? 3.447 14.302 -0.577 1.00 84.69 347 LEU A C 1
ATOM 2676 O O . LEU A 1 347 ? 2.875 15.199 0.032 1.00 84.69 347 LEU A O 1
ATOM 2680 N N . LEU A 1 348 ? 3.319 14.143 -1.895 1.00 86.38 348 LEU A N 1
ATOM 2681 C CA . LEU A 1 348 ? 2.555 15.057 -2.745 1.00 86.38 348 LEU A CA 1
ATOM 2682 C C . LEU A 1 348 ? 1.040 14.978 -2.493 1.00 86.38 348 LEU A C 1
ATOM 2684 O O . LEU A 1 348 ? 0.496 13.920 -2.151 1.00 86.38 348 LEU A O 1
ATOM 2688 N N . SER A 1 349 ? 0.333 16.085 -2.729 1.00 89.19 349 SER A N 1
ATOM 2689 C CA . SER A 1 349 ? -1.132 16.058 -2.852 1.00 89.19 349 SER A CA 1
ATOM 2690 C C . SER A 1 349 ? -1.561 15.213 -4.059 1.00 89.19 349 SER A C 1
ATOM 2692 O O . SER A 1 349 ? -0.769 14.971 -4.971 1.00 89.19 349 SER A O 1
ATOM 2694 N N . TRP A 1 350 ? -2.820 14.761 -4.093 1.00 91.81 350 TRP A N 1
ATOM 2695 C CA . TRP A 1 350 ? -3.307 13.973 -5.232 1.00 91.81 350 TRP A CA 1
ATOM 2696 C C . TRP A 1 350 ? -3.228 14.764 -6.551 1.00 91.81 350 TRP A C 1
ATOM 2698 O O . TRP A 1 350 ? -2.861 14.190 -7.569 1.00 91.81 350 TRP A O 1
ATOM 2708 N N . ASN A 1 351 ? -3.479 16.079 -6.521 1.00 90.75 351 ASN A N 1
ATOM 2709 C CA . ASN A 1 351 ? -3.358 16.964 -7.684 1.00 90.75 351 ASN A CA 1
ATOM 2710 C C . ASN A 1 351 ? -1.933 16.974 -8.240 1.00 90.75 351 ASN A C 1
ATOM 2712 O O . ASN A 1 351 ? -1.712 16.663 -9.404 1.00 90.75 351 ASN A O 1
ATOM 2716 N N . GLN A 1 352 ? -0.958 17.276 -7.381 1.00 88.62 352 GLN A N 1
ATOM 2717 C CA . GLN A 1 352 ? 0.450 17.356 -7.773 1.00 88.62 352 GLN A CA 1
ATOM 2718 C C . GLN A 1 352 ? 0.982 16.009 -8.265 1.00 88.62 352 GLN A C 1
ATOM 2720 O O . GLN A 1 352 ? 1.707 15.956 -9.252 1.00 88.62 352 GLN A O 1
ATOM 2725 N N . ALA A 1 353 ? 0.605 14.916 -7.601 1.00 89.75 353 ALA A N 1
ATOM 2726 C CA . ALA A 1 353 ? 0.990 13.578 -8.025 1.00 89.75 353 ALA A CA 1
ATOM 2727 C C . ALA A 1 353 ? 0.342 13.185 -9.365 1.00 89.75 353 ALA A C 1
ATOM 2729 O O . ALA A 1 353 ? 0.998 12.553 -10.187 1.00 89.75 353 ALA A O 1
ATOM 2730 N N . LEU A 1 354 ? -0.912 13.576 -9.622 1.00 90.75 354 LEU A N 1
ATOM 2731 C CA . LEU A 1 354 ? -1.564 13.337 -10.911 1.00 90.75 354 LEU A CA 1
ATOM 2732 C C . LEU A 1 354 ? -0.885 14.117 -12.040 1.00 90.75 354 LEU A C 1
ATOM 2734 O O . LEU A 1 354 ? -0.675 13.547 -13.110 1.00 90.75 354 LEU A O 1
ATOM 2738 N N . THR A 1 355 ? -0.528 15.382 -11.805 1.00 88.50 355 THR A N 1
ATOM 2739 C CA . THR A 1 355 ? 0.239 16.190 -12.763 1.00 88.50 355 THR A CA 1
ATOM 2740 C C . THR A 1 355 ? 1.593 15.547 -13.036 1.00 88.50 355 THR A C 1
ATOM 2742 O O . THR A 1 355 ? 1.888 15.256 -14.184 1.00 88.50 355 THR A O 1
ATOM 2745 N N . ALA A 1 356 ? 2.342 15.180 -11.991 1.00 87.12 356 ALA A N 1
ATOM 2746 C CA . ALA A 1 356 ? 3.635 14.511 -12.125 1.00 87.12 356 ALA A CA 1
ATOM 2747 C C . ALA A 1 356 ? 3.574 13.238 -12.990 1.00 87.12 356 ALA A C 1
ATOM 2749 O O . ALA A 1 356 ? 4.432 13.024 -13.843 1.00 87.12 356 ALA A O 1
ATOM 2750 N N . LEU A 1 357 ? 2.556 12.391 -12.791 1.00 90.00 357 LEU A N 1
ATOM 2751 C CA . LEU A 1 357 ? 2.380 11.187 -13.609 1.00 90.00 357 LEU A CA 1
ATOM 2752 C C . LEU A 1 357 ? 1.886 11.503 -15.027 1.00 90.00 357 LEU A C 1
ATOM 2754 O O . LEU A 1 357 ? 2.280 10.819 -15.966 1.00 90.00 357 LEU A O 1
ATOM 2758 N N . THR A 1 358 ? 1.049 12.531 -15.192 1.00 87.38 358 THR A N 1
ATOM 2759 C CA . THR A 1 358 ? 0.588 12.976 -16.516 1.00 87.38 358 THR A CA 1
ATOM 2760 C C . THR A 1 358 ? 1.768 13.500 -17.340 1.00 87.38 358 THR A C 1
ATOM 2762 O O . THR A 1 358 ? 1.924 13.075 -18.479 1.00 87.38 358 THR A O 1
ATOM 2765 N N . ASP A 1 359 ? 2.644 14.319 -16.749 1.00 85.19 359 ASP A N 1
ATOM 2766 C CA . ASP A 1 359 ? 3.837 14.868 -17.407 1.00 85.19 359 ASP A CA 1
ATOM 2767 C C . ASP A 1 359 ? 4.771 13.756 -17.909 1.00 85.19 359 ASP A C 1
ATOM 2769 O O . ASP A 1 359 ? 5.299 13.829 -19.019 1.00 85.19 359 ASP A O 1
ATOM 2773 N N . LEU A 1 360 ? 4.955 12.695 -17.110 1.00 83.19 360 LEU A N 1
ATOM 2774 C CA . LEU A 1 360 ? 5.718 11.518 -17.530 1.00 83.19 360 LEU A CA 1
ATOM 2775 C C . LEU A 1 360 ? 5.066 10.826 -18.729 1.00 83.19 360 LEU A C 1
ATOM 2777 O O . LEU A 1 360 ? 5.742 10.535 -19.715 1.00 83.19 360 LEU A O 1
ATOM 2781 N N . MET A 1 361 ? 3.753 10.599 -18.674 1.00 82.25 361 MET A N 1
ATOM 2782 C CA . MET A 1 361 ? 3.036 9.949 -19.769 1.00 82.25 361 MET A CA 1
ATOM 2783 C C . MET A 1 361 ? 3.063 10.754 -21.064 1.00 82.25 361 MET A C 1
ATOM 2785 O O . MET A 1 361 ? 3.272 10.177 -22.128 1.00 82.25 361 MET A O 1
ATOM 2789 N N . GLU A 1 362 ? 2.876 12.070 -20.988 1.00 80.75 362 GLU A N 1
ATOM 2790 C CA . GLU A 1 362 ? 2.914 12.959 -22.153 1.00 80.75 362 GLU A CA 1
ATOM 2791 C C . GLU A 1 362 ? 4.300 12.987 -22.811 1.00 80.75 362 GLU A C 1
ATOM 2793 O O . GLU A 1 362 ? 4.403 13.169 -24.024 1.00 80.75 362 GLU A O 1
ATOM 2798 N N . ARG A 1 363 ? 5.366 12.731 -22.043 1.00 77.25 363 ARG A N 1
ATOM 2799 C CA . ARG A 1 363 ? 6.734 12.579 -22.561 1.00 77.25 363 ARG A CA 1
ATOM 2800 C C . ARG A 1 363 ? 7.108 11.156 -22.976 1.00 77.25 363 ARG A C 1
ATOM 2802 O O . ARG A 1 363 ? 8.245 10.937 -23.387 1.00 77.25 363 ARG A O 1
ATOM 2809 N N . GLY A 1 364 ? 6.179 10.204 -22.901 1.00 73.44 364 GLY A N 1
ATOM 2810 C CA . GLY A 1 364 ? 6.431 8.803 -23.247 1.00 73.44 364 GLY A CA 1
ATOM 2811 C C . GLY A 1 364 ? 7.288 8.046 -22.225 1.00 73.44 364 GLY A C 1
ATOM 2812 O O . GLY A 1 364 ? 7.777 6.959 -22.531 1.00 73.44 364 GLY A O 1
ATOM 2813 N N . GLU A 1 365 ? 7.462 8.595 -21.020 1.00 79.69 365 GLU A N 1
ATOM 2814 C CA . GLU A 1 365 ? 8.144 7.928 -19.910 1.00 79.69 365 GLU A CA 1
ATOM 2815 C C . GLU A 1 365 ? 7.239 6.857 -19.281 1.00 79.69 365 GLU A C 1
ATOM 2817 O O . GLU A 1 365 ? 6.006 6.881 -19.377 1.00 79.69 365 GLU A O 1
ATOM 2822 N N . VAL A 1 366 ? 7.854 5.885 -18.611 1.00 81.62 366 VAL A N 1
ATOM 2823 C CA . VAL A 1 366 ? 7.137 4.726 -18.069 1.00 81.62 366 VAL A CA 1
ATOM 2824 C C . VAL A 1 366 ? 6.550 5.056 -16.705 1.00 81.62 366 VAL A C 1
ATOM 2826 O O . VAL A 1 366 ? 7.275 5.257 -15.732 1.00 81.62 366 VAL A O 1
ATOM 2829 N N . VAL A 1 367 ? 5.221 5.045 -16.616 1.00 86.69 367 VAL A N 1
ATOM 2830 C CA . VAL A 1 367 ? 4.507 5.150 -15.341 1.00 86.69 367 VAL A CA 1
ATOM 2831 C C . VAL A 1 367 ? 4.260 3.767 -14.755 1.00 86.69 367 VAL A C 1
ATOM 2833 O O . VAL A 1 367 ? 3.663 2.893 -15.382 1.00 86.69 367 VAL A O 1
ATOM 2836 N N . GLU A 1 368 ? 4.683 3.578 -13.509 1.00 86.38 368 GLU A N 1
ATOM 2837 C CA . GLU A 1 368 ? 4.471 2.326 -12.796 1.00 86.38 368 GLU A CA 1
ATOM 2838 C C . GLU A 1 368 ? 3.019 2.176 -12.306 1.00 86.38 368 GLU A C 1
ATOM 2840 O O . GLU A 1 368 ? 2.426 3.087 -11.715 1.00 86.38 368 GLU A O 1
ATOM 2845 N N . GLU A 1 369 ? 2.457 0.972 -12.454 1.00 85.69 369 GLU A N 1
ATOM 2846 C CA . GLU A 1 369 ? 1.104 0.647 -11.974 1.00 85.69 369 GLU A CA 1
ATOM 2847 C C . GLU A 1 369 ? 0.962 0.896 -10.462 1.00 85.69 369 GLU A C 1
ATOM 2849 O O . GLU A 1 369 ? -0.050 1.413 -9.989 1.00 85.69 369 GLU A O 1
ATOM 2854 N N . HIS A 1 370 ? 1.999 0.588 -9.680 1.00 86.12 370 HIS A N 1
ATOM 2855 C CA . HIS A 1 370 ? 1.966 0.774 -8.231 1.00 86.12 370 HIS A CA 1
ATOM 2856 C C . HIS A 1 370 ? 2.033 2.252 -7.798 1.00 86.12 370 HIS A C 1
ATOM 2858 O O . HIS A 1 370 ? 1.495 2.592 -6.742 1.00 86.12 370 HIS A O 1
ATOM 2864 N N . TRP A 1 371 ? 2.621 3.144 -8.606 1.00 90.62 371 TRP A N 1
ATOM 2865 C CA . TRP A 1 371 ? 2.548 4.598 -8.389 1.00 90.62 371 TRP A CA 1
ATOM 2866 C C . TRP A 1 371 ? 1.127 5.111 -8.614 1.00 90.62 371 TRP A C 1
ATOM 2868 O O . TRP A 1 371 ? 0.595 5.871 -7.805 1.00 90.62 371 TRP A O 1
ATOM 2878 N N . SER A 1 372 ? 0.482 4.612 -9.667 1.00 91.31 372 SER A N 1
ATOM 2879 C CA . SER A 1 372 ? -0.922 4.894 -9.973 1.00 91.31 372 SER A CA 1
ATOM 2880 C C . SER A 1 372 ? -1.853 4.403 -8.858 1.00 91.31 372 SER A C 1
ATOM 2882 O O . SER A 1 372 ? -2.747 5.126 -8.420 1.00 91.31 372 SER A O 1
ATOM 2884 N N . LEU A 1 373 ? -1.602 3.208 -8.311 1.00 90.56 373 LEU A N 1
ATOM 2885 C CA . LEU A 1 373 ? -2.331 2.689 -7.149 1.00 90.56 373 LEU A CA 1
ATOM 2886 C C . LEU A 1 373 ? -2.138 3.557 -5.903 1.00 90.56 373 LEU A C 1
ATOM 2888 O O . LEU A 1 373 ? -3.111 3.832 -5.201 1.00 90.56 373 LEU A O 1
ATOM 2892 N N . LEU A 1 374 ? -0.909 4.004 -5.629 1.00 89.56 374 LEU A N 1
ATOM 2893 C CA . LEU A 1 374 ? -0.623 4.903 -4.513 1.00 89.56 374 LEU A CA 1
ATOM 2894 C C . LEU A 1 374 ? -1.427 6.203 -4.639 1.00 89.56 374 LEU A C 1
ATOM 2896 O O . LEU A 1 374 ? -2.047 6.631 -3.664 1.00 89.56 374 LEU A O 1
ATOM 2900 N N . LEU A 1 375 ? -1.472 6.792 -5.835 1.00 91.12 375 LEU A N 1
ATOM 2901 C CA . LEU A 1 375 ? -2.271 7.981 -6.118 1.00 91.12 375 LEU A CA 1
ATOM 2902 C C . LEU A 1 375 ? -3.764 7.742 -5.846 1.00 91.12 375 LEU A C 1
ATOM 2904 O O . LEU A 1 375 ? -4.384 8.515 -5.121 1.00 91.12 375 LEU A O 1
ATOM 2908 N N . CYS A 1 376 ? -4.322 6.621 -6.310 1.00 90.75 376 CYS A N 1
ATOM 2909 C CA . CYS A 1 376 ? -5.722 6.253 -6.066 1.00 90.75 376 CYS A CA 1
ATOM 2910 C C . CYS A 1 376 ? -6.074 5.992 -4.587 1.00 90.75 376 CYS A C 1
ATOM 2912 O O . CYS A 1 376 ? -7.254 5.897 -4.242 1.00 90.75 376 CYS A O 1
ATOM 2914 N N . THR A 1 377 ? -5.073 5.850 -3.713 1.00 87.94 377 THR A N 1
ATOM 2915 C CA . THR A 1 377 ? -5.261 5.685 -2.258 1.00 87.94 377 THR A CA 1
ATOM 2916 C C . THR A 1 377 ? -5.146 6.997 -1.481 1.00 87.94 377 THR A C 1
ATOM 2918 O O . THR A 1 377 ? -5.331 7.003 -0.261 1.00 87.94 377 THR A O 1
ATOM 2921 N N . LYS A 1 378 ? -4.842 8.110 -2.162 1.00 88.38 378 LYS A N 1
ATOM 2922 C CA . LYS A 1 378 ? -4.758 9.435 -1.544 1.00 88.38 378 LYS A CA 1
ATOM 2923 C C . LYS A 1 378 ? -6.127 9.881 -1.016 1.00 88.38 378 LYS A C 1
ATOM 2925 O O . LYS A 1 378 ? -7.157 9.549 -1.606 1.00 88.38 378 LYS A O 1
ATOM 2930 N N . PRO A 1 379 ? -6.154 10.640 0.091 1.00 82.12 379 PRO A N 1
ATOM 2931 C CA . PRO A 1 379 ? -7.398 11.185 0.613 1.00 82.12 379 PRO A CA 1
ATOM 2932 C C . PRO A 1 379 ? -8.025 12.155 -0.397 1.00 82.12 379 PRO A C 1
ATOM 2934 O O . PRO A 1 379 ? -7.315 12.927 -1.043 1.00 82.12 379 PRO A O 1
ATOM 2937 N N . SER A 1 380 ? -9.354 12.119 -0.496 1.00 82.88 380 SER A N 1
ATOM 2938 C CA . SER A 1 380 ? -10.160 13.071 -1.275 1.00 82.88 380 SER A CA 1
ATOM 2939 C C . SER A 1 380 ? -9.863 13.123 -2.781 1.00 82.88 380 SER A C 1
ATOM 2941 O O . SER A 1 380 ? -10.120 14.144 -3.416 1.00 82.88 380 SER A O 1
ATOM 2943 N N . ILE A 1 381 ? -9.326 12.048 -3.369 1.00 88.88 381 ILE A N 1
ATOM 2944 C CA . ILE A 1 381 ? -9.157 11.965 -4.825 1.00 88.88 381 ILE A CA 1
ATOM 2945 C C . ILE A 1 381 ? -10.534 11.856 -5.517 1.00 88.88 381 ILE A C 1
ATOM 2947 O O . ILE A 1 381 ? -11.331 10.993 -5.136 1.00 88.88 381 ILE A O 1
ATOM 2951 N N . PRO A 1 382 ? -10.847 12.701 -6.518 1.00 91.75 382 PRO A N 1
ATOM 2952 C CA . PRO A 1 382 ? -12.121 12.635 -7.225 1.00 91.75 382 PRO A CA 1
ATOM 2953 C C . PRO A 1 382 ? -12.191 11.420 -8.154 1.00 91.75 382 PRO A C 1
ATOM 2955 O O . PRO A 1 382 ? -11.176 10.927 -8.654 1.00 91.75 382 PRO A O 1
ATOM 2958 N N . LEU A 1 383 ? -13.416 10.964 -8.430 1.00 92.00 383 LEU A N 1
ATOM 2959 C CA . LEU A 1 383 ? -13.660 9.813 -9.300 1.00 92.00 383 LEU A CA 1
ATOM 2960 C C . LEU A 1 383 ? -13.092 10.020 -10.712 1.00 92.00 383 LEU A C 1
ATOM 2962 O O . LEU A 1 383 ? -12.523 9.084 -11.269 1.00 92.00 383 LEU A O 1
ATOM 2966 N N . ASP A 1 384 ? -13.173 11.238 -11.249 1.00 92.69 384 ASP A N 1
ATOM 2967 C CA . ASP A 1 384 ? -12.676 11.570 -12.591 1.00 92.69 384 ASP A CA 1
ATOM 2968 C C . ASP A 1 384 ? -11.157 11.392 -12.702 1.00 92.69 384 ASP A C 1
ATOM 2970 O O . ASP A 1 384 ? -10.652 10.882 -13.703 1.00 92.69 384 ASP A O 1
ATOM 2974 N N . ALA A 1 385 ? -10.415 11.728 -11.641 1.00 92.25 385 ALA A N 1
ATOM 2975 C CA . ALA A 1 385 ? -8.975 11.493 -11.585 1.00 92.25 385 ALA A CA 1
ATOM 2976 C C . ALA A 1 385 ? -8.659 9.991 -11.567 1.00 92.25 385 ALA A C 1
ATOM 2978 O O . ALA A 1 385 ? -7.785 9.534 -12.302 1.00 92.25 385 ALA A O 1
ATOM 2979 N N . VAL A 1 386 ? -9.404 9.200 -10.786 1.00 92.56 386 VAL A N 1
ATOM 2980 C CA . VAL A 1 386 ? -9.255 7.733 -10.761 1.00 92.56 386 VAL A CA 1
ATOM 2981 C C . VAL A 1 386 ? -9.607 7.122 -12.118 1.00 92.56 386 VAL A C 1
ATOM 2983 O O . VAL A 1 386 ? -8.922 6.206 -12.572 1.00 92.56 386 VAL A O 1
ATOM 2986 N N . GLN A 1 387 ? -10.635 7.637 -12.795 1.00 92.94 387 GLN A N 1
ATOM 2987 C CA . GLN A 1 387 ? -11.013 7.216 -14.142 1.00 92.94 387 GLN A CA 1
ATOM 2988 C C . GLN A 1 387 ? -9.912 7.531 -15.160 1.00 92.94 387 GLN A C 1
ATOM 2990 O O . GLN A 1 387 ? -9.560 6.656 -15.953 1.00 92.94 387 GLN A O 1
ATOM 2995 N N . LYS A 1 388 ? -9.329 8.736 -15.106 1.00 91.62 388 LYS A N 1
ATOM 2996 C CA . LYS A 1 388 ? -8.182 9.123 -15.940 1.00 91.62 388 LYS A CA 1
ATOM 2997 C C . LYS A 1 388 ? -7.016 8.155 -15.731 1.00 91.62 388 LYS A C 1
ATOM 2999 O O . LYS A 1 388 ? -6.526 7.589 -16.702 1.00 91.62 388 LYS A O 1
ATOM 3004 N N . ILE A 1 389 ? -6.641 7.879 -14.482 1.00 91.44 389 ILE A N 1
ATOM 3005 C CA . ILE A 1 389 ? -5.553 6.944 -14.155 1.00 91.44 389 ILE A CA 1
ATOM 3006 C C . ILE A 1 389 ? -5.862 5.529 -14.659 1.00 91.44 389 ILE A C 1
ATOM 3008 O O . ILE A 1 389 ? -5.007 4.875 -15.247 1.00 91.44 389 ILE A O 1
ATOM 3012 N N . ALA A 1 390 ? -7.089 5.042 -14.464 1.00 89.62 390 ALA A N 1
ATOM 3013 C CA . ALA A 1 390 ? -7.483 3.719 -14.941 1.00 89.62 390 ALA A CA 1
ATOM 3014 C C . ALA A 1 390 ? -7.440 3.618 -16.477 1.00 89.62 390 ALA A C 1
ATOM 3016 O O . ALA A 1 390 ? -7.100 2.561 -17.007 1.00 89.62 390 ALA A O 1
ATOM 3017 N N . SER A 1 391 ? -7.731 4.711 -17.194 1.00 88.94 391 SER A N 1
ATOM 3018 C CA . SER A 1 391 ? -7.673 4.757 -18.663 1.00 88.94 391 SER A CA 1
ATOM 3019 C C . SER A 1 391 ? -6.258 4.588 -19.224 1.00 88.94 391 SER A C 1
ATOM 3021 O O . SER A 1 391 ? -6.100 4.071 -20.326 1.00 88.94 391 SER A O 1
ATOM 3023 N N . TRP A 1 392 ? -5.231 4.944 -18.447 1.00 86.50 392 TRP A N 1
ATOM 3024 C CA . TRP A 1 392 ? -3.828 4.740 -18.811 1.00 86.50 392 TRP A CA 1
ATOM 3025 C C . TRP A 1 392 ? -3.443 3.257 -18.866 1.00 86.50 392 TRP A C 1
ATOM 3027 O O . TRP A 1 392 ? -2.525 2.875 -19.589 1.00 86.50 392 TRP A O 1
ATOM 3037 N N . PHE A 1 393 ? -4.171 2.409 -18.134 1.00 85.62 393 PHE A N 1
ATOM 3038 C CA . PHE A 1 393 ? -3.902 0.980 -18.008 1.00 85.62 393 PHE A CA 1
ATOM 3039 C C . PHE A 1 393 ? -5.157 0.157 -18.342 1.00 85.62 393 PHE A C 1
ATOM 3041 O O . PHE A 1 393 ? -5.723 -0.495 -17.459 1.00 85.62 393 PHE A O 1
ATOM 3048 N N . PRO A 1 394 ? -5.590 0.113 -19.616 1.00 80.06 394 PRO A N 1
ATOM 3049 C CA . PRO A 1 394 ? -6.859 -0.510 -20.012 1.00 80.06 394 PRO A CA 1
ATOM 3050 C C . PRO A 1 394 ? -6.935 -2.015 -19.708 1.00 80.06 394 PRO A C 1
ATOM 3052 O O . PRO A 1 394 ? -8.022 -2.581 -19.619 1.00 80.06 394 PRO A O 1
ATOM 3055 N N . HIS A 1 395 ? -5.787 -2.672 -19.526 1.00 81.25 395 HIS A N 1
ATOM 3056 C CA . HIS A 1 395 ? -5.691 -4.100 -19.218 1.00 81.25 395 HIS A CA 1
ATOM 3057 C C . HIS A 1 395 ? -5.384 -4.394 -17.740 1.00 81.25 395 HIS A C 1
ATOM 3059 O O . HIS A 1 395 ? -5.260 -5.559 -17.366 1.00 81.25 395 HIS A O 1
ATOM 3065 N N . SER A 1 396 ? -5.264 -3.371 -16.887 1.00 86.12 396 SER A N 1
ATOM 3066 C CA . SER A 1 396 ? -5.017 -3.573 -15.459 1.00 86.12 396 SER A CA 1
ATOM 3067 C C . SER A 1 396 ? -6.305 -3.951 -14.730 1.00 86.12 396 SER A C 1
ATOM 3069 O O . SER A 1 396 ? -7.172 -3.117 -14.448 1.00 86.12 396 SER A O 1
ATOM 3071 N N . PHE A 1 397 ? -6.414 -5.223 -14.349 1.00 88.31 397 PHE A N 1
ATOM 3072 C CA . PHE A 1 397 ? -7.513 -5.685 -13.503 1.00 88.31 397 PHE A CA 1
ATOM 3073 C C . PHE A 1 397 ? -7.448 -5.104 -12.084 1.00 88.31 397 PHE A C 1
ATOM 3075 O O . PHE A 1 397 ? -8.496 -4.936 -11.447 1.00 88.31 397 PHE A O 1
ATOM 3082 N N . LEU A 1 398 ? -6.248 -4.766 -11.592 1.00 90.12 398 LEU A N 1
ATOM 3083 C CA . LEU A 1 398 ? -6.073 -4.101 -10.303 1.00 90.12 398 LEU A CA 1
ATOM 3084 C C . LEU A 1 398 ? -6.671 -2.696 -10.329 1.00 90.12 398 LEU A C 1
ATOM 3086 O O . LEU A 1 398 ? -7.572 -2.417 -9.538 1.00 90.12 398 LEU A O 1
ATOM 3090 N N . LEU A 1 399 ? -6.224 -1.831 -11.243 1.00 91.06 399 LEU A N 1
ATOM 3091 C CA . LEU A 1 399 ? -6.705 -0.449 -11.337 1.00 91.06 399 LEU A CA 1
ATOM 3092 C C . LEU A 1 399 ? -8.190 -0.392 -11.686 1.00 91.06 399 LEU A C 1
ATOM 3094 O O . LEU A 1 399 ? -8.916 0.432 -11.132 1.00 91.06 399 LEU A O 1
ATOM 3098 N N . HIS A 1 400 ? -8.680 -1.327 -12.501 1.00 92.56 400 HIS A N 1
ATOM 3099 C CA . HIS A 1 400 ? -10.111 -1.460 -12.740 1.00 92.56 400 HIS A CA 1
ATOM 3100 C C . HIS A 1 400 ? -10.892 -1.789 -11.456 1.00 92.56 400 HIS A C 1
ATOM 3102 O O . HIS A 1 400 ? -11.944 -1.203 -11.203 1.00 92.56 400 HIS A O 1
ATOM 3108 N N . SER A 1 401 ? -10.373 -2.679 -10.602 1.00 93.38 401 SER A N 1
ATOM 3109 C CA . SER A 1 401 ? -10.991 -2.976 -9.301 1.00 93.38 401 SER A CA 1
ATOM 3110 C C . SER A 1 401 ? -10.997 -1.748 -8.383 1.00 93.38 401 SER A C 1
ATOM 3112 O O . SER A 1 401 ? -11.985 -1.507 -7.692 1.00 93.38 401 SER A O 1
ATOM 3114 N N . VAL A 1 402 ? -9.940 -0.930 -8.417 1.00 94.06 402 VAL A N 1
ATOM 3115 C CA . VAL A 1 402 ? -9.876 0.340 -7.673 1.00 94.06 402 VAL A CA 1
ATOM 3116 C C . VAL A 1 402 ? -10.905 1.346 -8.184 1.00 94.06 402 VAL A C 1
ATOM 3118 O O . VAL A 1 402 ? -11.625 1.944 -7.386 1.00 94.06 402 VAL A O 1
ATOM 3121 N N . PHE A 1 403 ? -11.029 1.497 -9.502 1.00 94.44 403 PHE A N 1
ATOM 3122 C CA . PHE A 1 403 ? -12.038 2.359 -10.111 1.00 94.44 403 PHE A CA 1
ATOM 3123 C C . PHE A 1 403 ? -13.460 1.937 -9.717 1.00 94.44 403 PHE A C 1
ATOM 3125 O O . PHE A 1 403 ? -14.249 2.773 -9.277 1.00 94.44 403 PHE A O 1
ATOM 3132 N N . LEU A 1 404 ? -13.780 0.639 -9.801 1.00 93.94 404 LEU A N 1
ATOM 3133 C CA . LEU A 1 404 ? -15.084 0.118 -9.380 1.00 93.94 404 LEU A CA 1
ATOM 3134 C C . LEU A 1 404 ? -15.359 0.381 -7.897 1.00 93.94 404 LEU A C 1
ATOM 3136 O O . LEU A 1 404 ? -16.474 0.755 -7.546 1.00 93.94 404 LEU A O 1
ATOM 3140 N N . HIS A 1 405 ? -14.352 0.217 -7.039 1.00 94.31 405 HIS A N 1
ATOM 3141 C CA . HIS A 1 405 ? -14.470 0.497 -5.611 1.00 94.31 405 HIS A CA 1
ATOM 3142 C C . HIS A 1 405 ? -14.792 1.972 -5.340 1.00 94.31 405 HIS A C 1
ATOM 3144 O O . HIS A 1 405 ? -15.745 2.268 -4.622 1.00 94.31 405 HIS A O 1
ATOM 3150 N N . GLN A 1 406 ? -14.050 2.897 -5.954 1.00 93.12 406 GLN A N 1
ATOM 3151 C CA . GLN A 1 406 ? -14.276 4.336 -5.783 1.00 93.12 406 GLN A CA 1
ATOM 3152 C C . GLN A 1 406 ? -15.635 4.769 -6.341 1.00 93.12 406 GLN A C 1
ATOM 3154 O O . GLN A 1 406 ? -16.386 5.489 -5.685 1.00 93.12 406 GLN A O 1
ATOM 3159 N N . ARG A 1 407 ? -16.016 4.251 -7.513 1.00 94.38 407 ARG A N 1
ATOM 3160 C CA . ARG A 1 407 ? -17.338 4.489 -8.103 1.00 94.38 407 ARG A CA 1
ATOM 3161 C C . ARG A 1 407 ? -18.469 3.986 -7.205 1.00 94.38 407 ARG A C 1
ATOM 3163 O O . ARG A 1 407 ? -19.507 4.637 -7.119 1.00 94.38 407 ARG A O 1
ATOM 3170 N N . ALA A 1 408 ? -18.285 2.836 -6.558 1.00 93.75 408 ALA A N 1
ATOM 3171 C CA . ALA A 1 408 ? -19.267 2.261 -5.647 1.00 93.75 408 ALA A CA 1
ATOM 3172 C C . ALA A 1 408 ? -19.429 3.098 -4.370 1.00 93.75 408 ALA A C 1
ATOM 3174 O O . ALA A 1 408 ? -20.557 3.302 -3.932 1.00 93.75 408 ALA A O 1
ATOM 3175 N N . ILE A 1 409 ? -18.334 3.645 -3.828 1.00 92.38 409 ILE A N 1
ATOM 3176 C CA . ILE A 1 409 ? -18.378 4.575 -2.687 1.00 92.38 409 ILE A CA 1
ATOM 3177 C C . ILE A 1 409 ? -19.190 5.823 -3.041 1.00 92.38 409 ILE A C 1
ATOM 3179 O O . ILE A 1 409 ? -20.119 6.162 -2.315 1.00 92.38 409 ILE A O 1
ATOM 3183 N N . VAL A 1 410 ? -18.903 6.462 -4.180 1.00 91.62 410 VAL A N 1
ATOM 3184 C CA . VAL A 1 410 ? -19.625 7.671 -4.627 1.00 91.62 410 VAL A CA 1
ATOM 3185 C C . VAL A 1 410 ? -21.120 7.403 -4.836 1.00 91.62 410 VAL A C 1
ATOM 3187 O O . VAL A 1 410 ? -21.947 8.276 -4.602 1.00 91.62 410 VAL A O 1
ATOM 3190 N N . ARG A 1 411 ? -21.484 6.188 -5.261 1.00 92.12 411 ARG A N 1
ATOM 3191 C CA . ARG A 1 411 ? -22.879 5.783 -5.499 1.00 92.12 411 ARG A CA 1
ATOM 3192 C C . ARG A 1 411 ? -23.600 5.229 -4.269 1.00 92.12 411 ARG A C 1
ATOM 3194 O O . ARG A 1 411 ? -24.778 4.908 -4.382 1.00 92.12 411 ARG A O 1
ATOM 3201 N N . GLY A 1 412 ? -22.919 5.058 -3.137 1.00 91.06 412 GLY A N 1
ATOM 3202 C CA . GLY A 1 412 ? -23.505 4.414 -1.961 1.00 91.06 412 GLY A CA 1
ATOM 3203 C C . GLY A 1 412 ? -23.822 2.922 -2.152 1.00 91.06 412 GLY A C 1
ATOM 3204 O O . GLY A 1 412 ? -24.693 2.389 -1.471 1.00 91.06 412 GLY A O 1
ATOM 3205 N N . ASP A 1 413 ? -23.105 2.214 -3.033 1.00 93.62 413 ASP A N 1
ATOM 3206 C CA . ASP A 1 413 ? -23.287 0.772 -3.264 1.00 93.62 413 ASP A CA 1
ATOM 3207 C C . ASP A 1 413 ? -22.266 -0.065 -2.471 1.00 93.62 413 ASP A C 1
ATOM 3209 O O . ASP A 1 413 ? -21.149 -0.346 -2.923 1.00 93.62 413 ASP A O 1
ATOM 3213 N N . LEU A 1 414 ? -22.672 -0.498 -1.274 1.00 94.25 414 LEU A N 1
ATOM 3214 C CA . LEU A 1 414 ? -21.840 -1.306 -0.378 1.00 94.25 414 LEU A CA 1
ATOM 3215 C C . LEU A 1 414 ? -21.463 -2.665 -0.989 1.00 94.25 414 LEU A C 1
ATOM 3217 O O . LEU A 1 414 ? -20.326 -3.127 -0.845 1.00 94.25 414 LEU A O 1
ATOM 3221 N N . VAL A 1 415 ? -22.400 -3.312 -1.687 1.00 93.81 415 VAL A N 1
ATOM 3222 C CA . VAL A 1 415 ? -22.199 -4.653 -2.253 1.00 93.81 415 VAL A CA 1
ATOM 3223 C C . VAL A 1 415 ? -21.104 -4.604 -3.310 1.00 93.81 415 VAL A C 1
ATOM 3225 O O . VAL A 1 415 ? -20.171 -5.412 -3.278 1.00 93.81 415 VAL A O 1
ATOM 3228 N N . THR A 1 416 ? -21.177 -3.641 -4.227 1.00 94.38 416 THR A N 1
ATOM 3229 C CA . THR A 1 416 ? -20.163 -3.472 -5.273 1.00 94.38 416 THR A CA 1
ATOM 3230 C C . THR A 1 416 ? -18.816 -3.060 -4.685 1.00 94.38 416 THR A C 1
ATOM 3232 O O . THR A 1 416 ? -17.788 -3.588 -5.117 1.00 94.38 416 THR A O 1
ATOM 3235 N N . ALA A 1 417 ? -18.791 -2.212 -3.651 1.00 94.88 417 ALA A N 1
ATOM 3236 C CA . ALA A 1 417 ? -17.550 -1.817 -2.985 1.00 94.88 417 ALA A CA 1
ATOM 3237 C C . ALA A 1 417 ? -16.809 -3.018 -2.365 1.00 94.88 417 ALA A C 1
ATOM 3239 O O . ALA A 1 417 ? -15.588 -3.140 -2.522 1.00 94.88 417 ALA A O 1
ATOM 3240 N N . ILE A 1 418 ? -17.538 -3.938 -1.721 1.00 94.19 418 ILE A N 1
ATOM 3241 C CA . ILE A 1 418 ? -16.973 -5.160 -1.125 1.00 94.19 418 ILE A CA 1
ATOM 3242 C C . ILE A 1 418 ? -16.593 -6.187 -2.201 1.00 94.19 418 ILE A C 1
ATOM 3244 O O . ILE A 1 418 ? -15.542 -6.820 -2.089 1.00 94.19 418 ILE A O 1
ATOM 3248 N N . LYS A 1 419 ? -17.376 -6.333 -3.281 1.00 94.50 419 LYS A N 1
ATOM 3249 C CA . LYS A 1 419 ? -17.003 -7.182 -4.434 1.00 94.50 419 LYS A CA 1
ATOM 3250 C C . LYS A 1 419 ? -15.700 -6.715 -5.081 1.00 94.50 419 LYS A C 1
ATOM 3252 O O . LYS A 1 419 ? -14.833 -7.538 -5.373 1.00 94.50 419 LYS A O 1
ATOM 3257 N N . ALA A 1 420 ? -15.545 -5.407 -5.278 1.00 94.62 420 ALA A N 1
ATOM 3258 C CA . ALA A 1 420 ? -14.329 -4.816 -5.826 1.00 94.62 420 ALA A CA 1
ATOM 3259 C C . ALA A 1 420 ? -13.120 -5.062 -4.910 1.00 94.62 420 ALA A C 1
ATOM 3261 O O . ALA A 1 420 ? -12.050 -5.442 -5.383 1.00 94.62 420 ALA A O 1
ATOM 3262 N N . LEU A 1 421 ? -13.314 -4.939 -3.594 1.00 93.56 421 LEU A N 1
ATOM 3263 C CA . LEU A 1 421 ? -12.298 -5.235 -2.584 1.00 93.56 421 LEU A CA 1
ATOM 3264 C C . LEU A 1 421 ? -11.882 -6.716 -2.606 1.00 93.56 421 LEU A C 1
ATOM 3266 O O . LEU A 1 421 ? -10.690 -7.024 -2.577 1.00 93.56 421 LEU A O 1
ATOM 3270 N N . ALA A 1 422 ? -12.845 -7.631 -2.734 1.00 92.06 422 ALA A N 1
ATOM 3271 C CA . ALA A 1 422 ? -12.580 -9.060 -2.864 1.00 92.06 422 ALA A CA 1
ATOM 3272 C C . ALA A 1 422 ? -11.799 -9.397 -4.141 1.00 92.06 422 ALA A C 1
ATOM 3274 O O . ALA A 1 422 ? -10.837 -10.164 -4.094 1.00 92.06 422 ALA A O 1
ATOM 3275 N N . ARG A 1 423 ? -12.173 -8.790 -5.274 1.00 92.44 423 ARG A N 1
ATOM 3276 C CA . ARG A 1 423 ? -11.459 -8.946 -6.548 1.00 92.44 423 ARG A CA 1
ATOM 3277 C C . ARG A 1 423 ? -10.025 -8.430 -6.452 1.00 92.44 423 ARG A C 1
ATOM 3279 O O . ARG A 1 423 ? -9.108 -9.137 -6.857 1.00 92.44 423 ARG A O 1
ATOM 3286 N N . TYR A 1 424 ? -9.832 -7.243 -5.877 1.00 93.00 424 TYR A N 1
ATOM 3287 C CA . TYR A 1 424 ? -8.506 -6.665 -5.665 1.00 93.00 424 TYR A CA 1
ATOM 3288 C C . TYR A 1 424 ? -7.621 -7.604 -4.841 1.00 93.00 424 TYR A C 1
ATOM 3290 O O . TYR A 1 424 ? -6.505 -7.923 -5.244 1.00 93.00 424 TYR A O 1
ATOM 3298 N N . HIS A 1 425 ? -8.134 -8.099 -3.712 1.00 90.12 425 HIS A N 1
ATOM 3299 C CA . HIS A 1 425 ? -7.388 -9.011 -2.851 1.00 90.12 425 HIS A CA 1
ATOM 3300 C C . HIS A 1 425 ? -7.005 -10.310 -3.568 1.00 90.12 425 HIS A C 1
ATOM 3302 O O . HIS A 1 425 ? -5.847 -10.724 -3.511 1.00 90.12 425 HIS A O 1
ATOM 3308 N N . ALA A 1 426 ? -7.950 -10.925 -4.285 1.00 88.56 426 ALA A N 1
ATOM 3309 C CA . ALA A 1 426 ? -7.699 -12.146 -5.040 1.00 88.56 426 ALA A CA 1
ATOM 3310 C C . ALA A 1 426 ? -6.566 -11.960 -6.065 1.00 88.56 426 ALA A C 1
ATOM 3312 O O . ALA A 1 426 ? -5.681 -12.811 -6.150 1.00 88.56 426 ALA A O 1
ATOM 3313 N N . LEU A 1 427 ? -6.537 -10.830 -6.778 1.00 88.31 427 LEU A N 1
ATOM 3314 C CA . LEU A 1 427 ? -5.467 -10.492 -7.724 1.00 88.31 427 LEU A CA 1
ATOM 3315 C C . LEU A 1 427 ? -4.121 -10.289 -7.018 1.00 88.31 427 LEU A C 1
ATOM 3317 O O . LEU A 1 427 ? -3.114 -10.859 -7.427 1.00 88.31 427 LEU A O 1
ATOM 3321 N N . VAL A 1 428 ? -4.085 -9.542 -5.910 1.00 86.44 428 VAL A N 1
ATOM 3322 C CA . VAL A 1 428 ? -2.838 -9.322 -5.152 1.00 86.44 428 VAL A CA 1
ATOM 3323 C C . VAL A 1 428 ? -2.247 -10.635 -4.627 1.00 86.44 428 VAL A C 1
ATOM 3325 O O . VAL A 1 428 ? -1.022 -10.813 -4.614 1.00 86.44 428 VAL A O 1
ATOM 3328 N N . VAL A 1 429 ? -3.107 -11.566 -4.211 1.00 81.75 429 VAL A N 1
ATOM 3329 C CA . VAL A 1 429 ? -2.693 -12.891 -3.741 1.00 81.75 429 VAL A CA 1
ATOM 3330 C C . VAL A 1 429 ? -2.176 -13.761 -4.885 1.00 81.75 429 VAL A C 1
ATOM 3332 O O . VAL A 1 429 ? -1.115 -14.370 -4.739 1.00 81.75 429 VAL A O 1
ATOM 3335 N N . THR A 1 430 ? -2.898 -13.814 -6.003 1.00 80.75 430 THR A N 1
ATOM 3336 C CA . THR A 1 430 ? -2.603 -14.722 -7.123 1.00 80.75 430 THR A CA 1
ATOM 3337 C C . THR A 1 430 ? -1.464 -14.224 -8.013 1.00 80.75 430 THR A C 1
ATOM 3339 O O . THR A 1 430 ? -0.548 -14.986 -8.316 1.00 80.75 430 THR A O 1
ATOM 3342 N N . GLU A 1 431 ? -1.463 -12.945 -8.386 1.00 77.00 431 GLU A N 1
ATOM 3343 C CA . GLU A 1 431 ? -0.559 -12.397 -9.407 1.00 77.00 431 GLU A CA 1
ATOM 3344 C C . GLU A 1 431 ? 0.642 -11.644 -8.812 1.00 77.00 431 GLU A C 1
ATOM 3346 O O . GLU A 1 431 ? 1.753 -11.712 -9.344 1.00 77.00 431 GLU A O 1
ATOM 3351 N N . TYR A 1 432 ? 0.461 -10.975 -7.667 1.00 76.38 432 TYR A N 1
ATOM 3352 C CA . TYR A 1 432 ? 1.460 -10.054 -7.093 1.00 76.38 432 TYR A CA 1
ATOM 3353 C C . TYR A 1 432 ? 2.187 -10.613 -5.863 1.00 76.38 432 TYR A C 1
ATOM 3355 O O . TYR A 1 432 ? 2.871 -9.880 -5.138 1.00 76.38 432 TYR A O 1
ATOM 3363 N N . LYS A 1 433 ? 2.065 -11.927 -5.622 1.00 73.62 433 LYS A N 1
ATOM 3364 C CA . LYS A 1 433 ? 2.776 -12.681 -4.572 1.00 73.62 433 LYS A CA 1
ATOM 3365 C C . LYS A 1 433 ? 2.698 -12.025 -3.185 1.00 73.62 433 LYS A C 1
ATOM 3367 O O . LYS A 1 433 ? 3.648 -12.123 -2.403 1.00 73.62 433 LYS A O 1
ATOM 3372 N N . ARG A 1 434 ? 1.583 -11.349 -2.872 1.00 73.38 434 ARG A N 1
ATOM 3373 C CA . ARG A 1 434 ? 1.349 -10.691 -1.570 1.00 73.38 434 ARG A CA 1
ATOM 3374 C C . ARG A 1 434 ? 2.434 -9.667 -1.210 1.00 73.38 434 ARG A C 1
ATOM 3376 O O . ARG A 1 434 ? 2.858 -9.572 -0.054 1.00 73.38 434 ARG A O 1
ATOM 3383 N N . SER A 1 435 ? 2.943 -8.932 -2.200 1.00 75.38 435 SER A N 1
ATOM 3384 C CA . SER A 1 435 ? 3.919 -7.873 -1.939 1.00 75.38 435 SER A CA 1
ATOM 3385 C C . SER A 1 435 ? 3.298 -6.768 -1.060 1.00 75.38 435 SER A C 1
ATOM 3387 O O . SER A 1 435 ? 2.161 -6.349 -1.307 1.00 75.38 435 SER A O 1
ATOM 3389 N N . PRO A 1 436 ? 4.021 -6.270 -0.034 1.00 76.25 436 PRO A N 1
ATOM 3390 C CA . PRO A 1 436 ? 3.512 -5.239 0.872 1.00 76.25 436 PRO A CA 1
ATOM 3391 C C . PRO A 1 436 ? 3.130 -3.946 0.140 1.00 76.25 436 PRO A C 1
ATOM 3393 O O . PRO A 1 436 ? 2.220 -3.246 0.585 1.00 76.25 436 PRO A O 1
ATOM 3396 N N . THR A 1 437 ? 3.765 -3.665 -1.002 1.00 80.00 437 THR A N 1
ATOM 3397 C CA . THR A 1 437 ? 3.449 -2.530 -1.882 1.00 80.00 437 THR A CA 1
ATOM 3398 C C . THR A 1 437 ? 1.986 -2.543 -2.331 1.00 80.00 437 THR A C 1
ATOM 3400 O O . THR A 1 437 ? 1.363 -1.490 -2.378 1.00 80.00 437 THR A O 1
ATOM 3403 N N . TYR A 1 438 ? 1.413 -3.725 -2.580 1.00 85.12 438 TYR A N 1
ATOM 3404 C CA . TYR A 1 438 ? 0.031 -3.888 -3.051 1.00 85.12 438 TYR A CA 1
ATOM 3405 C C . TYR A 1 438 ? -0.955 -4.199 -1.912 1.00 85.12 438 TYR A C 1
ATOM 3407 O O . TYR A 1 438 ? -2.142 -3.898 -2.009 1.00 85.12 438 TYR A O 1
ATOM 3415 N N . LEU A 1 439 ? -0.477 -4.728 -0.780 1.00 86.62 439 LEU A N 1
ATOM 3416 C CA . LEU A 1 439 ? -1.316 -4.934 0.408 1.00 86.62 439 LEU A CA 1
ATOM 3417 C C . LEU A 1 439 ? -1.641 -3.628 1.152 1.00 86.62 439 LEU A C 1
ATOM 3419 O O . LEU A 1 439 ? -2.687 -3.525 1.789 1.00 86.62 439 LEU A O 1
ATOM 3423 N N . ARG A 1 440 ? -0.779 -2.607 1.085 1.00 88.56 440 ARG A N 1
ATOM 3424 C CA . ARG A 1 440 ? -1.055 -1.299 1.708 1.00 88.56 440 ARG A CA 1
ATOM 3425 C C . ARG A 1 440 ? -2.273 -0.584 1.093 1.00 88.56 440 ARG A C 1
ATOM 3427 O O . ARG A 1 440 ? -3.144 -0.184 1.868 1.00 88.56 440 ARG A O 1
ATOM 3434 N N . PRO A 1 441 ? -2.409 -0.478 -0.245 1.00 90.19 441 PRO A N 1
ATOM 3435 C CA . PRO A 1 441 ? -3.638 -0.004 -0.885 1.00 90.19 441 PRO A CA 1
ATOM 3436 C C . PRO A 1 441 ? -4.891 -0.771 -0.457 1.00 90.19 441 PRO A C 1
ATOM 3438 O O . PRO A 1 441 ? -5.919 -0.162 -0.175 1.00 90.19 441 PRO A O 1
ATOM 3441 N N . PHE A 1 442 ? -4.797 -2.096 -0.314 1.00 91.62 442 PHE A N 1
ATOM 3442 C CA . PHE A 1 442 ? -5.911 -2.912 0.171 1.00 91.62 442 PHE A CA 1
ATOM 3443 C C . PHE A 1 442 ? -6.403 -2.474 1.561 1.00 91.62 442 PHE A C 1
ATOM 3445 O O . PHE A 1 442 ? -7.606 -2.347 1.789 1.00 91.62 442 PHE A O 1
ATOM 3452 N N . VAL A 1 443 ? -5.482 -2.167 2.481 1.00 92.44 443 VAL A N 1
ATOM 3453 C CA . VAL A 1 443 ? -5.822 -1.622 3.807 1.00 92.44 443 VAL A CA 1
ATOM 3454 C C . VAL A 1 443 ? -6.493 -0.249 3.708 1.00 92.44 443 VAL A C 1
ATOM 3456 O O . VAL A 1 443 ? -7.423 0.025 4.468 1.00 92.44 443 VAL A O 1
ATOM 3459 N N . ALA A 1 444 ? -6.078 0.600 2.765 1.00 91.31 444 ALA A N 1
ATOM 3460 C CA . ALA A 1 444 ? -6.741 1.879 2.515 1.00 91.31 444 ALA A CA 1
ATOM 3461 C C . ALA A 1 444 ? -8.181 1.689 2.000 1.00 91.31 444 ALA A C 1
ATOM 3463 O O . ALA A 1 444 ? -9.085 2.391 2.442 1.00 91.31 444 ALA A O 1
ATOM 3464 N N . PHE A 1 445 ? -8.433 0.694 1.148 1.00 91.81 445 PHE A N 1
ATOM 3465 C CA . PHE A 1 445 ? -9.786 0.381 0.671 1.00 91.81 445 PHE A CA 1
ATOM 3466 C C . PHE A 1 445 ? -10.686 -0.193 1.770 1.00 91.81 445 PHE A C 1
ATOM 3468 O O . PHE A 1 445 ? -11.852 0.191 1.871 1.00 91.81 445 PHE A O 1
ATOM 3475 N N . LEU A 1 446 ? -10.142 -1.042 2.650 1.00 94.25 446 LEU A N 1
ATOM 3476 C CA . LEU A 1 446 ? -10.848 -1.486 3.858 1.00 94.25 446 LEU A CA 1
ATOM 3477 C C . LEU A 1 446 ? -11.245 -0.286 4.730 1.00 94.25 446 LEU A C 1
ATOM 3479 O O . LEU A 1 446 ? -12.398 -0.178 5.146 1.00 94.25 446 LEU A O 1
ATOM 3483 N N . LYS A 1 447 ? -10.311 0.648 4.959 1.00 93.81 447 LYS A N 1
ATOM 3484 C CA . LYS A 1 447 ? -10.576 1.896 5.688 1.00 93.81 447 LYS A CA 1
ATOM 3485 C C . LYS A 1 447 ? -11.694 2.703 5.025 1.00 93.81 447 LYS A C 1
ATOM 3487 O O . LYS A 1 447 ? -12.586 3.168 5.727 1.00 93.81 447 LYS A O 1
ATOM 3492 N N . ASN A 1 448 ? -11.658 2.864 3.702 1.00 91.38 448 ASN A N 1
ATOM 3493 C CA . ASN A 1 448 ? -12.649 3.651 2.970 1.00 91.38 448 ASN A CA 1
ATOM 3494 C C . ASN A 1 448 ? -14.056 3.072 3.133 1.00 91.38 448 ASN A C 1
ATOM 3496 O O . ASN A 1 448 ? -14.976 3.818 3.457 1.00 91.38 448 ASN A O 1
ATOM 3500 N N . VAL A 1 449 ? -14.217 1.756 2.998 1.00 93.38 449 VAL A N 1
ATOM 3501 C CA . VAL A 1 449 ? -15.516 1.087 3.178 1.00 93.38 449 VAL A CA 1
ATOM 3502 C C . VAL A 1 449 ? -16.030 1.207 4.616 1.00 93.38 449 VAL A C 1
ATOM 3504 O O . VAL A 1 449 ? -17.204 1.496 4.823 1.00 93.38 449 VAL A O 1
ATOM 3507 N N . LEU A 1 450 ? -15.156 1.076 5.617 1.00 93.88 450 LEU A N 1
ATOM 3508 C CA . LEU A 1 450 ? -15.532 1.269 7.024 1.00 93.88 450 LEU A CA 1
ATOM 3509 C C . LEU A 1 450 ? -15.885 2.723 7.367 1.00 93.88 450 LEU A C 1
ATOM 3511 O O . LEU A 1 450 ? -16.598 2.966 8.336 1.00 93.88 450 LEU A O 1
ATOM 3515 N N . HIS A 1 451 ? -15.357 3.689 6.617 1.00 91.81 451 HIS A N 1
ATOM 3516 C CA . HIS A 1 451 ? -15.577 5.106 6.877 1.00 91.81 451 HIS A CA 1
ATOM 3517 C C . HIS A 1 451 ? -16.839 5.653 6.195 1.00 91.81 451 HIS A C 1
ATOM 3519 O O . HIS A 1 451 ? -17.584 6.380 6.841 1.00 91.81 451 HIS A O 1
ATOM 3525 N N . HIS A 1 452 ? -17.086 5.298 4.928 1.00 90.62 452 HIS A N 1
ATOM 3526 C CA . HIS A 1 452 ? -18.119 5.941 4.101 1.00 90.62 452 HIS A CA 1
ATOM 3527 C C . HIS A 1 452 ? -19.519 5.341 4.250 1.00 90.62 452 HIS A C 1
ATOM 3529 O O . HIS A 1 452 ? -20.499 6.057 4.090 1.00 90.62 452 HIS A O 1
ATOM 3535 N N . PHE A 1 453 ? -19.629 4.043 4.535 1.00 92.31 453 PHE A N 1
ATOM 3536 C CA . PHE A 1 453 ? -20.928 3.385 4.683 1.00 92.31 453 PHE A CA 1
ATOM 3537 C C . PHE A 1 453 ? -21.358 3.403 6.139 1.00 92.31 453 PHE A C 1
ATOM 3539 O O . PHE A 1 453 ? -20.555 3.042 7.001 1.00 92.31 453 PHE A O 1
ATOM 3546 N N . ASP A 1 454 ? -22.596 3.798 6.412 1.00 91.00 454 ASP A N 1
ATOM 3547 C CA . ASP A 1 454 ? -23.207 3.858 7.740 1.00 91.00 454 ASP A CA 1
ATOM 3548 C C . ASP A 1 454 ? -23.692 2.485 8.235 1.00 91.00 454 ASP A C 1
ATOM 3550 O O . ASP A 1 454 ? -23.655 1.486 7.520 1.00 91.00 454 ASP A O 1
ATOM 3554 N N . ASP A 1 455 ? -24.088 2.414 9.507 1.00 89.25 455 ASP A N 1
ATOM 3555 C CA . ASP A 1 455 ? -24.450 1.151 10.160 1.00 89.25 455 ASP A CA 1
ATOM 3556 C C . ASP A 1 455 ? -25.732 0.534 9.561 1.00 89.25 455 ASP A C 1
ATOM 3558 O O . ASP A 1 455 ? -25.906 -0.684 9.610 1.00 89.25 455 ASP A O 1
ATOM 3562 N N . GLU A 1 456 ? -26.601 1.352 8.959 1.00 88.19 456 GLU A N 1
ATOM 3563 C CA . GLU A 1 456 ? -27.828 0.917 8.286 1.00 88.19 456 GLU A CA 1
ATOM 3564 C C . GLU A 1 456 ? -27.543 0.212 6.960 1.00 88.19 456 GLU A C 1
ATOM 3566 O O . GLU A 1 456 ? -28.083 -0.873 6.718 1.00 88.19 456 GLU A O 1
ATOM 3571 N N . ALA A 1 457 ? -26.642 0.755 6.132 1.00 89.56 457 ALA A N 1
ATOM 3572 C CA . ALA A 1 457 ? -26.223 0.105 4.894 1.00 89.56 457 ALA A CA 1
ATOM 3573 C C . ALA A 1 457 ? -25.666 -1.300 5.164 1.00 89.56 457 ALA A C 1
ATOM 3575 O O . ALA A 1 457 ? -26.022 -2.254 4.467 1.00 89.56 457 ALA A O 1
ATOM 3576 N N . TRP A 1 458 ? -24.851 -1.454 6.213 1.00 91.38 458 TRP A N 1
ATOM 3577 C CA . TRP A 1 458 ? -24.303 -2.759 6.595 1.00 91.38 458 TRP A CA 1
ATOM 3578 C C . TRP A 1 458 ? -25.374 -3.769 7.006 1.00 91.38 458 TRP A C 1
ATOM 3580 O O . TRP A 1 458 ? -25.206 -4.943 6.698 1.00 91.38 458 TRP A O 1
ATOM 3590 N N . ARG A 1 459 ? -26.476 -3.336 7.635 1.00 88.62 459 ARG A N 1
ATOM 3591 C CA . ARG A 1 459 ? -27.596 -4.229 7.991 1.00 88.62 459 ARG A CA 1
ATOM 3592 C C . ARG A 1 459 ? -28.462 -4.604 6.802 1.00 88.62 459 ARG A C 1
ATOM 3594 O O . ARG A 1 459 ? -28.967 -5.721 6.748 1.00 88.62 459 ARG A O 1
ATOM 3601 N N . LYS A 1 460 ? -28.688 -3.654 5.893 1.00 87.88 460 LYS A N 1
ATOM 3602 C CA . LYS A 1 460 ? -29.620 -3.813 4.772 1.00 87.88 460 LYS A CA 1
ATOM 3603 C C . LYS A 1 460 ? -29.089 -4.776 3.713 1.00 87.88 460 LYS A C 1
ATOM 3605 O O . LYS A 1 460 ? -29.861 -5.532 3.130 1.00 87.88 460 LYS A O 1
ATOM 3610 N N . PHE A 1 461 ? -27.789 -4.732 3.433 1.00 86.44 461 PHE A N 1
ATOM 3611 C CA . PHE A 1 461 ? -27.191 -5.507 2.350 1.00 86.44 461 PHE A CA 1
ATOM 3612 C C . PHE A 1 461 ? -26.537 -6.799 2.853 1.00 86.44 461 PHE A C 1
ATOM 3614 O O . PHE A 1 461 ? -25.639 -6.776 3.691 1.00 86.44 461 PHE A O 1
ATOM 3621 N N . GLN A 1 462 ? -26.907 -7.937 2.259 1.00 84.75 462 GLN A N 1
ATOM 3622 C CA . GLN A 1 462 ? -26.267 -9.227 2.533 1.00 84.75 462 GLN A CA 1
ATOM 3623 C C . GLN A 1 462 ? -24.895 -9.317 1.850 1.00 84.75 462 GLN A C 1
ATOM 3625 O O . GLN A 1 462 ? -24.758 -9.711 0.692 1.00 84.75 462 GLN A O 1
ATOM 3630 N N . VAL A 1 463 ? -23.852 -8.923 2.580 1.00 91.44 463 VAL A N 1
ATOM 3631 C CA . VAL A 1 463 ? -22.453 -8.930 2.104 1.00 91.44 463 VAL A CA 1
ATOM 3632 C C . VAL A 1 463 ? -21.570 -9.939 2.840 1.00 91.44 463 VAL A C 1
ATOM 3634 O O . VAL A 1 463 ? -20.385 -10.083 2.522 1.00 91.44 463 VAL A O 1
ATOM 3637 N N . TRP A 1 464 ? -22.142 -10.685 3.787 1.00 91.44 464 TRP A N 1
ATOM 3638 C CA . TRP A 1 464 ? -21.432 -11.667 4.603 1.00 91.44 464 TRP A CA 1
ATOM 3639 C C . TRP A 1 464 ? -20.716 -12.759 3.793 1.00 91.44 464 TRP A C 1
ATOM 3641 O O . TRP A 1 464 ? -19.527 -12.961 4.055 1.00 91.44 464 TRP A O 1
ATOM 3651 N N . PRO A 1 465 ? -21.309 -13.394 2.756 1.00 92.12 465 PRO A N 1
ATOM 3652 C CA . PRO A 1 465 ? -20.604 -14.426 1.988 1.00 92.12 465 PRO A CA 1
ATOM 3653 C C . PRO A 1 465 ? -19.326 -13.900 1.322 1.00 92.12 465 PRO A C 1
ATOM 3655 O O . PRO A 1 465 ? -18.315 -14.601 1.227 1.00 92.12 465 PRO A O 1
ATOM 3658 N N . ILE A 1 466 ? -19.352 -12.639 0.880 1.00 92.62 466 ILE A N 1
ATOM 3659 C CA . ILE A 1 466 ? -18.218 -11.993 0.219 1.00 92.62 466 ILE A CA 1
ATOM 3660 C C . ILE A 1 466 ? -17.161 -11.618 1.261 1.00 92.62 466 ILE A C 1
ATOM 3662 O O . ILE A 1 466 ? -15.992 -11.959 1.087 1.00 92.62 466 ILE A O 1
ATOM 3666 N N . ALA A 1 467 ? -17.558 -10.982 2.367 1.00 91.81 467 ALA A N 1
ATOM 3667 C CA . ALA A 1 467 ? -16.649 -10.621 3.455 1.00 91.81 467 ALA A CA 1
ATOM 3668 C C . ALA A 1 467 ? -15.964 -11.856 4.068 1.00 91.81 467 ALA A C 1
ATOM 3670 O O . ALA A 1 467 ? -14.752 -11.846 4.293 1.00 91.81 467 ALA A O 1
ATOM 3671 N N . ARG A 1 468 ? -16.709 -12.953 4.260 1.00 92.19 468 ARG A N 1
ATOM 3672 C CA . ARG A 1 468 ? -16.181 -14.236 4.741 1.00 92.19 468 ARG A CA 1
ATOM 3673 C C . ARG A 1 468 ? -15.190 -14.850 3.755 1.00 92.19 468 ARG A C 1
ATOM 3675 O O . ARG A 1 468 ? -14.148 -15.345 4.176 1.00 92.19 468 ARG A O 1
ATOM 3682 N N . ARG A 1 469 ? -15.460 -14.776 2.448 1.00 91.19 469 ARG A N 1
ATOM 3683 C CA . ARG A 1 469 ? -14.510 -15.222 1.416 1.00 91.19 469 ARG A CA 1
ATOM 3684 C C . ARG A 1 469 ? -13.209 -14.426 1.471 1.00 91.19 469 ARG A C 1
ATOM 3686 O O . ARG A 1 469 ? -12.143 -15.029 1.441 1.00 91.19 469 ARG A O 1
ATOM 3693 N N . VAL A 1 470 ? -13.290 -13.099 1.589 1.00 90.81 470 VAL A N 1
ATOM 3694 C CA . VAL A 1 470 ? -12.103 -12.240 1.730 1.00 90.81 470 VAL A CA 1
ATOM 3695 C C . VAL A 1 470 ? -11.311 -12.621 2.976 1.00 90.81 470 VAL A C 1
ATOM 3697 O O . VAL A 1 470 ? -10.102 -12.806 2.892 1.00 90.81 470 VAL A O 1
ATOM 3700 N N . PHE A 1 471 ? -11.985 -12.804 4.114 1.00 91.81 471 PHE A N 1
ATOM 3701 C CA . PHE A 1 471 ? -11.343 -13.254 5.348 1.00 91.81 471 PHE A CA 1
ATOM 3702 C C . PHE A 1 471 ? -10.606 -14.583 5.168 1.00 91.81 471 PHE A C 1
ATOM 3704 O O . PHE A 1 471 ? -9.432 -14.678 5.520 1.00 91.81 471 PHE A O 1
ATOM 3711 N N . ASN A 1 472 ? -11.260 -15.585 4.578 1.00 90.19 472 ASN A N 1
ATOM 3712 C CA . ASN A 1 472 ? -10.648 -16.891 4.348 1.00 90.19 472 ASN A CA 1
ATOM 3713 C C . ASN A 1 472 ? -9.424 -16.784 3.432 1.00 90.19 472 ASN A C 1
ATOM 3715 O O . ASN A 1 472 ? -8.367 -17.289 3.790 1.00 90.19 472 ASN A O 1
ATOM 3719 N N . GLN A 1 473 ? -9.519 -16.037 2.328 1.00 87.00 473 GLN A N 1
ATOM 3720 C CA . GLN A 1 473 ? -8.387 -15.814 1.422 1.00 87.00 473 GLN A CA 1
ATOM 3721 C C . GLN A 1 473 ? -7.197 -15.132 2.109 1.00 87.00 473 GLN A C 1
ATOM 3723 O O . GLN A 1 473 ? -6.049 -15.428 1.784 1.00 87.00 473 GLN A O 1
ATOM 3728 N N . VAL A 1 474 ? -7.449 -14.199 3.037 1.00 85.75 474 VAL A N 1
ATOM 3729 C CA . VAL A 1 474 ? -6.382 -13.569 3.832 1.00 85.75 474 VAL A CA 1
ATOM 3730 C C . VAL A 1 474 ? -5.750 -14.599 4.769 1.00 85.75 474 VAL A C 1
ATOM 3732 O O . VAL A 1 474 ? -4.531 -14.669 4.862 1.00 85.75 474 VAL A O 1
ATOM 3735 N N . VAL A 1 475 ? -6.556 -15.401 5.468 1.00 86.31 475 VAL A N 1
ATOM 3736 C CA . VAL A 1 475 ? -6.080 -16.374 6.467 1.00 86.31 475 VAL A CA 1
ATOM 3737 C C . VAL A 1 475 ? -5.379 -17.580 5.835 1.00 86.31 475 VAL A C 1
ATOM 3739 O O . VAL A 1 475 ? -4.493 -18.155 6.460 1.00 86.31 475 VAL A O 1
ATOM 3742 N N . GLU A 1 476 ? -5.732 -17.956 4.608 1.00 83.50 476 GLU A N 1
ATOM 3743 C CA . GLU A 1 476 ? -5.047 -19.002 3.835 1.00 83.50 476 GLU A CA 1
ATOM 3744 C C . GLU A 1 476 ? -3.596 -18.630 3.484 1.00 83.50 476 GLU A C 1
ATOM 3746 O O . GLU A 1 476 ? -2.779 -19.502 3.187 1.00 83.50 476 GLU A O 1
ATOM 3751 N N . ASP A 1 477 ? -3.232 -17.346 3.542 1.00 76.44 477 ASP A N 1
ATOM 3752 C CA . ASP A 1 477 ? -1.843 -16.920 3.406 1.00 76.44 477 ASP A CA 1
ATOM 3753 C C . ASP A 1 477 ? -1.029 -17.331 4.639 1.00 76.44 477 ASP A C 1
ATOM 3755 O O . ASP A 1 477 ? -1.341 -16.933 5.762 1.00 76.44 477 ASP A O 1
ATOM 3759 N N . SER A 1 478 ? 0.077 -18.055 4.426 1.00 71.88 478 SER A N 1
ATOM 3760 C CA . SER A 1 478 ? 0.995 -18.511 5.479 1.00 71.88 478 SER A CA 1
ATOM 3761 C C . SER A 1 478 ? 1.462 -17.384 6.405 1.00 71.88 478 SER A C 1
ATOM 3763 O O . SER A 1 478 ? 1.647 -17.613 7.601 1.00 71.88 478 SER A O 1
ATOM 3765 N N . LYS A 1 479 ? 1.584 -16.151 5.893 1.00 77.31 479 LYS A N 1
ATOM 3766 C CA . LYS A 1 479 ? 1.941 -14.969 6.697 1.00 77.31 479 LYS A CA 1
ATOM 3767 C C . LYS A 1 479 ? 0.851 -14.545 7.679 1.00 77.31 479 LYS A C 1
ATOM 3769 O O . LYS A 1 479 ? 1.161 -13.907 8.681 1.00 77.31 479 LYS A O 1
ATOM 3774 N N . PHE A 1 480 ? -0.406 -14.874 7.401 1.00 82.62 480 PHE A N 1
ATOM 3775 C CA . PHE A 1 480 ? -1.583 -14.384 8.114 1.00 82.62 480 PHE A CA 1
ATOM 3776 C C . PHE A 1 480 ? -2.460 -15.501 8.700 1.00 82.62 480 PHE A C 1
ATOM 3778 O O . PHE A 1 480 ? -3.485 -15.199 9.306 1.00 82.62 480 PHE A O 1
ATOM 3785 N N . VAL A 1 481 ? -2.041 -16.772 8.646 1.00 85.06 481 VAL A N 1
ATOM 3786 C CA . VAL A 1 481 ? -2.753 -17.915 9.268 1.00 85.06 481 VAL A CA 1
ATOM 3787 C C . VAL A 1 481 ? -3.107 -17.658 10.736 1.00 85.06 481 VAL A C 1
ATOM 3789 O O . VAL A 1 481 ? -4.179 -18.038 11.217 1.00 85.06 481 VAL A O 1
ATOM 3792 N N . TYR A 1 482 ? -2.231 -16.966 11.471 1.00 87.31 482 TYR A N 1
ATOM 3793 C CA . TYR A 1 482 ? -2.472 -16.620 12.872 1.00 87.31 482 TYR A CA 1
ATOM 3794 C C . TYR A 1 482 ? -3.718 -15.734 13.068 1.00 87.31 482 TYR A C 1
ATOM 3796 O O . TYR A 1 482 ? -4.336 -15.796 14.135 1.00 87.31 482 TYR A O 1
ATOM 3804 N N . LEU A 1 483 ? -4.135 -14.968 12.049 1.00 88.00 483 LEU A N 1
ATOM 3805 C CA . LEU A 1 483 ? -5.342 -14.139 12.079 1.00 88.00 483 LEU A CA 1
ATOM 3806 C C . LEU A 1 483 ? -6.609 -14.977 12.204 1.00 88.00 483 LEU A C 1
ATOM 3808 O O . LEU A 1 483 ? -7.528 -14.560 12.902 1.00 88.00 483 LEU A O 1
ATOM 3812 N N . GLY A 1 484 ? -6.647 -16.178 11.622 1.00 87.38 484 GLY A N 1
ATOM 3813 C CA . GLY A 1 484 ? -7.774 -17.097 11.791 1.00 87.38 484 GLY A CA 1
ATOM 3814 C C . GLY A 1 484 ? -7.945 -17.519 13.250 1.00 87.38 484 GLY A C 1
ATOM 3815 O O . GLY A 1 484 ? -9.049 -17.485 13.797 1.00 87.38 484 GLY A O 1
ATOM 3816 N N . ARG A 1 485 ? -6.832 -17.854 13.918 1.00 88.88 485 ARG A N 1
ATOM 3817 C CA . ARG A 1 485 ? -6.824 -18.215 15.347 1.00 88.88 485 ARG A CA 1
ATOM 3818 C C . ARG A 1 485 ? -7.194 -17.024 16.227 1.00 88.88 485 ARG A C 1
ATOM 3820 O O . ARG A 1 485 ? -7.979 -17.185 17.156 1.00 88.88 485 ARG A O 1
ATOM 3827 N N . GLN A 1 486 ? -6.648 -15.842 15.942 1.00 88.12 486 GLN A N 1
ATOM 3828 C CA . GLN A 1 486 ? -6.984 -14.626 16.684 1.00 88.12 486 GLN A CA 1
ATOM 3829 C C . GLN A 1 486 ? -8.447 -14.229 16.495 1.00 88.12 486 GLN A C 1
ATOM 3831 O O . GLN A 1 486 ? -9.117 -13.941 17.479 1.00 88.12 486 GLN A O 1
ATOM 3836 N N . GLY A 1 487 ? -8.960 -14.286 15.266 1.00 86.94 487 GLY A N 1
ATOM 3837 C CA . GLY A 1 487 ? -10.353 -13.992 14.954 1.00 86.94 487 GLY A CA 1
ATOM 3838 C C . GLY A 1 487 ? -11.298 -14.886 15.749 1.00 86.94 487 GLY A C 1
ATOM 3839 O O . GLY A 1 487 ? -12.151 -14.378 16.467 1.00 86.94 487 GLY A O 1
ATOM 3840 N N . ARG A 1 488 ? -11.079 -16.208 15.737 1.00 87.56 488 ARG A N 1
ATOM 3841 C CA . ARG A 1 488 ? -11.892 -17.164 16.515 1.00 87.56 488 ARG A CA 1
ATOM 3842 C C . ARG A 1 488 ? -11.840 -16.940 18.028 1.00 87.56 488 ARG A C 1
ATOM 3844 O O . ARG A 1 488 ? -12.761 -17.362 18.712 1.00 87.56 488 ARG A O 1
ATOM 3851 N N . LYS A 1 489 ? -10.772 -16.328 18.547 1.00 87.88 489 LYS A N 1
ATOM 3852 C CA . LYS A 1 489 ? -10.645 -15.973 19.969 1.00 87.88 489 LYS A CA 1
ATOM 3853 C C . LYS A 1 489 ? -11.239 -14.603 20.303 1.00 87.88 489 LYS A C 1
ATOM 3855 O O . LYS A 1 489 ? -11.568 -14.370 21.454 1.00 87.88 489 LYS A O 1
ATOM 3860 N N . SER A 1 490 ? -11.292 -13.684 19.339 1.00 86.25 490 SER A N 1
ATOM 3861 C CA . SER A 1 490 ? -11.612 -12.267 19.569 1.00 86.25 4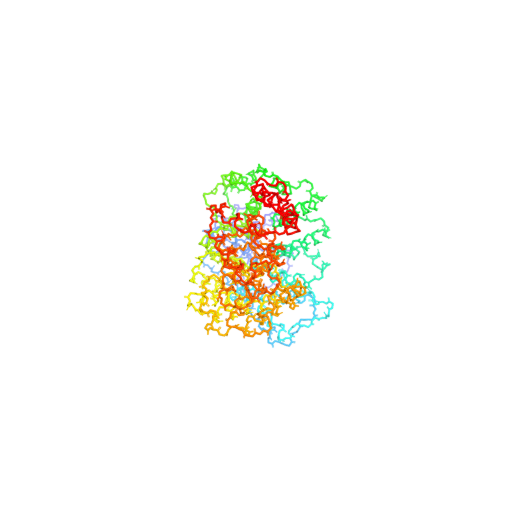90 SER A CA 1
ATOM 3862 C C . SER A 1 490 ? -13.007 -11.852 19.107 1.00 86.25 490 SER A C 1
ATOM 3864 O O . SER A 1 490 ? -13.642 -11.060 19.783 1.00 86.25 490 SER A O 1
ATOM 3866 N N . ILE A 1 491 ? -13.462 -12.356 17.958 1.00 88.44 491 ILE A N 1
ATOM 3867 C CA . ILE A 1 491 ? -14.767 -12.045 17.350 1.00 88.44 491 ILE A CA 1
ATOM 3868 C C . ILE A 1 491 ? -15.454 -13.341 16.860 1.00 88.44 491 ILE A C 1
ATOM 3870 O O . ILE A 1 491 ? -15.697 -13.515 15.663 1.00 88.44 491 ILE A O 1
ATOM 3874 N N . PRO A 1 492 ? -15.688 -14.325 17.753 1.00 83.06 492 PRO A N 1
ATOM 3875 C CA . PRO A 1 492 ? -16.091 -15.677 17.368 1.00 83.06 492 PRO A CA 1
ATOM 3876 C C . PRO A 1 492 ? -17.452 -15.747 16.671 1.00 83.06 492 PRO A C 1
ATOM 3878 O O . PRO A 1 492 ? -17.563 -16.473 15.685 1.00 83.06 492 PRO A O 1
ATOM 3881 N N . SER A 1 493 ? -18.464 -15.027 17.166 1.00 86.38 493 SER A N 1
ATOM 3882 C CA . SER A 1 493 ? -19.830 -15.087 16.628 1.00 86.38 493 SER A CA 1
ATOM 3883 C C . SER A 1 493 ? -19.895 -14.557 15.184 1.00 86.38 493 SER A C 1
ATOM 3885 O O . SER A 1 493 ? -20.284 -15.335 14.306 1.00 86.38 493 SER A O 1
ATOM 3887 N N . PRO A 1 494 ? -19.368 -13.350 14.868 1.00 85.88 494 PRO A N 1
ATOM 3888 C CA . PRO A 1 494 ? -19.307 -12.838 13.497 1.00 85.88 494 PRO A CA 1
ATOM 3889 C C . PRO A 1 494 ? -18.637 -13.775 12.485 1.00 85.88 494 PRO A C 1
ATOM 3891 O O . PRO A 1 494 ? -18.963 -13.739 11.303 1.00 85.88 494 PRO A O 1
ATOM 3894 N N . LEU A 1 495 ? -17.685 -14.608 12.923 1.00 84.81 495 LEU A N 1
ATOM 3895 C CA . LEU A 1 495 ? -16.960 -15.538 12.051 1.00 84.81 495 LEU A CA 1
ATOM 3896 C C . LEU A 1 495 ? -17.690 -16.861 11.791 1.00 84.81 495 LEU A C 1
ATOM 3898 O O . LEU A 1 495 ? -17.344 -17.559 10.832 1.00 84.81 495 LEU A O 1
ATOM 3902 N N . ARG A 1 496 ? -18.631 -17.247 12.655 1.00 84.56 496 ARG A N 1
ATOM 3903 C CA . ARG A 1 496 ? -19.321 -18.543 12.585 1.00 84.56 496 ARG A CA 1
ATOM 3904 C C . ARG A 1 496 ? -20.645 -18.428 11.847 1.00 84.56 496 ARG A C 1
ATOM 3906 O O . ARG A 1 496 ? -20.897 -19.232 10.950 1.00 84.56 496 ARG A O 1
ATOM 3913 N N . GLU A 1 497 ? -21.421 -17.407 12.186 1.00 85.44 497 GLU A N 1
ATOM 3914 C CA . GLU A 1 497 ? -22.817 -17.265 11.784 1.00 85.44 497 GLU A CA 1
ATOM 3915 C C . GLU A 1 497 ? -23.035 -16.004 10.945 1.00 85.44 497 GLU A C 1
ATOM 3917 O O . GLU A 1 497 ? -22.312 -15.009 11.063 1.00 85.44 497 GLU A O 1
ATOM 3922 N N . GLU A 1 498 ? -24.022 -16.065 10.053 1.00 84.00 498 GLU A N 1
ATOM 3923 C CA . GLU A 1 498 ? -24.458 -14.910 9.280 1.00 84.00 498 GLU A CA 1
ATOM 3924 C C . GLU A 1 498 ? -25.390 -14.057 10.144 1.00 84.00 498 GLU A C 1
ATOM 3926 O O . GLU A 1 498 ? -26.502 -14.459 10.471 1.00 84.00 498 GLU A O 1
ATOM 3931 N N . SER A 1 499 ? -24.920 -12.869 10.523 1.00 84.62 499 SER A N 1
ATOM 3932 C CA . SER A 1 499 ? -25.726 -11.849 11.193 1.00 84.62 499 SER A CA 1
ATOM 3933 C C . SER A 1 499 ? -25.640 -10.520 10.432 1.00 84.62 499 SER A C 1
ATOM 3935 O O . SER A 1 499 ? -24.649 -10.293 9.725 1.00 84.62 499 SER A O 1
ATOM 3937 N N . PRO A 1 500 ? -26.625 -9.608 10.576 1.00 82.38 500 PRO A N 1
ATOM 3938 C CA . PRO A 1 500 ? -26.699 -8.375 9.783 1.00 82.38 500 PRO A CA 1
ATOM 3939 C C . PRO A 1 500 ? -25.437 -7.507 9.852 1.00 82.38 500 PRO A C 1
ATOM 3941 O O . PRO A 1 500 ? -25.123 -6.786 8.918 1.00 82.38 500 PRO A O 1
ATOM 3944 N N . LEU A 1 501 ? -24.687 -7.576 10.955 1.00 91.06 501 LEU A N 1
ATOM 3945 C CA . LEU A 1 501 ? -23.472 -6.785 11.175 1.00 91.06 501 LEU A CA 1
ATOM 3946 C C . LEU A 1 501 ? -22.191 -7.634 11.177 1.00 91.06 501 LEU A C 1
ATOM 3948 O O . LEU A 1 501 ? -21.096 -7.085 11.298 1.00 91.06 501 LEU A O 1
ATOM 3952 N N . ALA A 1 502 ? -22.284 -8.957 10.995 1.00 91.44 502 ALA A N 1
ATOM 3953 C CA . ALA A 1 502 ? -21.120 -9.846 10.997 1.00 91.44 502 ALA A CA 1
ATOM 3954 C C . ALA A 1 502 ? -20.065 -9.413 9.968 1.00 91.44 502 ALA A C 1
ATOM 3956 O O . ALA A 1 502 ? -18.870 -9.377 10.269 1.00 91.44 502 ALA A O 1
ATOM 3957 N N . ALA A 1 503 ? -20.503 -9.014 8.770 1.00 93.00 503 ALA A N 1
ATOM 3958 C CA . ALA A 1 503 ? -19.606 -8.537 7.723 1.00 93.00 503 ALA A CA 1
ATOM 3959 C C . ALA A 1 503 ? -18.821 -7.286 8.151 1.00 93.00 503 ALA A C 1
ATOM 3961 O O . ALA A 1 503 ? -17.606 -7.241 7.957 1.00 93.00 503 ALA A O 1
ATOM 3962 N N . LEU A 1 504 ? -19.483 -6.313 8.790 1.00 95.06 504 LEU A N 1
ATOM 3963 C CA . LEU A 1 504 ? -18.851 -5.095 9.302 1.00 95.06 504 LEU A CA 1
ATOM 3964 C C . LEU A 1 504 ? -17.728 -5.430 10.295 1.00 95.06 504 LEU A C 1
ATOM 3966 O O . LEU A 1 504 ? -16.618 -4.906 10.177 1.00 95.06 504 LEU A O 1
ATOM 3970 N N . PHE A 1 505 ? -17.981 -6.337 11.242 1.00 94.62 505 PHE A N 1
ATOM 3971 C CA . PHE A 1 505 ? -16.985 -6.710 12.250 1.00 94.62 505 PHE A CA 1
ATOM 3972 C C . PHE A 1 505 ? -15.816 -7.503 11.671 1.00 94.62 505 PHE A C 1
ATOM 3974 O O . PHE A 1 505 ? -14.674 -7.250 12.057 1.00 94.62 505 PHE A O 1
ATOM 3981 N N . ILE A 1 506 ? -16.058 -8.404 10.713 1.00 94.25 506 ILE A N 1
ATOM 3982 C CA . ILE A 1 506 ? -14.984 -9.118 10.007 1.00 94.25 506 ILE A CA 1
ATOM 3983 C C . ILE A 1 506 ? -14.098 -8.128 9.245 1.00 94.25 506 ILE A C 1
ATOM 3985 O O . ILE A 1 506 ? -12.872 -8.185 9.365 1.00 94.25 506 ILE A O 1
ATOM 3989 N N . VAL A 1 507 ? -14.692 -7.198 8.487 1.00 94.69 507 VAL A N 1
ATOM 3990 C CA . VAL A 1 507 ? -13.944 -6.163 7.754 1.00 94.69 507 VAL A CA 1
ATOM 3991 C C . VAL A 1 507 ? -13.168 -5.268 8.728 1.00 94.69 507 VAL A C 1
ATOM 3993 O O . VAL A 1 507 ? -11.986 -5.005 8.503 1.00 94.69 507 VAL A O 1
ATOM 3996 N N . GLY A 1 508 ? -13.782 -4.864 9.844 1.00 95.06 508 GLY A N 1
ATOM 3997 C CA . GLY A 1 508 ? -13.142 -4.091 10.912 1.00 95.06 508 GLY A CA 1
ATOM 3998 C C . GLY A 1 508 ? -11.957 -4.812 11.561 1.00 95.06 508 GLY A C 1
ATOM 3999 O O . GLY A 1 508 ? -10.892 -4.220 11.759 1.00 95.06 508 GLY A O 1
ATOM 4000 N N . PHE A 1 509 ? -12.105 -6.107 11.840 1.00 95.12 509 PHE A N 1
ATOM 4001 C CA . PHE A 1 509 ? -11.039 -6.962 12.360 1.00 95.12 509 PHE A CA 1
ATOM 4002 C C . PHE A 1 509 ? -9.885 -7.089 11.362 1.00 95.12 509 PHE A C 1
ATOM 4004 O O . PHE A 1 509 ? -8.734 -6.838 11.723 1.00 95.12 509 PHE A O 1
ATOM 4011 N N . LEU A 1 510 ? -10.177 -7.413 10.097 1.00 93.94 510 LEU A N 1
ATOM 4012 C CA . LEU A 1 510 ? -9.166 -7.509 9.041 1.00 93.94 510 LEU A CA 1
ATOM 4013 C C . LEU A 1 510 ? -8.411 -6.191 8.878 1.00 93.94 510 LEU A C 1
ATOM 4015 O O . LEU A 1 510 ? -7.181 -6.186 8.884 1.00 93.94 510 LEU A O 1
ATOM 4019 N N . TYR A 1 511 ? -9.135 -5.072 8.807 1.00 95.00 511 TYR A N 1
ATOM 4020 C CA . TYR A 1 511 ? -8.548 -3.740 8.724 1.00 95.00 511 TYR A CA 1
ATOM 4021 C C . TYR A 1 511 ? -7.580 -3.484 9.879 1.00 95.00 511 TYR A C 1
ATOM 4023 O O . TYR A 1 511 ? -6.437 -3.086 9.646 1.00 95.00 511 TYR A O 1
ATOM 4031 N N . ARG A 1 512 ? -7.992 -3.756 11.123 1.00 93.69 512 ARG A N 1
ATOM 4032 C CA . ARG A 1 512 ? -7.160 -3.528 12.310 1.00 93.69 512 ARG A CA 1
ATOM 4033 C C . ARG A 1 512 ? -5.895 -4.378 12.298 1.00 93.69 512 ARG A C 1
ATOM 4035 O O . ARG A 1 512 ? -4.815 -3.861 12.595 1.00 93.69 512 ARG A O 1
ATOM 4042 N N . GLN A 1 513 ? -6.021 -5.660 11.979 1.00 92.12 513 GLN A N 1
ATOM 4043 C CA . GLN A 1 513 ? -4.901 -6.595 12.019 1.00 92.12 513 GLN A CA 1
ATOM 4044 C C . GLN A 1 513 ? -3.898 -6.342 10.895 1.00 92.12 513 GLN A C 1
ATOM 4046 O O . GLN A 1 513 ? -2.697 -6.249 11.150 1.00 92.12 513 GLN A O 1
ATOM 4051 N N . LEU A 1 514 ? -4.382 -6.137 9.669 1.00 90.69 514 LEU A N 1
ATOM 4052 C CA . LEU A 1 514 ? -3.523 -5.811 8.534 1.00 90.69 514 LEU A CA 1
ATOM 4053 C C . LEU A 1 514 ? -2.861 -4.443 8.710 1.00 90.69 514 LEU A C 1
ATOM 4055 O O . LEU A 1 514 ? -1.676 -4.301 8.419 1.00 90.69 514 LEU A O 1
ATOM 4059 N N . SER A 1 515 ? -3.573 -3.459 9.269 1.00 92.38 515 SER A N 1
ATOM 4060 C CA . SER A 1 515 ? -2.984 -2.156 9.599 1.00 92.38 515 SER A CA 1
ATOM 4061 C C . SER A 1 515 ? -1.834 -2.286 10.594 1.00 92.38 515 SER A C 1
ATOM 4063 O O . SER A 1 515 ? -0.796 -1.660 10.407 1.00 92.38 515 SER A O 1
ATOM 4065 N N . ARG A 1 516 ? -1.962 -3.138 11.621 1.00 90.00 516 ARG A N 1
ATOM 4066 C CA . ARG A 1 516 ? -0.861 -3.414 12.559 1.00 90.00 516 ARG A CA 1
ATOM 4067 C C . ARG A 1 516 ? 0.315 -4.106 11.877 1.00 90.00 516 ARG A C 1
ATOM 4069 O O . ARG A 1 516 ? 1.447 -3.673 12.061 1.00 90.00 516 ARG A O 1
ATOM 4076 N N . ALA A 1 517 ? 0.050 -5.133 11.072 1.00 86.81 517 ALA A N 1
ATOM 4077 C CA . ALA A 1 517 ? 1.091 -5.869 10.357 1.00 86.81 517 ALA A CA 1
ATOM 4078 C C . ALA A 1 517 ? 1.864 -4.986 9.358 1.00 86.81 517 ALA A C 1
ATOM 4080 O O . ALA A 1 517 ? 3.064 -5.168 9.177 1.00 86.81 517 ALA A O 1
ATOM 4081 N N . LEU A 1 518 ? 1.190 -4.016 8.731 1.00 85.62 518 LEU A N 1
ATOM 4082 C CA . LEU A 1 518 ? 1.766 -3.125 7.715 1.00 85.62 518 LEU A CA 1
ATOM 4083 C C . LEU A 1 518 ? 2.166 -1.738 8.242 1.00 85.62 518 LEU A C 1
ATOM 4085 O O . LEU A 1 518 ? 2.638 -0.915 7.451 1.00 85.62 518 LEU A O 1
ATOM 4089 N N . GLN A 1 519 ? 1.999 -1.499 9.548 1.00 87.25 519 GLN A N 1
ATOM 4090 C CA . GLN A 1 519 ? 2.272 -0.231 10.238 1.00 87.25 519 GLN A CA 1
ATOM 4091 C C . GLN A 1 519 ? 1.475 0.963 9.676 1.00 87.25 519 GLN A C 1
ATOM 4093 O O . GLN A 1 519 ? 1.969 2.084 9.597 1.00 87.25 519 GLN A O 1
ATOM 4098 N N . VAL A 1 520 ? 0.222 0.727 9.282 1.00 86.56 520 VAL A N 1
ATOM 4099 C CA . VAL A 1 520 ? -0.715 1.770 8.845 1.00 86.56 520 VAL A CA 1
ATOM 4100 C C . VAL A 1 520 ? -1.468 2.313 10.069 1.00 86.56 520 VAL A C 1
ATOM 4102 O O . VAL A 1 520 ? -1.979 1.520 10.869 1.00 86.56 520 VAL A O 1
ATOM 4105 N N . PRO A 1 521 ? -1.568 3.643 10.252 1.00 87.19 521 PRO A N 1
ATOM 4106 C CA . PRO A 1 521 ? -2.290 4.215 11.381 1.00 87.19 521 PRO A CA 1
ATOM 4107 C C . PRO A 1 521 ? -3.789 3.905 11.291 1.00 87.19 521 PRO A C 1
ATOM 4109 O O . PRO A 1 521 ? -4.412 4.019 10.233 1.00 87.19 521 PRO A O 1
ATOM 4112 N N . VAL A 1 522 ? -4.374 3.534 12.432 1.00 89.62 522 VAL A N 1
ATOM 4113 C CA . VAL A 1 522 ? -5.807 3.243 12.565 1.00 89.62 522 VAL A CA 1
ATOM 4114 C C . VAL A 1 522 ? -6.482 4.418 13.271 1.00 89.62 522 VAL A C 1
ATOM 4116 O O . VAL A 1 522 ? -6.160 4.663 14.436 1.00 89.62 522 VAL A O 1
ATOM 4119 N N . PRO A 1 523 ? -7.416 5.134 12.617 1.00 90.31 523 PRO A N 1
ATOM 4120 C CA . PRO A 1 523 ? -8.187 6.187 13.264 1.00 90.31 523 PRO A CA 1
ATOM 4121 C C . PRO A 1 523 ? -9.004 5.629 14.430 1.00 90.31 523 PRO A C 1
ATOM 4123 O O . PRO A 1 523 ? -9.725 4.642 14.262 1.00 90.31 523 PRO A O 1
ATOM 4126 N N . ALA A 1 524 ? -8.935 6.289 15.590 1.00 88.62 524 ALA A N 1
ATOM 4127 C CA . ALA A 1 524 ? -9.722 5.905 16.762 1.00 88.62 524 ALA A CA 1
ATOM 4128 C C . ALA A 1 524 ? -11.223 5.892 16.442 1.00 88.62 524 ALA A C 1
ATOM 4130 O O . ALA A 1 524 ? -11.881 4.908 16.747 1.00 88.62 524 ALA A O 1
ATOM 4131 N N . ALA A 1 525 ? -11.716 6.886 15.690 1.00 92.12 525 ALA A N 1
ATOM 4132 C CA . ALA A 1 525 ? -13.127 7.015 15.316 1.00 92.12 525 ALA A CA 1
ATOM 4133 C C . ALA A 1 525 ? -13.731 5.753 14.668 1.00 92.12 525 ALA A C 1
ATOM 4135 O O . ALA A 1 525 ? -14.876 5.407 14.950 1.00 92.12 525 ALA A O 1
ATOM 4136 N N . ILE A 1 526 ? -12.966 5.031 13.836 1.00 93.94 526 ILE A N 1
ATOM 4137 C CA . ILE A 1 526 ? -13.434 3.776 13.223 1.00 93.94 526 ILE A CA 1
ATOM 4138 C C . ILE A 1 526 ? -13.601 2.697 14.297 1.00 93.94 526 ILE A C 1
ATOM 4140 O O . ILE A 1 526 ? -14.610 1.999 14.328 1.00 93.94 526 ILE A O 1
ATOM 4144 N N . VAL A 1 527 ? -12.624 2.568 15.197 1.00 94.62 527 VAL A N 1
ATOM 4145 C CA . VAL A 1 527 ? -12.661 1.582 16.285 1.00 94.62 527 VAL A CA 1
ATOM 4146 C C . VAL A 1 527 ? -13.767 1.915 17.289 1.00 94.62 527 VAL A C 1
ATOM 4148 O O . VAL A 1 527 ? -14.500 1.015 17.688 1.00 94.62 527 VAL A O 1
ATOM 4151 N N . SER A 1 528 ? -13.938 3.190 17.643 1.00 94.62 528 SER A N 1
ATOM 4152 C CA . SER A 1 528 ? -15.006 3.672 18.525 1.00 94.62 528 SER A CA 1
ATOM 4153 C C . SER A 1 528 ? -16.387 3.408 17.927 1.00 94.62 528 SER A C 1
ATOM 4155 O O . SER A 1 528 ? -17.286 2.946 18.626 1.00 94.62 528 SER A O 1
ATOM 4157 N N . ARG A 1 529 ? -16.556 3.617 16.612 1.00 95.06 529 ARG A N 1
ATOM 4158 C CA . ARG A 1 529 ? -17.790 3.265 15.899 1.00 95.06 529 ARG A CA 1
ATOM 4159 C C . ARG A 1 529 ? -18.055 1.761 15.945 1.00 95.06 529 ARG A C 1
ATOM 4161 O O . ARG A 1 529 ? -19.163 1.366 16.287 1.00 95.06 529 ARG A O 1
ATOM 4168 N N . LEU A 1 530 ? -17.059 0.926 15.647 1.00 95.38 530 LEU A N 1
ATOM 4169 C CA . LEU A 1 530 ? -17.206 -0.536 15.691 1.00 95.38 530 LEU A CA 1
ATOM 4170 C C . LEU A 1 530 ? -17.558 -1.035 17.101 1.00 95.38 530 LEU A C 1
ATOM 4172 O O . LEU A 1 530 ? -18.425 -1.894 17.239 1.00 95.38 530 LEU A O 1
ATOM 4176 N N . LEU A 1 531 ? -16.950 -0.453 18.141 1.00 95.56 531 LEU A N 1
ATOM 4177 C CA . LEU A 1 531 ? -17.308 -0.704 19.539 1.00 95.56 531 LEU A CA 1
ATOM 4178 C C . LEU A 1 531 ? -18.767 -0.332 19.819 1.00 95.56 531 LEU A C 1
ATOM 4180 O O . LEU A 1 531 ? -19.506 -1.146 20.362 1.00 95.56 531 LEU A O 1
ATOM 4184 N N . ARG A 1 532 ? -19.194 0.874 19.428 1.00 95.06 532 ARG A N 1
ATOM 4185 C CA . ARG A 1 532 ? -20.575 1.341 19.611 1.00 95.06 532 ARG A CA 1
ATOM 4186 C C . ARG A 1 532 ? -21.577 0.406 18.941 1.00 95.06 532 ARG A C 1
ATOM 4188 O O . ARG A 1 532 ? -22.585 0.058 19.543 1.00 95.06 532 ARG A O 1
ATOM 4195 N N . VAL A 1 533 ? -21.288 -0.018 17.713 1.00 93.94 533 VAL A N 1
ATOM 4196 C CA . VAL A 1 533 ? -22.166 -0.914 16.955 1.00 93.94 533 VAL A CA 1
ATOM 4197 C C . VAL A 1 533 ? -22.243 -2.294 17.599 1.00 93.94 533 VAL A C 1
ATOM 4199 O O . VAL A 1 533 ? -23.339 -2.831 17.735 1.00 93.94 533 VAL A O 1
ATOM 4202 N N . ALA A 1 534 ? -21.112 -2.840 18.050 1.00 93.12 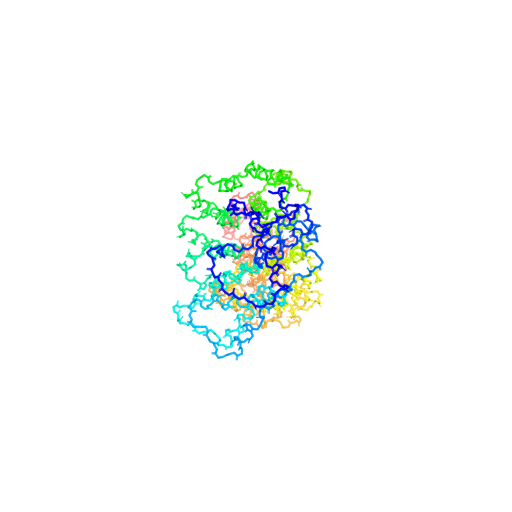534 ALA A N 1
ATOM 4203 C CA . ALA A 1 534 ? -21.093 -4.096 18.793 1.00 93.12 534 ALA A CA 1
ATOM 4204 C C . ALA A 1 534 ? -21.898 -3.989 20.100 1.00 93.12 534 ALA A C 1
ATOM 4206 O O . ALA A 1 534 ? -22.727 -4.846 20.379 1.00 93.12 534 ALA A O 1
ATOM 4207 N N . ALA A 1 535 ? -21.719 -2.910 20.862 1.00 92.19 535 ALA A N 1
ATOM 4208 C CA . ALA A 1 535 ? -22.371 -2.731 22.155 1.00 92.19 535 ALA A CA 1
ATOM 4209 C C . ALA A 1 535 ? -23.890 -2.509 22.067 1.00 92.19 535 ALA A C 1
ATOM 4211 O O . ALA A 1 535 ? -24.639 -3.062 22.867 1.00 92.19 535 ALA A O 1
ATOM 4212 N N . LEU A 1 536 ? -24.350 -1.677 21.126 1.00 90.69 536 LEU A N 1
ATOM 4213 C CA . LEU A 1 536 ? -25.751 -1.238 21.069 1.00 90.69 536 LEU A CA 1
ATOM 4214 C C . LEU A 1 536 ? -26.641 -2.128 20.204 1.00 90.69 536 LEU A C 1
ATOM 4216 O O . LEU A 1 536 ? -27.856 -2.137 20.380 1.00 90.69 536 LEU A O 1
ATOM 4220 N N . HIS A 1 537 ? -26.060 -2.823 19.229 1.00 88.06 537 HIS A N 1
ATOM 4221 C CA . HIS A 1 537 ? -26.832 -3.496 18.184 1.00 88.06 537 HIS A CA 1
ATOM 4222 C C . HIS A 1 537 ? -26.560 -4.990 18.088 1.00 88.06 537 HIS A C 1
ATOM 4224 O O . HIS A 1 537 ? -27.174 -5.661 17.260 1.00 88.06 537 HIS A O 1
ATOM 4230 N N . THR A 1 538 ? -25.664 -5.516 18.923 1.00 83.06 538 THR A N 1
ATOM 4231 C CA . THR A 1 538 ? -25.431 -6.953 19.031 1.00 83.06 538 THR A CA 1
ATOM 4232 C C . THR A 1 538 ? -25.395 -7.398 20.482 1.00 83.06 538 THR A C 1
ATOM 4234 O O . THR A 1 538 ? -25.107 -6.610 21.375 1.00 83.06 538 THR A O 1
ATOM 4237 N N . SER A 1 539 ? -25.655 -8.681 20.705 1.00 81.50 539 SER A N 1
ATOM 4238 C CA . SER A 1 539 ? -25.437 -9.359 21.984 1.00 81.50 539 SER A CA 1
ATOM 4239 C C . SER A 1 539 ? -24.001 -9.889 22.138 1.00 81.50 539 SER A C 1
ATOM 4241 O O . SER A 1 539 ? -23.717 -10.637 23.069 1.00 81.50 539 SER A O 1
ATOM 4243 N N . ASP A 1 540 ? -23.075 -9.530 21.237 1.00 86.56 540 ASP A N 1
ATOM 4244 C CA . ASP A 1 540 ? -21.706 -10.052 21.246 1.00 86.56 540 ASP A CA 1
ATOM 4245 C C . ASP A 1 540 ? -20.759 -9.175 22.081 1.00 86.56 540 ASP A C 1
ATOM 4247 O O . ASP A 1 540 ? -20.063 -8.273 21.591 1.00 86.56 540 ASP A O 1
ATOM 4251 N N . SER A 1 541 ? -20.698 -9.500 23.369 1.00 88.81 541 SER A N 1
ATOM 4252 C CA . SER A 1 541 ? -19.814 -8.856 24.338 1.00 88.81 541 SER A CA 1
ATOM 4253 C C . SER A 1 541 ? -18.321 -9.057 24.033 1.00 88.81 541 SER A C 1
ATOM 4255 O O . SER A 1 541 ? -17.507 -8.178 24.334 1.00 88.81 541 SER A O 1
ATOM 4257 N N . GLN A 1 542 ? -17.937 -10.159 23.376 1.00 90.50 542 GLN A N 1
ATOM 4258 C CA . GLN A 1 542 ? -16.543 -10.429 23.001 1.00 90.50 542 GLN A CA 1
ATOM 4259 C C . GLN A 1 542 ? -16.088 -9.503 21.876 1.00 90.50 542 GLN A C 1
ATOM 4261 O O . GLN A 1 542 ? -14.989 -8.940 21.939 1.00 90.50 542 GLN A O 1
ATOM 4266 N N . THR A 1 543 ? -16.953 -9.271 20.889 1.00 92.44 543 THR A N 1
ATOM 4267 C CA . THR A 1 543 ? -16.674 -8.321 19.808 1.00 92.44 543 THR A CA 1
ATOM 4268 C C . THR A 1 543 ? -16.537 -6.893 20.338 1.00 92.44 543 THR A C 1
ATOM 4270 O O . THR A 1 543 ? -15.582 -6.195 19.973 1.00 92.44 543 THR A O 1
ATOM 4273 N N . ALA A 1 544 ? -17.405 -6.469 21.262 1.00 93.56 544 ALA A N 1
ATOM 4274 C CA . ALA A 1 544 ? -17.267 -5.176 21.936 1.00 93.56 544 ALA A CA 1
ATOM 4275 C C . ALA A 1 544 ? -15.939 -5.079 22.714 1.00 93.56 544 ALA A C 1
ATOM 4277 O O . ALA A 1 544 ? -15.163 -4.136 22.526 1.00 93.56 544 ALA A O 1
ATOM 4278 N N . LEU A 1 545 ? -15.605 -6.098 23.513 1.00 93.38 545 LEU A N 1
ATOM 4279 C CA . LEU A 1 545 ? -14.350 -6.159 24.266 1.00 93.38 545 LEU A CA 1
ATOM 4280 C C . LEU A 1 545 ? -13.110 -6.095 23.357 1.00 93.38 545 LEU A C 1
ATOM 4282 O O . LEU A 1 545 ? -12.123 -5.432 23.698 1.00 93.38 545 LEU A O 1
ATOM 4286 N N . TYR A 1 546 ? -13.139 -6.751 22.194 1.00 94.00 546 TYR A N 1
ATOM 4287 C CA . TYR A 1 546 ? -12.050 -6.704 21.219 1.00 94.00 546 TYR A CA 1
ATOM 4288 C C . TYR A 1 546 ? -11.795 -5.281 20.705 1.00 94.00 546 TYR A C 1
ATOM 4290 O O . TYR A 1 546 ? -10.650 -4.807 20.739 1.00 94.00 546 TYR A O 1
ATOM 4298 N N . PHE A 1 547 ? -12.838 -4.578 20.250 1.00 94.88 547 PHE A N 1
ATOM 4299 C CA . PHE A 1 547 ? -12.684 -3.217 19.734 1.00 94.88 547 PHE A CA 1
ATOM 4300 C C . PHE A 1 547 ? -12.310 -2.225 20.838 1.00 94.88 547 PHE A C 1
ATOM 4302 O O . PHE A 1 547 ? -11.440 -1.383 20.612 1.00 94.88 547 PHE A O 1
ATOM 4309 N N . PHE A 1 548 ? -12.814 -2.395 22.063 1.00 94.75 548 PHE A N 1
ATOM 4310 C CA . PHE A 1 548 ? -12.360 -1.602 23.207 1.00 94.75 548 PHE A CA 1
ATOM 4311 C C . PHE A 1 548 ? -10.854 -1.772 23.470 1.00 94.75 548 PHE A C 1
ATOM 4313 O O . PHE A 1 548 ? -10.112 -0.793 23.568 1.00 94.75 548 PHE A O 1
ATOM 4320 N N . LYS A 1 549 ? -10.346 -3.014 23.494 1.00 92.19 549 LYS A N 1
ATOM 4321 C CA . LYS A 1 549 ? -8.904 -3.294 23.671 1.00 92.19 549 LYS A CA 1
ATOM 4322 C C . LYS A 1 549 ? -8.043 -2.675 22.566 1.00 92.19 549 LYS A C 1
ATOM 4324 O O . LYS A 1 549 ? -6.855 -2.396 22.789 1.00 92.19 549 LYS A O 1
ATOM 4329 N N . CYS A 1 550 ? -8.618 -2.448 21.386 1.00 91.88 550 CYS A N 1
ATOM 4330 C CA . CYS A 1 550 ? -7.940 -1.818 20.262 1.00 91.88 550 CYS A CA 1
ATOM 4331 C C . CYS A 1 550 ? -7.727 -0.307 20.428 1.00 91.88 550 CYS A C 1
ATOM 4333 O O . CYS A 1 550 ? -6.801 0.199 19.784 1.00 91.88 550 CYS A O 1
ATOM 4335 N N . LEU A 1 551 ? -8.494 0.383 21.278 1.00 91.81 551 LEU A N 1
ATOM 4336 C CA . LEU A 1 551 ? -8.335 1.810 21.581 1.00 91.81 551 LEU A CA 1
ATOM 4337 C C . LEU A 1 551 ? -7.077 2.052 22.421 1.00 91.81 551 LEU A C 1
ATOM 4339 O O . LEU A 1 551 ? -6.727 1.239 23.277 1.00 91.81 551 LEU A O 1
ATOM 4343 N N . HIS A 1 552 ? -6.349 3.143 22.168 1.00 87.31 552 HIS A N 1
ATOM 4344 C CA . HIS A 1 552 ? -5.131 3.448 22.931 1.00 87.31 552 HIS A CA 1
ATOM 4345 C C . HIS A 1 552 ? -5.461 4.060 24.299 1.00 87.31 552 HIS A C 1
ATOM 4347 O O . HIS A 1 552 ? -5.018 3.530 25.314 1.00 87.31 552 HIS A O 1
ATOM 4353 N N . LYS A 1 553 ? -6.291 5.110 24.313 1.00 87.75 553 LYS A N 1
ATOM 4354 C CA . LYS A 1 553 ? -6.796 5.790 25.512 1.00 87.75 553 LYS A CA 1
ATOM 4355 C C . LYS A 1 553 ? -8.316 5.940 25.390 1.00 87.75 553 LYS A C 1
ATOM 4357 O O . LYS A 1 553 ? -8.745 6.887 24.737 1.00 87.75 553 LYS A O 1
ATOM 4362 N N . PRO A 1 554 ? -9.112 4.995 25.921 1.00 91.12 554 PRO A N 1
ATOM 4363 C CA . PRO A 1 554 ? -10.557 5.091 25.806 1.00 91.12 554 PRO A CA 1
ATOM 4364 C C . PRO A 1 554 ? -11.101 6.273 26.622 1.00 91.12 554 PRO A C 1
ATOM 4366 O O . PRO A 1 554 ? -10.556 6.588 27.686 1.00 91.12 554 PRO A O 1
ATOM 4369 N N . ASN A 1 555 ? -12.151 6.927 26.137 1.00 91.50 555 ASN A N 1
ATOM 4370 C CA . ASN A 1 555 ? -12.902 7.949 26.873 1.00 91.50 555 ASN A CA 1
ATOM 4371 C C . ASN A 1 555 ? -14.055 7.319 27.683 1.00 91.50 555 ASN A C 1
ATOM 4373 O O . ASN A 1 555 ? -14.314 6.118 27.586 1.00 91.50 555 ASN A O 1
ATOM 4377 N N . ASP A 1 556 ? -14.739 8.117 28.503 1.00 90.69 556 ASP A N 1
ATOM 4378 C CA . ASP A 1 556 ? -15.785 7.600 29.398 1.00 90.69 556 ASP A CA 1
ATOM 4379 C C . ASP A 1 556 ? -17.032 7.109 28.640 1.00 90.69 556 ASP A C 1
ATOM 4381 O O . ASP A 1 556 ? -17.678 6.159 29.077 1.00 90.69 556 ASP A O 1
ATOM 4385 N N . VAL A 1 557 ? -17.295 7.642 27.441 1.00 92.38 557 VAL A N 1
ATOM 4386 C CA . VAL A 1 557 ? -18.341 7.132 26.534 1.00 92.38 557 VAL A CA 1
ATOM 4387 C C . VAL A 1 557 ? -17.978 5.744 25.989 1.00 92.38 557 VAL A C 1
ATOM 4389 O O . VAL A 1 557 ? -18.811 4.852 25.897 1.00 92.38 557 VAL A O 1
ATOM 4392 N N . GLU A 1 558 ? -16.718 5.504 25.642 1.00 94.00 558 GLU A N 1
ATOM 4393 C CA . GLU A 1 558 ? -16.253 4.194 25.176 1.00 94.00 558 GLU A CA 1
ATOM 4394 C C . GLU A 1 558 ? -16.223 3.168 26.316 1.00 94.00 558 GLU A C 1
ATOM 4396 O O . GLU A 1 558 ? -16.503 1.989 26.094 1.00 94.00 558 GLU A O 1
ATOM 4401 N N . ARG A 1 559 ? -15.925 3.606 27.547 1.00 92.44 559 ARG A N 1
ATOM 4402 C CA . ARG A 1 559 ? -16.058 2.774 28.754 1.00 92.44 559 ARG A CA 1
ATOM 4403 C C . ARG A 1 559 ? -17.513 2.399 29.012 1.00 92.44 559 ARG A C 1
ATOM 4405 O O . ARG A 1 559 ? -17.784 1.230 29.277 1.00 92.44 559 ARG A O 1
ATOM 4412 N N . SER A 1 560 ? -18.437 3.352 28.898 1.00 92.44 560 SER A N 1
ATOM 4413 C CA . SER A 1 560 ? -19.859 3.107 29.141 1.00 92.44 560 SER A CA 1
ATOM 4414 C C . SER A 1 560 ? -20.440 2.122 28.122 1.00 92.44 560 SER A C 1
ATOM 4416 O O . SER A 1 560 ? -21.150 1.192 28.501 1.00 92.44 560 SER A O 1
ATOM 4418 N N . LEU A 1 561 ? -20.033 2.224 26.852 1.00 93.94 561 LEU A N 1
ATOM 4419 C CA . LEU A 1 561 ? -20.381 1.249 25.814 1.00 93.94 561 LEU A CA 1
ATOM 4420 C C . LEU A 1 561 ? -19.885 -0.165 26.143 1.00 93.94 561 LEU A C 1
ATOM 4422 O O . LEU A 1 561 ? -20.618 -1.129 25.928 1.00 93.94 561 LEU A O 1
ATOM 4426 N N . LEU A 1 562 ? -18.669 -0.312 26.680 1.00 93.50 562 LEU A N 1
ATOM 4427 C CA . LEU A 1 562 ? -18.160 -1.626 27.076 1.00 93.50 562 LEU A CA 1
ATOM 4428 C C . LEU A 1 562 ? -18.951 -2.217 28.252 1.00 93.50 562 LEU A C 1
ATOM 4430 O O . LEU A 1 562 ? -19.301 -3.395 28.208 1.00 93.50 562 LEU A O 1
ATOM 4434 N N . VAL A 1 563 ? -19.246 -1.413 29.279 1.00 91.62 563 VAL A N 1
ATOM 4435 C CA . VAL A 1 563 ? -20.080 -1.842 30.416 1.00 91.62 563 VAL A CA 1
ATOM 4436 C C . VAL A 1 563 ? -21.449 -2.299 29.924 1.00 91.62 563 VAL A C 1
ATOM 4438 O O . VAL A 1 563 ? -21.904 -3.380 30.287 1.00 91.62 563 VAL A O 1
ATOM 4441 N N . PHE A 1 564 ? -22.074 -1.516 29.043 1.00 91.06 564 PHE A N 1
ATOM 4442 C CA . PHE A 1 564 ? -23.373 -1.847 28.470 1.00 91.06 564 PHE A CA 1
ATOM 4443 C C . PHE A 1 564 ? -23.353 -3.161 27.678 1.00 91.06 564 PHE A C 1
ATOM 4445 O O . PHE A 1 564 ? -24.301 -3.940 27.769 1.00 91.06 564 PHE A O 1
ATOM 4452 N N . ALA A 1 565 ? -22.276 -3.429 26.933 1.00 91.50 565 ALA A N 1
ATOM 4453 C CA . ALA A 1 565 ? -22.108 -4.667 26.173 1.00 91.50 565 ALA A CA 1
ATOM 4454 C C . ALA A 1 565 ? -21.889 -5.901 27.064 1.00 91.50 565 ALA A C 1
ATOM 4456 O O . ALA A 1 565 ? -22.231 -7.013 26.673 1.00 91.50 565 ALA A O 1
ATOM 4457 N N . LEU A 1 566 ? -21.293 -5.720 28.246 1.00 89.44 566 LEU A N 1
ATOM 4458 C CA . LEU A 1 566 ? -20.976 -6.796 29.188 1.00 89.44 566 LEU A CA 1
ATOM 4459 C C . LEU A 1 566 ? -22.070 -7.039 30.237 1.00 89.44 566 LEU A C 1
ATOM 4461 O O . LEU A 1 566 ? -21.896 -7.921 31.071 1.00 89.44 566 LEU A O 1
ATOM 4465 N N . ARG A 1 567 ? -23.186 -6.300 30.208 1.00 86.75 567 ARG A N 1
ATOM 4466 C CA . ARG A 1 567 ? -24.238 -6.365 31.242 1.00 86.75 567 ARG A CA 1
ATOM 4467 C C . ARG A 1 567 ? -24.797 -7.778 31.478 1.00 86.75 567 ARG A C 1
ATOM 4469 O O . ARG A 1 567 ? -25.110 -8.113 32.612 1.00 86.75 567 ARG A O 1
ATOM 4476 N N . ASP A 1 568 ? -24.861 -8.588 30.421 1.00 82.81 568 ASP A N 1
ATOM 4477 C CA . ASP A 1 568 ? -25.424 -9.945 30.436 1.00 82.81 568 ASP A CA 1
ATOM 4478 C C . ASP A 1 568 ? -24.323 -11.027 30.557 1.00 82.81 568 ASP A C 1
ATOM 4480 O O . ASP A 1 568 ? -24.582 -12.215 30.396 1.00 82.81 568 ASP A O 1
ATOM 4484 N N . SER A 1 569 ? -23.066 -10.630 30.799 1.00 83.88 569 SER A N 1
ATOM 4485 C CA . SER A 1 569 ? -21.917 -11.537 30.899 1.00 83.88 569 SER A CA 1
ATOM 4486 C C . SER A 1 569 ? -21.599 -11.864 32.357 1.00 83.88 569 SER A C 1
ATOM 4488 O O . SER A 1 569 ? -21.200 -10.982 33.114 1.00 83.88 569 SER A O 1
ATOM 4490 N N . GLU A 1 570 ? -21.635 -13.146 32.721 1.00 78.62 570 GLU A N 1
ATOM 4491 C CA . GLU A 1 570 ? -21.289 -13.618 34.075 1.00 78.62 570 GLU A CA 1
ATOM 4492 C C . GLU A 1 570 ? -19.850 -13.228 34.479 1.00 78.62 570 GLU A C 1
ATOM 4494 O O . GLU A 1 570 ? -19.606 -12.765 35.592 1.00 78.62 570 GLU A O 1
ATOM 4499 N N . ASP A 1 571 ? -18.909 -13.275 33.527 1.00 82.06 571 ASP A N 1
ATOM 4500 C CA . ASP A 1 571 ? -17.494 -12.923 33.734 1.00 82.06 571 ASP A CA 1
ATOM 4501 C C . ASP A 1 571 ? -17.165 -11.421 33.583 1.00 82.06 571 ASP A C 1
ATOM 4503 O O . ASP A 1 571 ? -15.988 -11.040 33.530 1.00 82.06 571 ASP A O 1
ATOM 4507 N N . ALA A 1 572 ? -18.166 -10.535 33.489 1.00 80.69 572 ALA A N 1
ATOM 4508 C CA . ALA A 1 572 ? -17.962 -9.109 33.198 1.00 80.69 572 ALA A CA 1
ATOM 4509 C C . ALA A 1 572 ? -16.955 -8.441 34.145 1.00 80.69 572 ALA A C 1
ATOM 4511 O O . ALA A 1 572 ? -16.072 -7.710 33.695 1.00 80.69 572 ALA A O 1
ATOM 4512 N N . MET A 1 573 ? -17.045 -8.753 35.441 1.00 78.94 573 MET A N 1
ATOM 4513 C CA . MET A 1 573 ? -16.135 -8.255 36.474 1.00 78.94 573 MET A CA 1
ATOM 4514 C C . MET A 1 573 ? -14.682 -8.609 36.144 1.00 78.94 573 MET A C 1
ATOM 4516 O O . MET A 1 573 ? -13.834 -7.729 36.032 1.00 78.94 573 MET A O 1
ATOM 4520 N N . THR A 1 574 ? -14.389 -9.887 35.910 1.00 82.44 574 THR A N 1
ATOM 4521 C CA . THR A 1 574 ? -13.037 -10.363 35.595 1.00 82.44 574 THR A CA 1
ATOM 4522 C C . THR A 1 574 ? -12.512 -9.745 34.299 1.00 82.44 574 THR A C 1
ATOM 4524 O O . THR A 1 574 ? -11.342 -9.369 34.208 1.00 82.44 574 THR A O 1
ATOM 4527 N N . LEU A 1 575 ? -13.366 -9.603 33.284 1.00 85.75 575 LEU A N 1
ATOM 4528 C CA . LEU A 1 575 ? -12.987 -9.027 31.994 1.00 85.75 575 LEU A CA 1
ATOM 4529 C C . LEU A 1 575 ? -12.658 -7.534 32.106 1.00 85.75 575 LEU A C 1
ATOM 4531 O O . LEU A 1 575 ? -11.613 -7.118 31.597 1.00 85.75 575 LEU A O 1
ATOM 4535 N N . LEU A 1 576 ? -13.499 -6.762 32.801 1.00 84.94 576 LEU A N 1
ATOM 4536 C CA . LEU A 1 576 ? -13.295 -5.335 33.057 1.00 84.94 576 LEU A CA 1
ATOM 4537 C C . LEU A 1 576 ? -12.064 -5.103 33.934 1.00 84.94 576 LEU A C 1
ATOM 4539 O O . LEU A 1 576 ? -11.233 -4.250 33.605 1.00 84.94 576 LEU A O 1
ATOM 4543 N N . LEU A 1 577 ? -11.897 -5.919 34.981 1.00 77.69 577 LEU A N 1
ATOM 4544 C CA . LEU A 1 577 ? -10.775 -5.826 35.911 1.00 77.69 577 LEU A CA 1
ATOM 4545 C C . LEU A 1 577 ? -9.422 -6.182 35.268 1.00 77.69 577 LEU A C 1
ATOM 4547 O O . LEU A 1 577 ? -8.376 -5.639 35.624 1.00 77.69 577 LEU A O 1
ATOM 4551 N N . ASN A 1 578 ? -9.432 -7.059 34.266 1.00 80.81 578 ASN A N 1
ATOM 4552 C CA . ASN A 1 578 ? -8.235 -7.389 33.495 1.00 80.81 578 ASN A CA 1
ATOM 4553 C C . ASN A 1 578 ? -7.961 -6.389 32.361 1.00 80.81 578 ASN A C 1
ATOM 4555 O O . ASN A 1 578 ? -6.842 -6.319 31.842 1.00 80.81 578 ASN A O 1
ATOM 4559 N N . THR A 1 579 ? -8.945 -5.583 31.956 1.00 81.88 579 THR A N 1
ATOM 4560 C CA . THR A 1 579 ? -8.710 -4.468 31.035 1.00 81.88 579 THR A CA 1
ATOM 4561 C C . THR A 1 579 ? -8.113 -3.274 31.771 1.00 81.88 579 THR A C 1
ATOM 4563 O O . THR A 1 579 ? -8.813 -2.335 32.133 1.00 81.88 579 THR A O 1
ATOM 4566 N N . GLY A 1 580 ? -6.783 -3.243 31.898 1.00 79.31 580 GLY A N 1
ATOM 4567 C CA . GLY A 1 580 ? -6.071 -2.128 32.546 1.00 79.31 580 GLY A CA 1
ATOM 4568 C C . GLY A 1 580 ? -6.443 -0.735 32.007 1.00 79.31 580 GLY A C 1
ATOM 4569 O O . GLY A 1 580 ? -6.496 0.223 32.767 1.00 79.31 580 GLY A O 1
ATOM 4570 N N . LYS A 1 581 ? -6.809 -0.622 30.720 1.00 83.69 581 LYS A N 1
ATOM 4571 C CA . LYS A 1 581 ? -7.262 0.635 30.083 1.00 83.69 581 LYS A CA 1
ATOM 4572 C C . LYS A 1 581 ? -8.624 1.149 30.573 1.00 83.69 581 LYS A C 1
ATOM 4574 O O . LYS A 1 581 ? -8.923 2.334 30.412 1.00 83.69 581 LYS A O 1
ATOM 4579 N N . PHE A 1 582 ? -9.461 0.254 31.094 1.00 85.88 582 PHE A N 1
ATOM 4580 C CA . PHE A 1 582 ? -10.752 0.600 31.678 1.00 85.88 582 PHE A CA 1
ATOM 4581 C C . PHE A 1 582 ? -10.544 1.217 33.064 1.00 85.88 582 PHE A C 1
ATOM 4583 O O . PHE A 1 582 ? -11.026 2.317 33.311 1.00 85.88 582 PHE A O 1
ATOM 4590 N N . ILE A 1 583 ? -9.741 0.545 33.894 1.00 83.31 583 ILE A N 1
ATOM 4591 C CA . ILE A 1 583 ? -9.569 0.832 35.322 1.00 83.31 583 ILE A CA 1
ATOM 4592 C C . ILE A 1 583 ? -8.577 1.953 35.624 1.00 83.31 583 ILE A C 1
ATOM 4594 O O . ILE A 1 583 ? -8.892 2.806 36.439 1.00 83.31 583 ILE A O 1
ATOM 4598 N N . GLN A 1 584 ? -7.391 1.962 35.001 1.00 82.69 584 GLN A N 1
ATOM 4599 C CA . GLN A 1 584 ? -6.297 2.875 35.381 1.00 82.69 584 GLN A CA 1
ATOM 4600 C C . GLN A 1 584 ? -6.682 4.364 35.497 1.00 82.69 584 GLN A C 1
ATOM 4602 O O . GLN A 1 584 ? -6.151 5.039 36.375 1.00 82.69 584 GLN A O 1
ATOM 4607 N N . PRO A 1 585 ? -7.544 4.922 34.625 1.00 83.31 585 PRO A N 1
ATOM 4608 C CA . PRO A 1 585 ? -7.967 6.317 34.745 1.00 83.31 585 PRO A CA 1
ATOM 4609 C C . PRO A 1 585 ? -9.227 6.520 35.604 1.00 83.31 585 PRO A C 1
ATOM 4611 O O . PRO A 1 585 ? -9.623 7.663 35.805 1.00 83.31 585 PRO A O 1
ATOM 4614 N N . ARG A 1 586 ? -9.875 5.447 36.073 1.00 84.69 586 ARG A N 1
ATOM 4615 C CA . ARG A 1 586 ? -11.154 5.463 36.801 1.00 84.69 586 ARG A CA 1
ATOM 4616 C C . ARG A 1 586 ? -11.100 4.520 38.024 1.00 84.69 586 ARG A C 1
ATOM 4618 O O . ARG A 1 586 ? -11.713 3.449 38.004 1.00 84.69 586 ARG A O 1
ATOM 4625 N N . PRO A 1 587 ? -10.357 4.882 39.090 1.00 85.56 587 PRO A N 1
ATOM 4626 C CA . PRO A 1 587 ? -10.277 4.102 40.333 1.00 85.56 587 PRO A CA 1
ATOM 4627 C C . PRO A 1 587 ? -11.631 3.930 41.040 1.00 85.56 587 PRO A C 1
ATOM 4629 O O . PRO A 1 587 ? -11.823 2.941 41.742 1.00 85.56 587 PRO A O 1
ATOM 4632 N N . ASP A 1 588 ? -12.600 4.818 40.796 1.00 86.25 588 ASP A N 1
ATOM 4633 C CA . ASP A 1 588 ? -13.995 4.679 41.237 1.00 86.25 588 ASP A CA 1
ATOM 4634 C C . ASP A 1 588 ? -14.625 3.356 40.777 1.00 86.25 588 ASP A C 1
ATOM 4636 O O . ASP A 1 588 ? -15.374 2.721 41.518 1.00 86.25 588 ASP A O 1
ATOM 4640 N N . GLN A 1 589 ? -14.262 2.889 39.580 1.00 87.19 589 GLN A N 1
ATOM 4641 C CA . GLN A 1 589 ? -14.768 1.633 39.036 1.00 87.19 589 GLN A CA 1
ATOM 4642 C C . GLN A 1 589 ? -14.227 0.423 39.809 1.00 87.19 589 GLN A C 1
ATOM 4644 O O . GLN A 1 589 ? -14.918 -0.583 39.920 1.00 87.19 589 GLN A O 1
ATOM 4649 N N . VAL A 1 590 ? -13.027 0.502 40.393 1.00 83.44 590 VAL A N 1
ATOM 4650 C CA . VAL A 1 590 ? -12.496 -0.592 41.225 1.00 83.44 590 VAL A CA 1
ATOM 4651 C C . VAL A 1 590 ? -13.404 -0.847 42.417 1.00 83.44 590 VAL A C 1
ATOM 4653 O O . VAL A 1 590 ? -13.675 -2.005 42.724 1.00 83.44 590 VAL A O 1
ATOM 4656 N N . LEU A 1 591 ? -13.890 0.218 43.056 1.00 84.44 591 LEU A N 1
ATOM 4657 C CA . LEU A 1 591 ? -14.757 0.097 44.221 1.00 84.44 591 LEU A CA 1
ATOM 4658 C C . LEU A 1 591 ? -16.061 -0.605 43.848 1.00 84.44 591 LEU A C 1
ATOM 4660 O O . LEU A 1 591 ? -16.417 -1.617 44.441 1.00 84.44 591 LEU A O 1
ATOM 4664 N N . LEU A 1 592 ? -16.706 -0.126 42.788 1.00 86.25 592 LEU A N 1
ATOM 4665 C CA . LEU A 1 592 ? -17.967 -0.672 42.306 1.00 86.25 592 LEU A CA 1
ATOM 4666 C C . LEU A 1 592 ? -17.875 -2.155 41.923 1.00 86.25 592 LEU A C 1
ATOM 4668 O O . LEU A 1 592 ? -18.699 -2.964 42.339 1.00 86.25 592 LEU A O 1
ATOM 4672 N N . TRP A 1 593 ? -16.882 -2.517 41.107 1.00 82.44 593 TRP A N 1
ATOM 4673 C CA . TRP A 1 593 ? -16.740 -3.886 40.606 1.00 82.44 593 TRP A CA 1
ATOM 4674 C C . TRP A 1 593 ? -16.176 -4.850 41.660 1.00 82.44 593 TRP A C 1
ATOM 4676 O O . TRP A 1 593 ? -16.118 -6.046 41.394 1.00 82.44 593 TRP A O 1
ATOM 4686 N N . SER A 1 594 ? -15.781 -4.357 42.839 1.00 75.88 594 SER A N 1
ATOM 4687 C CA . SER A 1 594 ? -15.354 -5.186 43.975 1.00 75.88 594 SER A CA 1
ATOM 4688 C C . SER A 1 594 ? -16.496 -5.548 44.927 1.00 75.88 594 SER A C 1
ATOM 4690 O O . SER A 1 594 ? -16.310 -6.450 45.740 1.00 75.88 594 SER A O 1
ATOM 4692 N N . ASP A 1 595 ? -17.652 -4.887 44.821 1.00 76.62 595 ASP A N 1
ATOM 4693 C CA . ASP A 1 595 ? -18.796 -5.078 45.714 1.00 76.62 595 ASP A CA 1
ATOM 4694 C C . ASP A 1 595 ? -19.7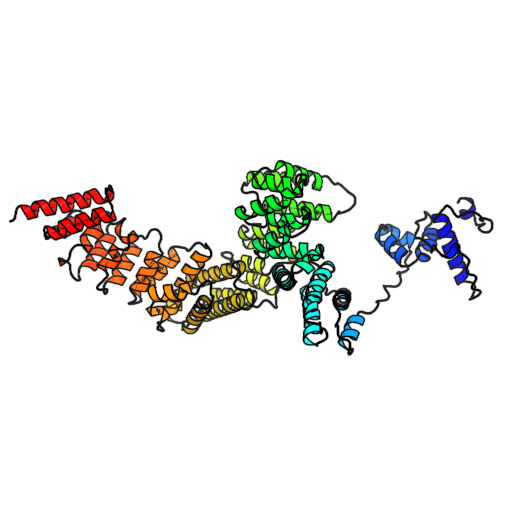05 -6.231 45.231 1.00 76.62 595 ASP A C 1
ATOM 4696 O O . ASP A 1 595 ? -20.373 -6.114 44.189 1.00 76.62 595 ASP A O 1
ATOM 4700 N N . PRO A 1 596 ? -19.760 -7.364 45.957 1.00 69.00 596 PRO A N 1
ATOM 4701 C CA . PRO A 1 596 ? -20.615 -8.489 45.597 1.00 69.00 596 PRO A CA 1
ATOM 4702 C C . PRO A 1 596 ? -22.110 -8.223 45.853 1.00 69.00 596 PRO A C 1
ATOM 4704 O O . PRO A 1 596 ? -22.939 -8.844 45.187 1.00 69.00 596 PRO A O 1
ATOM 4707 N N . GLY A 1 597 ? -22.467 -7.289 46.741 1.00 70.25 597 GLY A N 1
ATOM 4708 C CA . GLY A 1 597 ? -23.837 -6.997 47.174 1.00 70.25 597 GLY A CA 1
ATOM 4709 C C . GLY A 1 597 ? -24.683 -6.221 46.159 1.00 70.25 597 GLY A C 1
ATOM 4710 O O . GLY A 1 597 ? -25.909 -6.285 46.202 1.00 70.25 597 GLY A O 1
ATOM 4711 N N . LEU A 1 598 ? -24.058 -5.542 45.192 1.00 73.06 598 LEU A N 1
ATOM 4712 C CA . LEU A 1 598 ? -24.768 -4.746 44.175 1.00 73.06 598 LEU A CA 1
ATOM 4713 C C . LEU A 1 598 ? -25.511 -5.575 43.113 1.00 73.06 598 LEU A C 1
ATOM 4715 O O . LEU A 1 598 ? -26.324 -5.023 42.364 1.00 73.06 598 LEU A O 1
ATOM 4719 N N . GLY A 1 599 ? -25.232 -6.881 43.012 1.00 75.31 599 GLY A N 1
ATOM 4720 C CA . GLY A 1 599 ? -25.921 -7.797 42.097 1.00 75.31 599 GLY A CA 1
ATOM 4721 C C . GLY A 1 599 ? -26.044 -7.253 40.667 1.00 75.31 599 GLY A C 1
ATOM 4722 O O . GLY A 1 599 ? -25.082 -6.734 40.101 1.00 75.31 599 GLY A O 1
ATOM 4723 N N . GLY A 1 600 ? -27.245 -7.337 40.085 1.00 70.56 600 GLY A N 1
ATOM 4724 C CA . GLY A 1 600 ? -27.546 -6.826 38.743 1.00 70.56 600 GLY A CA 1
ATOM 4725 C C . GLY A 1 600 ? -27.607 -5.296 38.619 1.00 70.56 600 GLY A C 1
ATOM 4726 O O . GLY A 1 600 ? -27.555 -4.793 37.505 1.00 70.56 600 GLY A O 1
ATOM 4727 N N . GLY A 1 601 ? -27.669 -4.530 39.715 1.00 78.19 601 GLY A N 1
ATOM 4728 C CA . GLY A 1 601 ? -27.719 -3.057 39.681 1.00 78.19 601 GLY A CA 1
ATOM 4729 C C . GLY A 1 601 ? -26.372 -2.389 39.373 1.00 78.19 601 GLY A C 1
ATOM 4730 O O . GLY A 1 601 ? -26.318 -1.209 39.025 1.00 78.19 601 GLY A O 1
ATOM 4731 N N . ARG A 1 602 ? -25.273 -3.151 39.447 1.00 85.56 602 ARG A N 1
ATOM 4732 C CA . ARG A 1 602 ? -23.900 -2.645 39.293 1.00 85.56 602 ARG A CA 1
ATOM 4733 C C . ARG A 1 602 ? -23.622 -1.953 37.963 1.00 85.56 602 ARG A C 1
ATOM 4735 O O . ARG A 1 602 ? -22.862 -0.995 37.933 1.00 85.56 602 ARG A O 1
ATOM 4742 N N . TRP A 1 603 ? -24.212 -2.403 36.857 1.00 85.44 603 TRP A N 1
ATOM 4743 C CA . TRP A 1 603 ? -23.921 -1.803 35.553 1.00 85.44 603 TRP A CA 1
ATOM 4744 C C . TRP A 1 603 ? -24.608 -0.442 35.393 1.00 85.44 603 TRP A C 1
ATOM 4746 O O . TRP A 1 603 ? -24.000 0.462 34.829 1.00 85.44 603 TRP A O 1
ATOM 4756 N N . LEU A 1 604 ? -25.820 -0.257 35.933 1.00 86.69 604 LEU A N 1
ATOM 4757 C CA . LEU A 1 604 ? -26.476 1.055 35.975 1.00 86.69 604 LEU A CA 1
ATOM 4758 C C . LEU A 1 604 ? -25.624 2.031 36.775 1.00 86.69 604 LEU A C 1
ATOM 4760 O O . LEU A 1 604 ? -25.310 3.114 36.286 1.00 86.69 604 LEU A O 1
ATOM 4764 N N . GLU A 1 605 ? -25.178 1.594 37.952 1.00 87.94 605 GLU A N 1
ATOM 4765 C CA . GLU A 1 605 ? -24.337 2.402 38.822 1.00 87.94 605 GLU A CA 1
ATOM 4766 C C . GLU A 1 605 ? -23.007 2.763 38.138 1.00 87.94 605 GLU A C 1
ATOM 4768 O O . GLU A 1 605 ? -22.631 3.937 38.122 1.00 87.94 605 GLU A O 1
ATOM 4773 N N . ALA A 1 606 ? -22.364 1.808 37.451 1.00 88.06 606 ALA A N 1
ATOM 4774 C CA . ALA A 1 606 ? -21.161 2.036 36.644 1.00 88.06 606 ALA A CA 1
ATOM 4775 C C . ALA A 1 606 ? -21.368 3.116 35.578 1.00 88.06 606 ALA A C 1
ATOM 4777 O O . ALA A 1 606 ? -20.527 4.004 35.431 1.00 88.06 606 ALA A O 1
ATOM 4778 N N . LEU A 1 607 ? -22.481 3.056 34.840 1.00 88.00 607 LEU A N 1
ATOM 4779 C CA . LEU A 1 607 ? -22.813 4.041 33.810 1.00 88.00 607 LEU A CA 1
ATOM 4780 C C . LEU A 1 607 ? -23.014 5.434 34.419 1.00 88.00 607 LEU A C 1
ATOM 4782 O O . LEU A 1 607 ? -22.495 6.410 33.876 1.00 88.00 607 LEU A O 1
ATOM 4786 N N . THR A 1 608 ? -23.690 5.537 35.568 1.00 87.56 608 THR A N 1
ATOM 4787 C CA . THR A 1 608 ? -23.822 6.814 36.289 1.00 87.56 608 THR A CA 1
ATOM 4788 C C . THR A 1 608 ? -22.478 7.359 36.746 1.00 87.56 608 THR A C 1
ATOM 4790 O O . THR A 1 608 ? -22.214 8.540 36.528 1.00 87.56 608 THR A O 1
ATOM 4793 N N . LEU A 1 609 ? -21.605 6.527 37.317 1.00 87.06 609 LEU A N 1
ATOM 4794 C CA . LEU A 1 609 ? -20.273 6.965 37.736 1.00 87.06 609 LEU A CA 1
ATOM 4795 C C . LEU A 1 609 ? -19.460 7.470 36.540 1.00 87.06 609 LEU A C 1
ATOM 4797 O O . LEU A 1 609 ? -18.883 8.549 36.614 1.00 87.06 609 LEU A O 1
ATOM 4801 N N . LEU A 1 610 ? -19.470 6.749 35.415 1.00 88.00 610 LEU A N 1
ATOM 4802 C CA . LEU A 1 610 ? -18.774 7.159 34.190 1.00 88.00 610 LEU A CA 1
ATOM 4803 C C . LEU A 1 610 ? -19.338 8.451 33.580 1.00 88.00 610 LEU A C 1
ATOM 4805 O O . LEU A 1 610 ? -18.599 9.188 32.936 1.00 88.00 610 LEU A O 1
ATOM 4809 N N . SER A 1 611 ? -20.621 8.753 33.793 1.00 85.44 611 SER A N 1
ATOM 4810 C CA . SER A 1 611 ? -21.224 10.021 33.356 1.00 85.44 611 SER A CA 1
ATOM 4811 C C . SER A 1 611 ? -20.843 11.225 34.230 1.00 85.44 611 SER A C 1
ATOM 4813 O O . SER A 1 611 ? -21.061 12.366 33.828 1.00 85.44 611 SER A O 1
ATOM 4815 N N . GLN A 1 612 ? -20.260 10.986 35.410 1.00 83.38 612 GLN A N 1
ATOM 4816 C CA . GLN A 1 612 ? -19.878 12.011 36.379 1.00 83.38 612 GLN A CA 1
ATOM 4817 C C . GLN A 1 612 ? -18.351 12.163 36.429 1.00 83.38 612 GLN A C 1
ATOM 4819 O O . GLN A 1 612 ? -17.604 11.201 36.628 1.00 83.38 612 GLN A O 1
ATOM 4824 N N . SER A 1 613 ? -17.869 13.392 36.250 1.00 75.75 613 SER A N 1
ATOM 4825 C CA . SER A 1 613 ? -16.454 13.730 36.414 1.00 75.75 613 SER A CA 1
ATOM 4826 C C . SER A 1 613 ? -16.320 15.167 36.936 1.00 75.75 613 SER A C 1
ATOM 4828 O O . SER A 1 613 ? -16.546 16.093 36.154 1.00 75.75 613 SER A O 1
ATOM 4830 N N . PRO A 1 614 ? -15.942 15.383 38.215 1.00 75.19 614 PRO A N 1
ATOM 4831 C CA . PRO A 1 614 ? -15.551 14.386 39.224 1.00 75.19 614 PRO A CA 1
ATOM 4832 C C . PRO A 1 614 ? -16.741 13.617 39.828 1.00 75.19 614 PRO A C 1
ATOM 4834 O O . PRO A 1 614 ? -17.880 14.076 39.798 1.00 75.19 614 PRO A O 1
ATOM 4837 N N . VAL A 1 615 ? -16.469 12.436 40.388 1.00 81.50 615 VAL A N 1
ATOM 4838 C CA . VAL A 1 615 ? -17.475 11.614 41.082 1.00 81.50 615 VAL A CA 1
ATOM 4839 C C . VAL A 1 615 ? -17.774 12.201 42.468 1.00 81.50 615 VAL A C 1
ATOM 4841 O O . VAL A 1 615 ? -16.854 12.589 43.187 1.00 81.50 615 VAL A O 1
ATOM 4844 N N . SER A 1 616 ? -19.051 12.240 42.865 1.00 84.38 616 SER A N 1
ATOM 4845 C CA . SER A 1 616 ? -19.463 12.692 44.204 1.00 84.38 616 SER A CA 1
ATOM 4846 C C . SER A 1 616 ? -18.913 11.781 45.311 1.00 84.38 616 SER A C 1
ATOM 4848 O O . SER A 1 616 ? -19.119 10.565 45.286 1.00 84.38 616 SER A O 1
ATOM 4850 N N . GLN A 1 617 ? -18.269 12.378 46.322 1.00 81.50 617 GLN A N 1
ATOM 4851 C CA . GLN A 1 617 ? -17.760 11.651 47.491 1.00 81.50 617 GLN A CA 1
ATOM 4852 C C . GLN A 1 617 ? -18.871 10.962 48.288 1.00 81.50 617 GLN A C 1
ATOM 4854 O O . GLN A 1 617 ? -18.674 9.843 48.750 1.00 81.50 617 GLN A O 1
ATOM 4859 N N . GLU A 1 618 ? -20.053 11.573 48.399 1.00 82.12 618 GLU A N 1
ATOM 4860 C CA . GLU A 1 618 ? -21.204 10.964 49.079 1.00 82.12 618 GLU A CA 1
ATOM 4861 C C . GLU A 1 618 ? -21.642 9.668 48.394 1.00 82.12 618 GLU A C 1
ATOM 4863 O O . GLU A 1 618 ? -22.023 8.699 49.049 1.00 82.12 618 GLU A O 1
ATOM 4868 N N . ARG A 1 619 ? -21.571 9.637 47.059 1.00 83.06 619 ARG A N 1
ATOM 4869 C CA . ARG A 1 619 ? -21.945 8.462 46.271 1.00 83.06 619 ARG A CA 1
ATOM 4870 C C . ARG A 1 619 ? -20.916 7.344 46.417 1.00 83.06 619 ARG A C 1
ATOM 4872 O O . ARG A 1 619 ? -21.303 6.199 46.614 1.00 83.06 619 ARG A O 1
ATOM 4879 N N . LEU A 1 620 ? -19.626 7.682 46.415 1.00 83.31 620 LEU A N 1
ATOM 4880 C CA . LEU A 1 620 ? -18.547 6.728 46.697 1.00 83.31 620 LEU A CA 1
ATOM 4881 C C . LEU A 1 620 ? -18.628 6.174 48.127 1.00 83.31 620 LEU A C 1
ATOM 4883 O O . LEU A 1 620 ? -18.460 4.976 48.324 1.00 83.31 620 LEU A O 1
ATOM 4887 N N . ALA A 1 621 ? -18.940 7.017 49.115 1.00 82.88 621 ALA A N 1
ATOM 4888 C CA . ALA A 1 621 ? -19.105 6.593 50.503 1.00 82.88 621 ALA A CA 1
ATOM 4889 C C . ALA A 1 621 ? -20.287 5.625 50.668 1.00 82.88 621 ALA A C 1
ATOM 4891 O O . ALA A 1 621 ? -20.165 4.635 51.384 1.00 82.88 621 ALA A O 1
ATOM 4892 N N . LYS A 1 622 ? -21.401 5.858 49.956 1.00 83.50 622 LYS A N 1
ATOM 4893 C CA . LYS A 1 622 ? -22.548 4.933 49.924 1.00 83.50 622 LYS A CA 1
ATOM 4894 C C . LYS A 1 622 ? -22.193 3.559 49.358 1.00 83.50 622 LYS A C 1
ATOM 4896 O O . LYS A 1 622 ? -22.709 2.572 49.867 1.00 83.50 622 LYS A O 1
ATOM 4901 N N . LEU A 1 623 ? -21.316 3.488 48.351 1.00 81.75 623 LEU A N 1
ATOM 4902 C CA . LEU A 1 623 ? -20.865 2.207 47.794 1.00 81.75 623 LEU A CA 1
ATOM 4903 C C . LEU A 1 623 ? -20.106 1.374 48.829 1.00 81.75 623 LEU A C 1
ATOM 4905 O O . LEU A 1 623 ? -20.267 0.165 48.855 1.00 81.75 623 LEU A O 1
ATOM 4909 N N . CYS A 1 624 ? -19.317 2.009 49.697 1.00 81.69 624 CYS A N 1
ATOM 4910 C CA . CYS A 1 624 ? -18.487 1.307 50.679 1.00 81.69 624 CYS A CA 1
ATOM 4911 C C . CYS A 1 624 ? -19.147 1.123 52.058 1.00 81.69 624 CYS A C 1
ATOM 4913 O O . CYS A 1 624 ? -18.571 0.457 52.915 1.00 81.69 624 CYS A O 1
ATOM 4915 N N . ALA A 1 625 ? -20.325 1.709 52.301 1.00 78.38 625 ALA A N 1
ATOM 4916 C CA . ALA A 1 625 ? -20.928 1.796 53.636 1.00 78.38 625 ALA A CA 1
ATOM 4917 C C . ALA A 1 625 ? -21.216 0.428 54.284 1.00 78.38 625 ALA A C 1
ATOM 4919 O O . ALA A 1 625 ? -21.081 0.287 55.496 1.00 78.38 625 ALA A O 1
ATOM 4920 N N . ASN A 1 626 ? -21.562 -0.581 53.479 1.00 78.88 626 ASN A N 1
ATOM 4921 C CA . ASN A 1 626 ? -21.980 -1.902 53.959 1.00 78.88 626 ASN A CA 1
ATOM 4922 C C . ASN A 1 626 ? -20.914 -2.995 53.759 1.00 78.88 626 ASN A C 1
ATOM 4924 O O . ASN A 1 626 ? -21.234 -4.178 53.848 1.00 78.88 626 ASN A O 1
ATOM 4928 N N . TRP A 1 627 ? -19.667 -2.630 53.449 1.00 84.44 627 TRP A N 1
ATOM 4929 C CA . TRP A 1 627 ? -18.626 -3.614 53.146 1.00 84.44 627 TRP A CA 1
ATOM 4930 C C . TRP A 1 627 ? -18.091 -4.315 54.389 1.00 84.44 627 TRP A C 1
ATOM 4932 O O . TRP A 1 627 ? -17.718 -3.693 55.382 1.00 84.44 627 TRP A O 1
ATOM 4942 N N . THR A 1 628 ? -17.933 -5.625 54.300 1.00 83.12 628 THR A N 1
ATOM 4943 C CA . THR A 1 628 ? -17.199 -6.413 55.288 1.00 83.12 628 THR A CA 1
ATOM 4944 C C . THR A 1 628 ? -15.710 -6.045 55.308 1.00 83.12 628 THR A C 1
ATOM 4946 O O . THR A 1 628 ? -15.156 -5.423 54.389 1.00 83.12 628 THR A O 1
ATOM 4949 N N . TRP A 1 629 ? -15.020 -6.463 56.372 1.00 83.56 629 TRP A N 1
ATOM 4950 C CA . TRP A 1 629 ? -13.571 -6.291 56.484 1.00 83.56 629 TRP A CA 1
ATOM 4951 C C . TRP A 1 629 ? -12.817 -6.967 55.324 1.00 83.56 629 TRP A C 1
ATOM 4953 O O . TRP A 1 629 ? -11.875 -6.392 54.775 1.00 83.56 629 TRP A O 1
ATOM 4963 N N . GLU A 1 630 ? -13.256 -8.159 54.907 1.00 83.06 630 GLU A N 1
ATOM 4964 C CA . GLU A 1 630 ? -12.631 -8.917 53.817 1.00 83.06 630 GLU A CA 1
ATOM 4965 C C . GLU A 1 630 ? -12.798 -8.236 52.452 1.00 83.06 630 GLU A C 1
ATOM 4967 O O . GLU A 1 630 ? -11.850 -8.183 51.662 1.00 83.06 630 GLU A O 1
ATOM 4972 N N . GLU A 1 631 ? -13.978 -7.674 52.180 1.00 83.88 631 GLU A N 1
ATOM 4973 C CA . GLU A 1 631 ? -14.265 -6.916 50.955 1.00 83.88 631 GLU A CA 1
ATOM 4974 C C . GLU A 1 631 ? -13.430 -5.636 50.883 1.00 83.88 631 GLU A C 1
ATOM 4976 O O . GLU A 1 631 ? -12.799 -5.364 49.858 1.00 83.88 631 GLU A O 1
ATOM 4981 N N . SER A 1 632 ? -13.327 -4.910 52.000 1.00 84.00 632 SER A N 1
ATOM 4982 C CA . SER A 1 632 ? -12.480 -3.718 52.113 1.00 84.00 632 SER A CA 1
ATOM 4983 C C . SER A 1 632 ? -11.007 -4.050 51.845 1.00 84.00 632 SER A C 1
ATOM 4985 O O . SER A 1 632 ? -10.342 -3.382 51.049 1.00 84.00 632 SER A O 1
ATOM 4987 N N . LEU A 1 633 ? -10.496 -5.144 52.426 1.00 85.06 633 LEU A N 1
ATOM 4988 C CA . LEU A 1 633 ? -9.128 -5.610 52.188 1.00 85.06 633 LEU A CA 1
ATOM 4989 C C . LEU A 1 633 ? -8.907 -6.022 50.721 1.00 85.06 633 LEU A C 1
ATOM 4991 O O . LEU A 1 633 ? -7.844 -5.758 50.150 1.00 85.06 633 LEU A O 1
ATOM 4995 N N . ARG A 1 634 ? -9.894 -6.670 50.090 1.00 84.81 634 ARG A N 1
ATOM 4996 C CA . ARG A 1 634 ? -9.831 -7.068 48.676 1.00 84.81 634 ARG A CA 1
ATOM 4997 C C . ARG A 1 634 ? -9.780 -5.846 47.758 1.00 84.81 634 ARG A C 1
ATOM 4999 O O . ARG A 1 634 ? -8.933 -5.820 46.863 1.00 84.81 634 ARG A O 1
ATOM 5006 N N . ALA A 1 635 ? -10.622 -4.842 47.994 1.00 85.19 635 ALA A N 1
ATOM 5007 C CA . ALA A 1 635 ? -10.637 -3.599 47.224 1.00 85.19 635 ALA A CA 1
ATOM 5008 C C . ALA A 1 635 ? -9.313 -2.827 47.360 1.00 85.19 635 ALA A C 1
ATOM 5010 O O . ALA A 1 635 ? -8.758 -2.394 46.349 1.00 85.19 635 ALA A O 1
ATOM 5011 N N . LEU A 1 636 ? -8.744 -2.736 48.570 1.00 86.62 636 LEU A N 1
ATOM 5012 C CA . LEU A 1 636 ? -7.429 -2.121 48.807 1.00 86.62 636 LEU A CA 1
ATOM 5013 C C . LEU A 1 636 ? -6.310 -2.840 48.045 1.00 86.62 636 LEU A C 1
ATOM 5015 O O . LEU A 1 636 ? -5.534 -2.198 47.335 1.00 86.62 636 LEU A O 1
ATOM 5019 N N . LYS A 1 637 ? -6.263 -4.178 48.111 1.00 86.75 637 LYS A N 1
ATOM 5020 C CA . LYS A 1 637 ? -5.300 -4.980 47.335 1.00 86.75 637 LYS A CA 1
ATOM 5021 C C . LYS A 1 637 ? -5.465 -4.767 45.831 1.00 86.75 637 LYS A C 1
ATOM 5023 O O . LYS A 1 637 ? -4.474 -4.723 45.103 1.00 86.75 637 LYS A O 1
ATOM 5028 N N . LEU A 1 638 ? -6.701 -4.635 45.348 1.00 84.81 638 LEU A N 1
ATOM 5029 C CA . LEU A 1 638 ? -6.972 -4.404 43.933 1.00 84.81 638 LEU A CA 1
ATOM 5030 C C . LEU A 1 638 ? -6.551 -2.997 43.491 1.00 84.81 638 LEU A C 1
ATOM 5032 O O . LEU A 1 638 ? -5.924 -2.862 42.440 1.00 84.81 638 LEU A O 1
ATOM 5036 N N . LEU A 1 639 ? -6.843 -1.965 44.288 1.00 86.81 639 LEU A N 1
ATOM 5037 C CA . LEU A 1 639 ? -6.394 -0.588 44.056 1.00 86.81 639 LEU A CA 1
ATOM 5038 C C . LEU A 1 639 ? -4.868 -0.517 44.018 1.00 86.81 639 LEU A C 1
ATOM 5040 O O . LEU A 1 639 ? -4.310 0.006 43.054 1.00 86.81 639 LEU A O 1
ATOM 5044 N N . GLN A 1 640 ? -4.194 -1.140 44.985 1.00 86.19 640 GLN A N 1
ATOM 5045 C CA . GLN A 1 640 ? -2.736 -1.224 45.017 1.00 86.19 640 GLN A CA 1
ATOM 5046 C C . GLN A 1 640 ? -2.185 -1.951 43.781 1.00 86.19 640 GLN A C 1
ATOM 5048 O O . GLN A 1 640 ? -1.265 -1.462 43.131 1.00 86.19 640 GLN A O 1
ATOM 5053 N N . ARG A 1 641 ? -2.781 -3.084 43.386 1.00 85.19 641 ARG A N 1
ATOM 5054 C CA . ARG A 1 641 ? -2.359 -3.841 42.195 1.00 85.19 641 ARG A CA 1
ATOM 5055 C C . ARG A 1 641 ? -2.555 -3.066 40.890 1.00 85.19 641 ARG A C 1
ATOM 5057 O O . ARG A 1 641 ? -1.776 -3.243 39.957 1.00 85.19 641 ARG A O 1
ATOM 5064 N N . THR A 1 642 ? -3.616 -2.271 40.785 1.00 81.44 642 THR A N 1
ATOM 5065 C CA . THR A 1 642 ? -4.007 -1.605 39.529 1.00 81.44 642 THR A CA 1
ATOM 5066 C C . THR A 1 642 ? -3.445 -0.191 39.384 1.00 81.44 642 THR A C 1
ATOM 5068 O O . THR A 1 642 ? -3.174 0.226 38.257 1.00 81.44 642 THR A O 1
ATOM 5071 N N . HIS A 1 643 ? -3.238 0.527 40.492 1.00 84.25 643 HIS A N 1
ATOM 5072 C CA . HIS A 1 643 ? -2.832 1.937 40.512 1.00 84.25 643 HIS A CA 1
ATOM 5073 C C . HIS A 1 643 ? -1.556 2.217 41.325 1.00 84.25 643 HIS A C 1
ATOM 5075 O O . HIS A 1 643 ? -1.019 3.321 41.213 1.00 84.25 643 HIS A O 1
ATOM 5081 N N . GLY A 1 644 ? -1.049 1.258 42.110 1.00 83.62 644 GLY A N 1
ATOM 5082 C CA . GLY A 1 644 ? 0.098 1.468 43.003 1.00 83.62 644 GLY A CA 1
ATOM 5083 C C . GLY A 1 644 ? -0.122 2.649 43.954 1.00 83.62 644 GLY A C 1
ATOM 5084 O O . GLY A 1 644 ? -1.241 2.883 44.407 1.00 83.62 644 GLY A O 1
ATOM 5085 N N . ASP A 1 645 ? 0.926 3.446 44.175 1.00 79.06 645 ASP A N 1
ATOM 5086 C CA . ASP A 1 645 ? 0.898 4.638 45.045 1.00 79.06 645 ASP A CA 1
ATOM 5087 C C . ASP A 1 645 ? 0.481 5.930 44.312 1.00 79.06 645 ASP A C 1
ATOM 5089 O O . ASP A 1 645 ? 0.822 7.049 44.718 1.00 79.06 645 ASP A O 1
ATOM 5093 N N . SER A 1 646 ? -0.243 5.792 43.197 1.00 83.50 646 SER A N 1
ATOM 5094 C CA . SER A 1 646 ? -0.686 6.919 42.374 1.00 83.50 646 SER A CA 1
ATOM 5095 C C . SER A 1 646 ? -1.498 7.935 43.181 1.00 83.50 646 SER A C 1
ATOM 5097 O O . SER A 1 646 ? -2.427 7.584 43.914 1.00 83.50 646 SER A O 1
ATOM 5099 N N . ALA A 1 647 ? -1.215 9.225 42.974 1.00 81.75 647 ALA A N 1
ATOM 5100 C CA . ALA A 1 647 ? -1.959 10.322 43.594 1.00 81.75 647 ALA A CA 1
ATOM 5101 C C . ALA A 1 647 ? -3.469 10.268 43.285 1.00 81.75 647 ALA A C 1
ATOM 5103 O O . ALA A 1 647 ? -4.275 10.675 44.118 1.00 81.75 647 ALA A O 1
ATOM 5104 N N . ALA A 1 648 ? -3.856 9.708 42.133 1.00 79.69 648 ALA A N 1
ATOM 5105 C CA . ALA A 1 648 ? -5.254 9.547 41.738 1.00 79.69 648 ALA A CA 1
ATOM 5106 C C . ALA A 1 648 ? -6.011 8.495 42.573 1.00 79.69 648 ALA A C 1
ATOM 5108 O O . ALA A 1 648 ? -7.229 8.585 42.693 1.00 79.69 648 ALA A O 1
ATOM 5109 N N . ALA A 1 649 ? -5.312 7.516 43.160 1.00 83.56 649 ALA A N 1
ATOM 5110 C CA . ALA A 1 649 ? -5.916 6.446 43.957 1.00 83.56 649 ALA A CA 1
ATOM 5111 C C . ALA A 1 649 ? -6.015 6.787 45.455 1.00 83.56 649 ALA A C 1
ATOM 5113 O O . ALA A 1 649 ? -6.893 6.264 46.137 1.00 83.56 649 ALA A O 1
ATOM 5114 N N . ARG A 1 650 ? -5.175 7.702 45.964 1.00 85.06 650 ARG A N 1
ATOM 5115 C CA . ARG A 1 650 ? -5.151 8.131 47.378 1.00 85.06 650 ARG A CA 1
ATOM 5116 C C . ARG A 1 650 ? -6.520 8.483 47.981 1.00 85.06 650 ARG A C 1
ATOM 5118 O O . ARG A 1 650 ? -6.799 7.977 49.066 1.00 85.06 650 ARG A O 1
ATOM 5125 N N . PRO A 1 651 ? -7.388 9.290 47.335 1.00 85.25 651 PRO A N 1
ATOM 5126 C CA . PRO A 1 651 ? -8.695 9.609 47.917 1.00 85.25 651 PRO A CA 1
ATOM 5127 C C . PRO A 1 651 ? -9.607 8.380 48.040 1.00 85.25 651 PRO A C 1
ATOM 5129 O O . PRO A 1 651 ? -10.408 8.307 48.965 1.00 85.25 651 PRO A O 1
ATOM 5132 N N . TYR A 1 652 ? -9.459 7.393 47.154 1.00 86.94 652 TYR A N 1
ATOM 5133 C CA . TYR A 1 652 ? -10.234 6.151 47.185 1.00 86.94 652 TYR A CA 1
ATOM 5134 C C . TYR A 1 652 ? -9.702 5.182 48.244 1.00 86.94 652 TYR A C 1
ATOM 5136 O O . TYR A 1 652 ? -10.490 4.572 48.957 1.00 86.94 652 TYR A O 1
ATOM 5144 N N . VAL A 1 653 ? -8.377 5.089 48.402 1.00 86.56 653 VAL A N 1
ATOM 5145 C CA . VAL A 1 653 ? -7.742 4.317 49.485 1.00 86.56 653 VAL A CA 1
ATOM 5146 C C . VAL A 1 653 ? -8.183 4.849 50.849 1.00 86.56 653 VAL A C 1
ATOM 5148 O O . VAL A 1 653 ? -8.672 4.076 51.668 1.00 86.56 653 VAL A O 1
ATOM 5151 N N . ALA A 1 654 ? -8.114 6.168 51.058 1.00 86.69 654 ALA A N 1
ATOM 5152 C CA . ALA A 1 654 ? -8.552 6.799 52.304 1.00 86.69 654 ALA A CA 1
ATOM 5153 C C . ALA A 1 654 ? -10.040 6.542 52.608 1.00 86.69 654 ALA A C 1
ATOM 5155 O O . ALA A 1 654 ? -10.409 6.330 53.762 1.00 86.69 654 ALA A O 1
ATOM 5156 N N . LEU A 1 655 ? -10.891 6.527 51.575 1.00 86.69 655 LEU A N 1
ATOM 5157 C CA . LEU A 1 655 ? -12.319 6.234 51.710 1.00 86.69 655 LEU A CA 1
ATOM 5158 C C . LEU A 1 655 ? -12.568 4.783 52.155 1.00 86.69 655 LEU A C 1
ATOM 5160 O O . LEU A 1 655 ? -13.367 4.556 53.063 1.00 86.69 655 LEU A O 1
ATOM 5164 N N . VAL A 1 656 ? -11.854 3.811 51.578 1.00 85.38 656 VAL A N 1
ATOM 5165 C CA . VAL A 1 656 ? -11.979 2.394 51.968 1.00 85.38 656 VAL A CA 1
ATOM 5166 C C . VAL A 1 656 ? -11.406 2.140 53.367 1.00 85.38 656 VAL A C 1
ATOM 5168 O O . VAL A 1 656 ? -12.015 1.423 54.157 1.00 85.38 656 VAL A O 1
ATOM 5171 N N . GLU A 1 657 ? -10.284 2.769 53.726 1.00 85.88 657 GLU A N 1
ATOM 5172 C CA . GLU A 1 657 ? -9.719 2.687 55.083 1.00 85.88 657 GLU A CA 1
ATOM 5173 C C . GLU A 1 657 ? -10.657 3.284 56.145 1.00 85.88 657 GLU A C 1
ATOM 5175 O O . GLU A 1 657 ? -10.753 2.766 57.261 1.00 85.88 657 GLU A O 1
ATOM 5180 N N . ALA A 1 658 ? -11.366 4.368 55.816 1.00 83.69 658 ALA A N 1
ATOM 5181 C CA . ALA A 1 658 ? -12.368 4.957 56.699 1.00 83.69 658 ALA A CA 1
ATOM 5182 C C . ALA A 1 658 ? -13.565 4.016 56.911 1.00 83.69 658 ALA A C 1
ATOM 5184 O O . ALA A 1 658 ? -13.990 3.828 58.053 1.00 83.69 658 ALA A O 1
ATOM 5185 N N . ALA A 1 659 ? -14.057 3.374 55.844 1.00 78.31 659 ALA A N 1
ATOM 5186 C CA . ALA A 1 659 ? -15.113 2.363 55.928 1.00 78.31 659 ALA A CA 1
ATOM 5187 C C . ALA A 1 659 ? -14.684 1.152 56.781 1.00 78.31 659 ALA A C 1
ATOM 5189 O O . ALA A 1 659 ? -15.433 0.699 57.647 1.00 78.31 659 ALA A O 1
ATOM 5190 N N . GLN A 1 660 ? -13.434 0.696 56.636 1.00 79.94 660 GLN A N 1
ATOM 5191 C CA . GLN A 1 660 ? -12.873 -0.397 57.436 1.00 79.94 660 GLN A CA 1
ATOM 5192 C C . GLN A 1 660 ? -12.843 -0.071 58.942 1.00 79.94 660 GLN A C 1
ATOM 5194 O O . GLN A 1 660 ? -13.187 -0.922 59.763 1.00 79.94 660 GLN A O 1
ATOM 5199 N N . LYS A 1 661 ? -12.463 1.161 59.315 1.00 76.81 661 LYS A N 1
ATOM 5200 C CA . LYS A 1 661 ? -12.409 1.617 60.720 1.00 76.81 661 LYS A CA 1
ATOM 5201 C C . LYS A 1 661 ? -13.789 1.763 61.366 1.00 76.81 661 LYS A C 1
ATOM 5203 O O . LYS A 1 661 ? -13.906 1.608 62.582 1.00 76.81 661 LYS A O 1
ATOM 5208 N N . LEU A 1 662 ? -14.813 2.096 60.581 1.00 68.94 662 LEU A N 1
ATOM 5209 C CA . LEU A 1 662 ? -16.198 2.184 61.050 1.00 68.94 662 LEU A CA 1
ATOM 5210 C C . LEU A 1 662 ? -16.752 0.793 61.381 1.00 68.94 662 LEU A C 1
ATOM 5212 O O . LEU A 1 662 ? -17.304 0.608 62.462 1.00 68.94 662 LEU A O 1
ATOM 5216 N N . ASN A 1 663 ? -16.488 -0.199 60.529 1.00 61.72 663 ASN A N 1
ATOM 5217 C CA . ASN A 1 663 ? -16.986 -1.566 60.719 1.00 61.72 663 ASN A CA 1
ATOM 5218 C C . ASN A 1 663 ? -16.194 -2.374 61.761 1.00 61.72 663 ASN A C 1
ATOM 5220 O O . ASN A 1 663 ? -16.726 -3.310 62.346 1.00 61.72 663 ASN A O 1
ATOM 5224 N N . SER A 1 664 ? -14.953 -1.984 62.083 1.00 58.44 664 SER A N 1
ATOM 5225 C CA . SER A 1 664 ? -14.219 -2.549 63.230 1.00 58.44 664 SER A CA 1
ATOM 5226 C C . SER A 1 664 ? -14.720 -2.069 64.599 1.00 58.44 664 SER A C 1
ATOM 5228 O O . SER A 1 664 ? -14.305 -2.618 65.613 1.00 58.44 664 SER A O 1
ATOM 5230 N N . LYS A 1 665 ? -15.556 -1.020 64.649 1.00 55.44 665 LYS A N 1
ATOM 5231 C CA . LYS A 1 665 ? -16.122 -0.467 65.895 1.00 55.44 665 LYS A CA 1
ATOM 5232 C C . LYS A 1 665 ? -17.538 -0.970 66.202 1.00 55.44 665 LYS A C 1
ATOM 5234 O O . LYS A 1 665 ? -18.063 -0.642 67.260 1.00 55.44 665 LYS A O 1
ATOM 5239 N N . SER A 1 666 ? -18.153 -1.712 65.283 1.00 48.72 666 SER A N 1
ATOM 5240 C CA . SER A 1 666 ? -19.518 -2.244 65.396 1.00 48.72 666 SER A CA 1
ATOM 5241 C C . SER A 1 666 ? -19.568 -3.749 65.697 1.00 48.72 666 SER A C 1
ATOM 5243 O O . SER A 1 666 ? -20.620 -4.357 65.511 1.00 48.72 666 SER A O 1
ATOM 5245 N N . VAL A 1 667 ? -18.439 -4.344 66.103 1.00 39.59 667 VAL A N 1
ATOM 5246 C CA . VAL A 1 667 ? -18.316 -5.742 66.557 1.00 39.59 667 VAL A CA 1
ATOM 5247 C C . VAL A 1 667 ? -18.141 -5.770 68.064 1.00 39.59 667 VAL A C 1
ATOM 5249 O O . VAL A 1 667 ? -17.323 -4.958 68.557 1.00 39.59 667 VAL A O 1
#

Sequence (667 aa):
MARALHGDWTRLTDVHENARLRSLMMARRLSSLTVAGEGETGEKEEDKYGVQCFTFQSEELSRVVCRAAGVKAQRYFIQVIPRALRQHHFGVAQLPASEPCPSGRYVTFQSSAEVVTRREACNTLCGMVVEHLRAAGNLTAGAFLREIARCLAGGKVRLAPADRHALPLAVMRAANYFHRMDAATTTRIALSIPSQHLMAHPEALESSVNALVLGGQWQRAIALVARTSRPYPDSFAVVAYGAPSSVARRALNILQKDHVSSNWVLLLQDLLQGDIRLAQDELIQASSGGKSHFDEKQMLWRRRVLGACSALLHSAESMQHVVRASNISSFCALDVDEHGLQRLLPLLSWNQALTALTDLMERGEVVEEHWSLLLCTKPSIPLDAVQKIASWFPHSFLLHSVFLHQRAIVRGDLVTAIKALARYHALVVTEYKRSPTYLRPFVAFLKNVLHHFDDEAWRKFQVWPIARRVFNQVVEDSKFVYLGRQGRKSIPSPLREESPLAALFIVGFLYRQLSRALQVPVPAAIVSRLLRVAALHTSDSQTALYFFKCLHKPNDVERSLLVFALRDSEDAMTLLLNTGKFIQPRPDQVLLWSDPGLGGGRWLEALTLLSQSPVSQERLAKLCANWTWEESLRALKLLQRTHGDSAAARPYVALVEAAQKLNSKSV

pLDDT: mean 81.01, std 12.5, range [30.48, 95.56]

Radius of gyration: 37.84 Å; chains: 1; bounding box: 80×55×138 Å

Organism: Trypanosoma rangeli (NCBI:txid5698)

Foldseek 3Di:
DVVVVVPPPPPCPDDVPDLLVLLLVLLVVVVVCVVDDDDDDDDDPSPPDFQAQDDDPALVSLQSRLVRGDPVRNVVVCVPDDPVCCCSRNNPDDDPDPPPPDLCPLVVLLVDPAAAADLVVLLVNLVSLLSNCVVVVNNDLVSSVVSVVVCVVSRRYDYDPVRPLSNLQSSQVSCVSGAHDFLLVLCVSLVVHDLVVCLVDVSSLLSNLLSCLLLVNLVVSLVSLLPHDQDPCVSNLCSLLSHDLVRNVVSLVSNCVRCVPDLSSVCLVCLLVQHCPSLLVLLLVLQVPDDDDDDPVSQVVQQDSLLSNLRRHPDPVSNVSNCVSNVHPDDALSRHDPSSLSSCLLVDALVRLLRNQVVCVVVVHDDHPLSLLSSLLGPPDDLVSLVVSCVVPVPDLLSVLSSQLRVCLVVVNLQSNLVSLLSNLVCCVPPVVVRLSSLVSSLSSLVSSLPRHDPVSLLVDQNLVSLLSSLVSQCVPPVNVVLVVVCCQQVVPLNPDDDSCSSVLSSVSCSLVSCVVSVNDDDLVSLLNQLQCLQPPHLDLSSNLNSLLSHPQDALVSLLSSLSSCLPPPCSLVSQLVSLNNCQVPLLLLLLSLDPVCPSVSSVVSNVPSVDVPG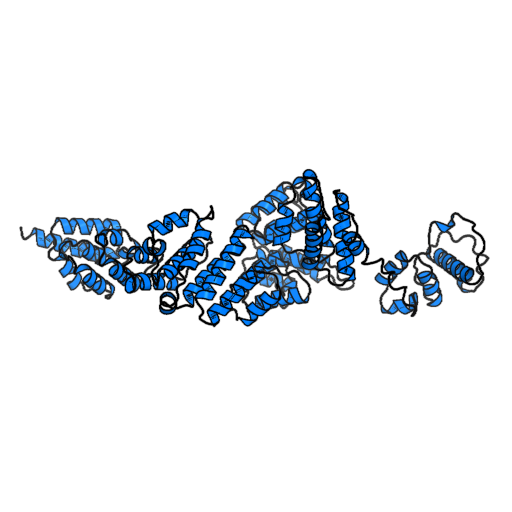DPVSSLVSLQPDDLVSLVVSLVSLCVNHNPDPSCVVVNVSSVVSNVVNVVVD